Protein AF-A0A0D2KJB5-F1 (afdb_monomer_lite)

InterPro domains:
  IPR056002 Domain of unknown function DUF7580 [PF24476] (89-398)

pLDDT: mean 78.79, std 15.17, range [31.3, 96.88]

Organism: NCBI:txid1442371

Foldseek 3Di:
DDDDDDDDDDDDPDDPVVVDVVFDDDPNDTPCVVVVVVVVVVVVVVVVVVVVVVVVVVVVVVVVVVVVVVVVVVVVVLLVVLLVLLVVLQVLLVVVQLQVLQVQPQFAPPDPQKWKKKKWLDPVVVVVVVCVVPPDPFRKIKMWTQLDPVSQWIQIAIETEDPDDDPQWAFDNHPSVCSNCVQPQQWHWYRDRSTITTHHHPDGGDGTARWDKDFLQRQLVDPADDDLLLLLLLLLSLLSVCLNHQQHPLPLDADARRQWMDIDHPPDPDYDDSITIGMDMHGHCVVVPPDDPRDGDQLLRNLQNSLQVSLCSLVSHHLVVVCVVVVHDFPDPDLVRCLVSSVVSLVVCPPSGDPLSSQLSVCSSVVDDPDDDRDSPTSVSSSCSSSRHNVSSVVSSVVD

Sequence (400 aa):
MNTRSTRTGSVAKDDLKALLAADPLVNGSFGWRKRVDFTMKQKELTELVAKLDQSNLTLSGFISDSEMLDRLQTQTTDQLEALNLSTRLHSIRKHADSLHDALQSARLPNCLDSHHITLQLEDRVLQIEASKPNPRPEISFRISVAADASGTQWCQTVISVSRLQTASHRPVEDLCHAIRRAEHLENSFHLLDNLITTLPVSSRFNHGEDVDTTTLADLLQCNNTITPKNITILALKLASSIVQLGATGWLQECWTKNIITFFHPRGKPVYYTSNPLLSKTFHNASAALVGSAHQHIKPIDALFELGVLLLEIGHQKPFEAWLSENNLTCVDDSRLARLPRALQWHEESDGVLPIKYRIVIARCLKCSFDEYAFSWDDAQFRQAICREIIEPLRQNASIW

Structure (mmCIF, N/CA/C/O backbone):
data_AF-A0A0D2KJB5-F1
#
_entry.id   AF-A0A0D2KJB5-F1
#
loop_
_atom_site.group_PDB
_atom_site.id
_atom_site.type_symbol
_atom_site.label_atom_id
_atom_site.label_alt_id
_atom_site.label_comp_id
_atom_site.label_asym_id
_atom_site.label_entity_id
_atom_site.label_seq_id
_atom_site.pdbx_PDB_ins_code
_atom_site.Cartn_x
_atom_site.Cartn_y
_atom_site.Cartn_z
_atom_site.occupancy
_atom_site.B_iso_or_equiv
_atom_site.auth_seq_id
_atom_site.auth_comp_id
_atom_site.auth_asym_id
_atom_site.auth_atom_id
_atom_site.pdbx_PDB_model_num
ATOM 1 N N . MET A 1 1 ? -57.396 13.363 70.141 1.00 37.53 1 MET A N 1
ATOM 2 C CA . MET A 1 1 ? -57.325 12.763 71.490 1.00 37.53 1 MET A CA 1
ATOM 3 C C . MET A 1 1 ? -56.264 11.675 71.457 1.00 37.53 1 MET A C 1
ATOM 5 O O . MET A 1 1 ? -56.472 10.647 70.835 1.00 37.53 1 MET A O 1
ATOM 9 N N . ASN A 1 2 ? -55.094 11.983 72.018 1.00 32.41 2 ASN A N 1
ATOM 10 C CA . ASN A 1 2 ? -53.929 11.102 72.105 1.00 32.41 2 ASN A CA 1
ATOM 11 C C . ASN A 1 2 ? -54.112 10.103 73.252 1.00 32.41 2 ASN A C 1
ATOM 13 O O . ASN A 1 2 ? -54.242 10.534 74.397 1.00 32.41 2 ASN A O 1
ATOM 17 N N . THR A 1 3 ? -54.011 8.801 72.985 1.00 36.22 3 THR A N 1
ATOM 18 C CA . THR A 1 3 ? -53.719 7.802 74.024 1.00 36.22 3 THR A CA 1
ATOM 19 C C . THR A 1 3 ? -52.288 7.318 73.858 1.00 36.22 3 THR A C 1
ATOM 21 O O . THR A 1 3 ? -51.874 6.812 72.819 1.00 36.22 3 THR A O 1
ATOM 24 N N . ARG A 1 4 ? -51.518 7.611 74.899 1.00 31.30 4 ARG A N 1
ATOM 25 C CA . ARG A 1 4 ? -50.065 7.644 74.973 1.00 31.30 4 ARG A CA 1
ATOM 26 C C . ARG A 1 4 ? -49.515 6.234 75.185 1.00 31.30 4 ARG A C 1
ATOM 28 O O . ARG A 1 4 ? -49.925 5.541 76.108 1.00 31.30 4 ARG A O 1
ATOM 35 N N . SER A 1 5 ? -48.553 5.874 74.342 1.00 36.78 5 SER A N 1
ATOM 36 C CA . SER A 1 5 ? -47.640 4.742 74.489 1.00 36.78 5 SER A CA 1
ATOM 37 C C . SER A 1 5 ? -46.969 4.736 75.871 1.00 36.78 5 SER A C 1
ATOM 39 O O . SER A 1 5 ? -46.300 5.703 76.248 1.00 36.78 5 SER A O 1
ATOM 41 N N . THR A 1 6 ? -47.132 3.647 76.625 1.00 32.75 6 THR A N 1
ATOM 42 C CA . THR A 1 6 ? -46.363 3.356 77.842 1.00 32.75 6 THR A CA 1
ATOM 43 C C . THR A 1 6 ? -45.220 2.398 77.522 1.00 32.75 6 THR A C 1
ATOM 45 O O . THR A 1 6 ? -45.363 1.182 77.561 1.00 32.75 6 THR A O 1
ATOM 48 N N . ARG A 1 7 ? -44.081 3.009 77.180 1.00 33.38 7 ARG A N 1
ATOM 49 C CA . ARG A 1 7 ? -42.706 2.688 77.600 1.00 33.38 7 ARG A CA 1
ATOM 50 C C . ARG A 1 7 ? -42.482 1.252 78.115 1.00 33.38 7 ARG A C 1
ATOM 52 O O . ARG A 1 7 ? -42.616 0.977 79.304 1.00 33.38 7 ARG A O 1
ATOM 59 N N . THR A 1 8 ? -42.037 0.377 77.218 1.00 36.06 8 THR A N 1
ATOM 60 C CA . THR A 1 8 ? -41.399 -0.905 77.540 1.00 36.06 8 THR A CA 1
ATOM 61 C C . THR A 1 8 ? -40.091 -0.650 78.289 1.00 36.06 8 THR A C 1
ATOM 63 O O . THR A 1 8 ? -39.153 -0.065 77.742 1.00 36.06 8 THR A O 1
ATOM 66 N N . GLY A 1 9 ? -40.046 -1.052 79.558 1.00 33.75 9 GLY A N 1
ATOM 67 C CA . GLY A 1 9 ? -38.823 -1.089 80.350 1.00 33.75 9 GLY A CA 1
ATOM 68 C C . GLY A 1 9 ? -37.864 -2.147 79.808 1.00 33.75 9 GLY A C 1
ATOM 69 O O . GLY A 1 9 ? -38.277 -3.246 79.452 1.00 33.75 9 GLY A O 1
ATOM 70 N N . SER A 1 10 ? -36.588 -1.777 79.736 1.00 45.62 10 SER A N 1
ATOM 71 C CA . SER A 1 10 ? -35.445 -2.635 79.427 1.00 45.62 10 SER A CA 1
ATOM 72 C C . SER A 1 10 ? -35.441 -3.880 80.321 1.00 45.62 10 SER A C 1
ATOM 74 O O . SER A 1 10 ? -35.041 -3.802 81.481 1.00 45.62 10 SER A O 1
ATOM 76 N N . VAL A 1 11 ? -35.871 -5.022 79.785 1.00 41.97 11 VAL A N 1
ATOM 77 C CA . VAL A 1 11 ? -35.711 -6.326 80.435 1.00 41.97 11 VAL A CA 1
ATOM 78 C C . VAL A 1 11 ? -34.322 -6.844 80.082 1.00 41.97 11 VAL A C 1
ATOM 80 O O . VAL A 1 11 ? -33.986 -7.009 78.909 1.00 41.97 11 VAL A O 1
ATOM 83 N N . ALA A 1 12 ? -33.498 -7.033 81.112 1.00 43.50 12 ALA A N 1
ATOM 84 C CA . ALA A 1 12 ? -32.176 -7.625 80.999 1.00 43.50 12 ALA A CA 1
ATOM 85 C C . ALA A 1 12 ? -32.265 -9.014 80.349 1.00 43.50 12 ALA A C 1
ATOM 87 O O . ALA A 1 12 ? -33.196 -9.779 80.599 1.00 43.50 12 ALA A O 1
ATOM 88 N N . LYS A 1 13 ? -31.271 -9.323 79.518 1.00 50.25 13 LYS A N 1
ATOM 89 C CA . LYS A 1 13 ? -31.192 -10.479 78.612 1.00 50.25 13 LYS A CA 1
ATOM 90 C C . LYS A 1 13 ? -31.209 -11.860 79.300 1.00 50.25 13 LYS A C 1
ATOM 92 O O . LYS A 1 13 ? -31.228 -12.859 78.591 1.00 50.25 13 LYS A O 1
ATOM 97 N N . ASP A 1 14 ? -31.256 -11.913 80.635 1.00 51.56 14 ASP A N 1
ATOM 98 C CA . ASP A 1 14 ? -30.892 -13.100 81.421 1.00 51.56 14 ASP A CA 1
ATOM 99 C C . ASP A 1 14 ? -31.956 -13.586 82.423 1.00 51.56 14 ASP A C 1
ATOM 101 O O . ASP A 1 14 ? -31.699 -14.522 83.180 1.00 51.56 14 ASP A O 1
ATOM 105 N N . ASP A 1 15 ? -33.169 -13.020 82.445 1.00 58.81 15 ASP A N 1
ATOM 106 C CA . ASP A 1 15 ? -34.178 -13.439 83.429 1.00 58.81 15 ASP A CA 1
ATOM 107 C C . ASP A 1 15 ? -35.040 -14.610 82.916 1.00 58.81 15 ASP A C 1
ATOM 109 O O . ASP A 1 15 ? -36.174 -14.463 82.451 1.00 58.81 15 ASP A O 1
ATOM 113 N N . LEU A 1 16 ? -34.476 -15.821 82.998 1.00 54.28 16 LEU A N 1
ATOM 114 C CA . LEU A 1 16 ? -35.093 -17.090 82.578 1.00 54.28 16 LEU A CA 1
ATOM 115 C C . LEU A 1 16 ? -36.499 -17.301 83.184 1.00 54.28 16 LEU A C 1
ATOM 117 O O . LEU A 1 16 ? -37.369 -17.913 82.563 1.00 54.28 16 LEU A O 1
ATOM 121 N N . LYS A 1 17 ? -36.750 -16.747 84.380 1.00 56.00 17 LYS A N 1
ATOM 122 C CA . LYS A 1 17 ? -38.057 -16.788 85.058 1.00 56.00 17 LYS A CA 1
ATOM 123 C C . LYS A 1 17 ? -39.141 -15.985 84.335 1.00 56.00 17 LYS A C 1
ATOM 125 O O . LYS A 1 17 ? -40.284 -16.434 84.293 1.00 56.00 17 LYS A O 1
ATOM 130 N N . ALA A 1 18 ? -38.804 -14.838 83.748 1.00 61.69 18 ALA A N 1
ATOM 131 C CA . ALA A 1 18 ? -39.767 -14.002 83.030 1.00 61.69 18 ALA A CA 1
ATOM 132 C C . ALA A 1 18 ? -40.179 -14.636 81.690 1.00 61.69 18 ALA A C 1
ATOM 134 O O . ALA A 1 18 ? -41.346 -14.574 81.304 1.00 61.69 18 ALA A O 1
ATOM 135 N N . LEU A 1 19 ? -39.243 -15.315 81.018 1.00 56.75 19 LEU A N 1
ATOM 136 C CA . LEU A 1 19 ? -39.504 -16.050 79.775 1.00 56.75 19 LEU A CA 1
ATOM 137 C C . LEU A 1 19 ? -40.399 -17.280 79.993 1.00 56.75 19 LEU A C 1
ATOM 139 O O . LEU A 1 19 ? -41.268 -17.553 79.169 1.00 56.75 19 LEU A O 1
ATOM 143 N N . LEU A 1 20 ? -40.228 -17.993 81.112 1.00 55.34 20 LEU A N 1
ATOM 144 C CA . LEU A 1 20 ? -41.057 -19.152 81.469 1.00 55.34 20 LEU A CA 1
ATOM 145 C C . LEU A 1 20 ? -42.479 -18.761 81.903 1.00 55.34 20 LEU A C 1
ATOM 147 O O . LEU A 1 20 ? -43.419 -19.510 81.652 1.00 55.34 20 LEU A O 1
ATOM 151 N N . ALA A 1 21 ? -42.653 -17.590 82.525 1.00 59.72 21 ALA A N 1
ATOM 152 C CA . ALA A 1 21 ? -43.969 -17.084 82.924 1.00 59.72 21 ALA A CA 1
ATOM 153 C C . ALA A 1 21 ? -44.818 -16.601 81.731 1.00 59.72 21 ALA A C 1
ATOM 155 O O . ALA A 1 21 ? -46.045 -16.640 81.795 1.00 59.72 21 ALA A O 1
ATOM 156 N N . ALA A 1 22 ? -44.176 -16.164 80.644 1.00 59.44 22 ALA A N 1
ATOM 157 C CA . ALA A 1 22 ? -44.845 -15.670 79.442 1.00 59.44 22 ALA A CA 1
ATOM 158 C C . ALA A 1 22 ? -45.224 -16.772 78.426 1.00 59.44 22 ALA A C 1
ATOM 160 O O . ALA A 1 22 ? -45.920 -16.472 77.457 1.00 59.44 22 ALA A O 1
ATOM 161 N N . ASP A 1 23 ? -44.777 -18.024 78.612 1.00 54.66 23 ASP A N 1
ATOM 162 C CA . ASP A 1 23 ? -45.020 -19.129 77.667 1.00 54.66 23 ASP A CA 1
ATOM 163 C C . ASP A 1 23 ? -45.251 -20.474 78.401 1.00 54.66 23 ASP A C 1
ATOM 165 O O . ASP A 1 23 ? -44.310 -21.251 78.596 1.00 54.66 23 ASP A O 1
ATOM 169 N N . PRO A 1 24 ? -46.486 -20.759 78.862 1.00 60.44 24 PRO A N 1
ATOM 170 C CA . PRO A 1 24 ? -46.797 -21.972 79.618 1.00 60.44 24 PRO A CA 1
ATOM 171 C C . PRO A 1 24 ? -46.704 -23.253 78.767 1.00 60.44 24 PRO A C 1
ATOM 173 O O . PRO A 1 24 ? -46.856 -23.240 77.546 1.00 60.44 24 PRO A O 1
ATOM 176 N N . LEU A 1 25 ? -46.457 -24.390 79.429 1.00 56.25 25 LEU A N 1
ATOM 177 C CA . LEU A 1 25 ? -46.367 -25.721 78.815 1.00 56.25 25 LEU A CA 1
ATOM 178 C C . LEU A 1 25 ? -47.673 -26.097 78.101 1.00 56.25 25 LEU A C 1
ATOM 180 O O . LEU A 1 25 ? -48.687 -26.349 78.748 1.00 56.25 25 LEU A O 1
ATOM 184 N N . VAL A 1 26 ? -47.628 -26.224 76.774 1.00 57.38 26 VAL A N 1
ATOM 185 C CA . VAL A 1 26 ? -48.730 -26.779 75.977 1.00 57.38 26 VAL A CA 1
ATOM 186 C C . VAL A 1 26 ? -48.286 -28.146 75.452 1.00 57.38 26 VAL A C 1
ATOM 188 O O . VAL A 1 26 ? -47.295 -28.249 74.733 1.00 57.38 26 VAL A O 1
ATOM 191 N N . ASN A 1 27 ? -48.989 -29.214 75.848 1.00 55.59 27 ASN A N 1
ATOM 192 C CA . ASN A 1 27 ? -48.707 -30.608 75.463 1.00 55.59 27 ASN A CA 1
ATOM 193 C C . ASN A 1 27 ? -47.248 -31.060 75.701 1.00 55.59 27 ASN A C 1
ATOM 195 O O . ASN A 1 27 ? -46.607 -31.628 74.819 1.00 55.59 27 ASN A O 1
ATOM 199 N N . GLY A 1 28 ? -46.700 -30.788 76.892 1.00 62.22 28 GLY A N 1
ATOM 200 C CA . GLY A 1 28 ? -45.377 -31.285 77.312 1.00 62.22 28 GLY A CA 1
ATOM 201 C C . GLY A 1 28 ? -44.169 -30.603 76.651 1.00 62.22 28 GLY A C 1
ATOM 202 O O . GLY A 1 28 ? -43.032 -31.005 76.891 1.00 62.22 28 GLY A O 1
ATOM 203 N N . SER A 1 29 ? -44.387 -29.558 75.846 1.00 57.50 29 SER A N 1
ATOM 204 C CA . SER A 1 29 ? -43.345 -28.816 75.134 1.00 57.50 29 SER A CA 1
ATOM 205 C C . SER A 1 29 ? -43.546 -27.309 75.302 1.00 57.50 29 SER A C 1
ATOM 207 O O . SER A 1 29 ? -44.645 -26.795 75.117 1.00 57.50 29 SER A O 1
ATOM 209 N N . PHE A 1 30 ? -42.476 -26.571 75.596 1.00 62.06 30 PHE A N 1
ATOM 210 C CA . PHE A 1 30 ? -42.517 -25.108 75.604 1.00 62.06 30 PHE A CA 1
ATOM 211 C C . PHE A 1 30 ? -42.511 -24.537 74.175 1.00 62.06 30 PHE A C 1
ATOM 213 O O . PHE A 1 30 ? -41.721 -24.976 73.332 1.00 62.06 30 PHE A O 1
ATOM 220 N N . GLY A 1 31 ? -43.347 -23.530 73.902 1.00 61.91 31 GLY A N 1
ATOM 221 C CA . GLY A 1 31 ? -43.436 -22.860 72.596 1.00 61.91 31 GLY A CA 1
ATOM 222 C C . GLY A 1 31 ? -42.160 -22.110 72.188 1.00 61.91 31 GLY A C 1
ATOM 223 O O . GLY A 1 31 ? -41.859 -21.990 70.997 1.00 61.91 31 GLY A O 1
ATOM 224 N N . TRP A 1 32 ? -41.361 -21.657 73.159 1.00 63.34 32 TRP A N 1
ATOM 225 C CA . TRP A 1 32 ? -40.100 -20.954 72.925 1.00 63.34 32 TRP A CA 1
ATOM 226 C C . TRP A 1 32 ? -39.017 -21.833 72.290 1.00 63.34 32 TRP A C 1
ATOM 228 O O . TRP A 1 32 ? -38.176 -21.287 71.585 1.00 63.34 32 TRP A O 1
ATOM 238 N N . ARG A 1 33 ? -39.056 -23.172 72.433 1.00 62.62 33 ARG A N 1
ATOM 239 C CA . ARG A 1 33 ? -38.098 -24.069 71.749 1.00 62.62 33 ARG A CA 1
ATOM 240 C C . ARG A 1 33 ? -38.162 -23.905 70.234 1.00 62.62 33 ARG A C 1
ATOM 242 O O . ARG A 1 33 ? -37.132 -23.747 69.599 1.00 62.62 33 ARG A O 1
ATOM 249 N N . LYS A 1 34 ? -39.372 -23.832 69.665 1.00 66.94 34 LYS A N 1
ATOM 250 C CA . LYS A 1 34 ? -39.561 -23.571 68.226 1.00 66.94 34 LYS A CA 1
ATOM 251 C C . LYS A 1 34 ? -39.052 -22.185 67.821 1.00 66.94 34 LYS A C 1
ATOM 253 O O . LYS A 1 34 ? -38.544 -22.027 66.718 1.00 66.94 34 LYS A O 1
ATOM 258 N N . ARG A 1 35 ? -39.176 -21.188 68.706 1.00 66.56 35 ARG A N 1
ATOM 259 C CA . ARG A 1 35 ? -38.680 -19.818 68.478 1.00 66.56 35 ARG A CA 1
ATOM 260 C C . ARG A 1 35 ? -37.154 -19.733 68.566 1.00 66.56 35 ARG A C 1
ATOM 262 O O . ARG A 1 35 ? -36.558 -19.018 67.767 1.00 66.56 35 ARG A O 1
ATOM 269 N N . VAL A 1 36 ? -36.531 -20.470 69.486 1.00 68.75 36 VAL A N 1
ATOM 270 C CA . VAL A 1 36 ? -35.068 -20.578 69.620 1.00 68.75 36 VAL A CA 1
ATOM 271 C C . VAL A 1 36 ? -34.470 -21.364 68.458 1.00 68.75 36 VAL A C 1
ATOM 273 O O . VAL A 1 36 ? -33.528 -20.884 67.840 1.00 68.75 36 VAL A O 1
ATOM 276 N N . ASP A 1 37 ? -35.082 -22.481 68.059 1.00 70.81 37 ASP A N 1
ATOM 277 C CA . ASP A 1 37 ? -34.693 -23.207 66.844 1.00 70.81 37 ASP A CA 1
ATOM 278 C C . ASP A 1 37 ? -34.830 -22.329 65.595 1.00 70.81 37 ASP A C 1
ATOM 280 O O . ASP A 1 37 ? -33.954 -22.331 64.735 1.00 70.81 37 ASP A O 1
ATOM 284 N N . PHE A 1 38 ? -35.914 -21.555 65.482 1.00 71.69 38 PHE A N 1
ATOM 285 C CA . PHE A 1 38 ? -36.110 -20.631 64.364 1.00 71.69 38 PHE A CA 1
ATOM 286 C C . PHE A 1 38 ? -35.067 -19.508 64.355 1.00 71.69 38 PHE A C 1
ATOM 288 O O . PHE A 1 38 ? -34.518 -19.208 63.302 1.00 71.69 38 PHE A O 1
ATOM 295 N N . THR A 1 39 ? -34.754 -18.911 65.509 1.00 72.12 39 THR A N 1
ATOM 296 C CA . THR A 1 39 ? -33.736 -17.848 65.602 1.00 72.12 39 THR A CA 1
ATOM 297 C C . THR A 1 39 ? -32.321 -18.372 65.370 1.00 72.12 39 THR A C 1
ATOM 299 O O . THR A 1 39 ? -31.534 -17.686 64.722 1.00 72.12 39 THR A O 1
ATOM 302 N N . MET A 1 40 ? -31.998 -19.593 65.811 1.00 71.00 40 MET A N 1
ATOM 303 C CA . MET A 1 40 ? -30.733 -20.247 65.458 1.00 71.00 40 MET A CA 1
ATOM 304 C C . MET A 1 40 ? -30.646 -20.528 63.954 1.00 71.00 40 MET A C 1
ATOM 306 O O . MET A 1 40 ? -29.669 -20.127 63.328 1.00 71.00 40 MET A O 1
ATOM 310 N N . LYS A 1 41 ? -31.700 -21.082 63.343 1.00 81.69 41 LYS A N 1
ATOM 311 C CA . LYS A 1 41 ? -31.771 -21.288 61.883 1.00 81.69 41 LYS A CA 1
ATOM 312 C C . LYS A 1 41 ? -31.723 -19.979 61.091 1.00 81.69 41 LYS A C 1
ATOM 314 O O . LYS A 1 41 ? -31.129 -19.927 60.021 1.00 81.69 41 LYS A O 1
ATOM 319 N N . GLN A 1 42 ? -32.320 -18.904 61.606 1.00 84.56 42 GLN A N 1
ATOM 320 C CA . GLN A 1 42 ? -32.245 -17.572 61.004 1.00 84.56 42 GLN A CA 1
ATOM 321 C C . GLN A 1 42 ? -30.816 -17.019 61.056 1.00 84.56 42 GLN A C 1
ATOM 323 O O . GLN A 1 42 ? -30.357 -16.424 60.082 1.00 84.56 42 GLN A O 1
ATOM 328 N N . LYS A 1 43 ? -30.102 -17.227 62.169 1.00 83.25 43 LYS A N 1
ATOM 329 C CA . LYS A 1 43 ? -28.693 -16.846 62.300 1.00 83.25 43 LYS A CA 1
ATOM 330 C C . LYS A 1 43 ? -27.818 -17.621 61.311 1.00 83.25 43 LYS A C 1
ATOM 332 O O . LYS A 1 43 ? -27.052 -16.993 60.590 1.00 83.25 43 LYS A O 1
ATOM 337 N N . GLU A 1 44 ? -27.994 -18.939 61.215 1.00 86.88 44 GLU A N 1
ATOM 338 C CA . GLU A 1 44 ? -27.298 -19.788 60.235 1.00 86.88 44 GLU A CA 1
ATOM 339 C C . GLU A 1 44 ? -27.574 -19.344 58.793 1.00 86.88 44 GLU A C 1
ATOM 341 O O . GLU A 1 44 ? -26.648 -19.217 57.995 1.00 86.88 44 GLU A O 1
ATOM 346 N N . LEU A 1 45 ? -28.834 -19.043 58.460 1.00 86.25 45 LEU A N 1
ATOM 347 C CA . LEU A 1 45 ? -29.205 -18.528 57.142 1.00 86.25 45 LEU A CA 1
ATOM 348 C C . LEU A 1 45 ? -28.528 -17.183 56.850 1.00 86.25 45 LEU A C 1
ATOM 350 O O . LEU A 1 45 ? -28.029 -16.974 55.750 1.00 86.25 45 LEU A O 1
ATOM 354 N N . THR A 1 46 ? -28.479 -16.287 57.836 1.00 88.12 46 THR A N 1
ATOM 355 C CA . THR A 1 46 ? -27.832 -14.973 57.697 1.00 88.12 46 THR A CA 1
ATOM 356 C C . THR A 1 46 ? -26.320 -15.119 57.494 1.00 88.12 46 THR A C 1
ATOM 358 O O . THR A 1 46 ? -25.748 -14.435 56.649 1.00 88.12 46 THR A O 1
ATOM 361 N N . GLU A 1 47 ? -25.672 -16.040 58.213 1.00 93.06 47 GLU A N 1
ATOM 362 C CA . GLU A 1 47 ? -24.251 -16.365 58.028 1.00 93.06 47 GLU A CA 1
ATOM 363 C C . GLU A 1 47 ? -23.981 -16.976 56.643 1.00 93.06 47 GLU A C 1
ATOM 365 O O . GLU A 1 47 ? -23.001 -16.609 55.991 1.00 93.06 47 GLU A O 1
ATOM 370 N N . LEU A 1 48 ? -24.861 -17.858 56.152 1.00 89.19 48 LEU A N 1
ATOM 371 C CA . LEU A 1 48 ? -24.753 -18.415 54.801 1.00 89.19 48 LEU A CA 1
ATOM 372 C C . LEU A 1 48 ? -24.905 -17.343 53.718 1.00 89.19 48 LEU A C 1
ATOM 374 O O . LEU A 1 48 ? -24.138 -17.353 52.759 1.00 89.19 48 LEU A O 1
ATOM 378 N N . VAL A 1 49 ? -25.864 -16.425 53.871 1.00 91.06 49 VAL A N 1
ATOM 379 C CA . VAL A 1 49 ? -26.067 -15.305 52.937 1.00 91.06 49 VAL A CA 1
ATOM 380 C C . VAL A 1 49 ? -24.845 -14.390 52.932 1.00 91.06 49 VAL A C 1
ATOM 382 O O . VAL A 1 49 ? -24.322 -14.102 51.864 1.00 91.06 49 VAL A O 1
ATOM 385 N N . ALA A 1 50 ? -24.303 -14.034 54.100 1.00 91.88 50 ALA A N 1
ATOM 386 C CA . ALA A 1 50 ? -23.082 -13.231 54.177 1.00 91.88 50 ALA A CA 1
ATOM 387 C C . ALA A 1 50 ? -21.881 -13.927 53.507 1.00 91.88 50 ALA A C 1
ATOM 389 O O . ALA A 1 50 ? -21.082 -13.290 52.820 1.00 91.88 50 ALA A O 1
ATOM 390 N N . LYS A 1 51 ? -21.757 -15.252 53.663 1.00 93.75 51 LYS A N 1
ATOM 391 C CA . LYS A 1 51 ? -20.715 -16.040 52.991 1.00 93.75 51 LYS A CA 1
ATOM 392 C C . LYS A 1 51 ? -20.933 -16.118 51.476 1.00 93.75 51 LYS A C 1
ATOM 394 O O . LYS A 1 51 ? -19.956 -16.112 50.724 1.00 93.75 51 LYS A O 1
ATOM 399 N N . LEU A 1 52 ? -22.186 -16.188 51.028 1.00 91.38 52 LEU A N 1
ATOM 400 C CA . LEU A 1 52 ? -22.549 -16.144 49.613 1.00 91.38 52 LEU A CA 1
ATOM 401 C C . LEU A 1 52 ? -22.215 -14.776 49.007 1.00 91.38 52 LEU A C 1
ATOM 403 O O . LEU A 1 52 ? -21.571 -14.729 47.965 1.00 91.38 52 LEU A O 1
ATOM 407 N N . ASP A 1 53 ? -22.553 -13.682 49.689 1.00 91.31 53 ASP A N 1
ATOM 408 C CA . ASP A 1 53 ? -22.212 -12.320 49.267 1.00 91.31 53 ASP A CA 1
ATOM 409 C C . ASP A 1 53 ? -20.694 -12.125 49.180 1.00 91.31 53 ASP A C 1
ATOM 411 O O . ASP A 1 53 ? -20.183 -11.633 48.174 1.00 91.31 53 ASP A O 1
ATOM 415 N N . GLN A 1 54 ? -19.947 -12.606 50.179 1.00 93.62 54 GLN A N 1
ATOM 416 C CA . GLN A 1 54 ? -18.483 -12.593 50.149 1.00 93.62 54 GLN A CA 1
ATOM 417 C C . GLN A 1 54 ? -17.924 -13.393 48.961 1.00 93.62 54 GLN A C 1
ATOM 419 O O . GLN A 1 54 ? -16.947 -12.983 48.327 1.00 93.62 54 GLN A O 1
ATOM 424 N N . SER A 1 55 ? -18.543 -14.532 48.643 1.00 88.00 55 SER A N 1
ATOM 425 C CA . SER A 1 55 ? -18.150 -15.365 47.502 1.00 88.00 55 SER A CA 1
ATOM 426 C C . SER A 1 55 ? -18.453 -14.667 46.174 1.00 88.00 55 SER A C 1
ATOM 428 O O . SER A 1 55 ? -17.597 -14.650 45.296 1.00 88.00 55 SER A O 1
ATOM 430 N N . ASN A 1 56 ? -19.612 -14.015 46.048 1.00 87.69 56 ASN A N 1
ATOM 431 C CA . ASN A 1 56 ? -19.991 -13.228 44.871 1.00 87.69 56 ASN A CA 1
ATOM 432 C C . ASN A 1 56 ? -19.051 -12.035 44.643 1.00 87.69 56 ASN A C 1
ATOM 434 O O . ASN A 1 56 ? -18.664 -11.768 43.504 1.00 87.69 56 ASN A O 1
ATOM 438 N N . LEU A 1 57 ? -18.636 -11.347 45.711 1.00 93.44 57 LEU A N 1
ATOM 439 C CA . LEU A 1 57 ? -17.643 -10.269 45.633 1.00 93.44 57 LEU A CA 1
ATOM 440 C C . LEU A 1 57 ? -16.285 -10.788 45.152 1.00 93.44 57 LEU A C 1
ATOM 442 O O . LEU A 1 57 ? -15.665 -10.188 44.278 1.00 93.44 57 LEU A O 1
ATOM 446 N N . THR A 1 58 ? -15.850 -11.931 45.683 1.00 91.94 58 THR A N 1
ATOM 447 C CA . THR A 1 58 ? -14.586 -12.570 45.288 1.00 91.94 58 THR A CA 1
ATOM 448 C C . THR A 1 58 ? -14.621 -13.000 43.818 1.00 91.94 58 THR A C 1
ATOM 450 O O . THR A 1 58 ? -13.685 -12.722 43.072 1.00 91.94 58 THR A O 1
ATOM 453 N N . LEU A 1 59 ? -15.724 -13.613 43.372 1.00 91.31 59 LEU A N 1
ATOM 454 C CA . LEU A 1 59 ? -15.929 -13.988 41.970 1.00 91.31 59 LEU A CA 1
ATOM 455 C C . LEU A 1 59 ? -15.941 -12.769 41.044 1.00 91.31 59 LEU A C 1
ATOM 457 O O . LEU A 1 59 ? -15.326 -12.811 39.984 1.00 91.31 59 LEU A O 1
ATOM 461 N N . SER A 1 60 ? -16.586 -11.675 41.455 1.00 87.94 60 SER A N 1
ATOM 462 C CA . SER A 1 60 ? -16.570 -10.415 40.698 1.00 87.94 60 SER A CA 1
ATOM 463 C C . SER A 1 60 ? -15.148 -9.863 40.556 1.00 87.94 60 SER A C 1
ATOM 465 O O . SER A 1 60 ? -14.778 -9.396 39.481 1.00 87.94 60 SER A O 1
ATOM 467 N N . GLY A 1 61 ? -14.331 -9.978 41.611 1.00 92.69 61 GLY A N 1
ATOM 468 C CA . GLY A 1 61 ? -12.905 -9.651 41.569 1.00 92.69 61 GLY A CA 1
ATOM 469 C C . GLY A 1 61 ? -12.141 -10.500 40.553 1.00 92.69 61 GLY A C 1
ATOM 470 O O . GLY A 1 61 ? -11.466 -9.954 39.687 1.00 92.69 61 GLY A O 1
ATOM 471 N N . PHE A 1 62 ? -12.321 -11.824 40.575 1.00 92.69 62 PHE A N 1
ATOM 472 C CA . PHE A 1 62 ? -11.669 -12.715 39.608 1.00 92.69 62 PHE A CA 1
ATOM 473 C C . PHE A 1 62 ? -12.094 -12.469 38.158 1.00 92.69 62 PHE A C 1
ATOM 475 O O . PHE A 1 62 ? -11.262 -12.595 37.263 1.00 92.69 62 PHE A O 1
ATOM 482 N N . ILE A 1 63 ? -13.355 -12.107 37.909 1.00 90.12 63 ILE A N 1
ATOM 483 C CA . ILE A 1 63 ? -13.815 -11.730 36.564 1.00 90.12 63 ILE A CA 1
ATOM 484 C C . ILE A 1 63 ? -13.083 -10.467 36.100 1.00 90.12 63 ILE A C 1
ATOM 486 O O . ILE A 1 63 ? -12.514 -10.466 35.011 1.00 90.12 63 ILE A O 1
ATOM 490 N N . SER A 1 64 ? -13.025 -9.432 36.944 1.00 88.50 64 SER A N 1
ATOM 491 C CA . SER A 1 64 ? -12.305 -8.191 36.633 1.00 88.50 64 SER A CA 1
ATOM 492 C C . SER A 1 64 ? -10.816 -8.437 36.362 1.00 88.50 64 SER A C 1
ATOM 494 O O . SER A 1 64 ? -10.266 -7.915 35.391 1.00 88.50 64 SER A O 1
ATOM 496 N N . ASP A 1 65 ? -10.159 -9.254 37.188 1.00 91.69 65 ASP A N 1
ATOM 497 C CA . ASP A 1 65 ? -8.747 -9.602 37.009 1.00 91.69 65 ASP A CA 1
ATOM 498 C C . ASP A 1 65 ? -8.529 -10.412 35.723 1.00 91.69 65 ASP A C 1
ATOM 500 O O . ASP A 1 65 ? -7.578 -10.162 34.982 1.00 91.69 65 ASP A O 1
ATOM 504 N N . SER A 1 66 ? -9.431 -11.348 35.411 1.00 89.94 66 SER A N 1
ATOM 505 C CA . SER A 1 66 ? -9.385 -12.133 34.174 1.00 89.94 66 SER A CA 1
ATOM 506 C C . SER A 1 66 ? -9.538 -11.253 32.935 1.00 89.94 66 SER A C 1
ATOM 508 O O . SER A 1 66 ? -8.802 -11.439 31.970 1.00 89.94 66 SER A O 1
ATOM 510 N N . GLU A 1 67 ? -10.458 -10.285 32.947 1.00 89.62 67 GLU A N 1
ATOM 511 C CA . GLU A 1 67 ? -10.621 -9.326 31.849 1.00 89.62 67 GLU A CA 1
ATOM 512 C C . GLU A 1 67 ? -9.375 -8.452 31.671 1.00 89.62 67 GLU A C 1
ATOM 514 O O . GLU A 1 67 ? -8.966 -8.164 30.545 1.00 89.62 67 GLU A O 1
ATOM 519 N N . MET A 1 68 ? -8.744 -8.030 32.770 1.00 89.31 68 MET A N 1
ATOM 520 C CA . MET A 1 68 ? -7.496 -7.272 32.714 1.00 89.31 68 MET A CA 1
ATOM 521 C C . MET A 1 68 ? -6.354 -8.113 32.131 1.00 89.31 68 MET A C 1
ATOM 523 O O . MET A 1 68 ? -5.615 -7.626 31.274 1.00 89.31 68 MET A O 1
ATOM 527 N N . LEU A 1 69 ? -6.217 -9.370 32.558 1.00 84.62 69 LEU A N 1
ATOM 528 C CA . LEU A 1 69 ? -5.208 -10.292 32.033 1.00 84.62 69 LEU A CA 1
ATOM 529 C C . LEU A 1 69 ? -5.409 -10.565 30.538 1.00 84.62 69 LEU A C 1
ATOM 531 O O . LEU A 1 69 ? -4.437 -10.517 29.786 1.00 84.62 69 LEU A O 1
ATOM 535 N N . ASP A 1 70 ? -6.649 -10.779 30.098 1.00 82.44 70 ASP A N 1
ATOM 536 C CA . ASP A 1 70 ? -6.988 -10.979 28.685 1.00 82.44 70 ASP A CA 1
ATOM 537 C C . ASP A 1 70 ? -6.627 -9.747 27.833 1.00 82.44 70 ASP A C 1
ATOM 539 O O . ASP A 1 70 ? -5.983 -9.859 26.786 1.00 82.44 70 ASP A O 1
ATOM 543 N N . ARG A 1 71 ? -6.908 -8.533 28.330 1.00 81.56 71 ARG A N 1
ATOM 544 C CA . ARG A 1 71 ? -6.486 -7.277 27.678 1.00 81.56 71 ARG A CA 1
ATOM 545 C C . ARG A 1 71 ? -4.966 -7.151 27.556 1.00 81.56 71 ARG A C 1
ATOM 547 O O . ARG A 1 71 ? -4.470 -6.680 26.537 1.00 81.56 71 ARG A O 1
ATOM 554 N N . LEU A 1 72 ? -4.213 -7.562 28.574 1.00 79.88 72 LEU A N 1
ATOM 555 C CA . LEU A 1 72 ? -2.747 -7.522 28.530 1.00 79.88 72 LEU A CA 1
ATOM 556 C C . LEU A 1 72 ? -2.177 -8.568 27.560 1.00 79.88 72 LEU A C 1
ATOM 558 O O . LEU A 1 72 ? -1.231 -8.283 26.820 1.00 79.88 72 LEU A O 1
ATOM 562 N N . GLN A 1 73 ? -2.757 -9.769 27.534 1.00 79.38 73 GLN A N 1
ATOM 563 C CA . GLN A 1 73 ? -2.353 -10.839 26.619 1.00 79.38 73 GLN A CA 1
ATOM 564 C C . GLN A 1 73 ? -2.631 -10.478 25.158 1.00 79.38 73 GLN A C 1
ATOM 566 O O . GLN A 1 73 ? -1.748 -10.637 24.310 1.00 79.38 73 GLN A O 1
ATOM 571 N N . THR A 1 74 ? -3.818 -9.944 24.866 1.00 76.81 74 THR A N 1
ATOM 572 C CA . THR A 1 74 ? -4.189 -9.473 23.522 1.00 76.81 74 THR A CA 1
ATOM 573 C C . THR A 1 74 ? -3.272 -8.343 23.059 1.00 76.81 74 THR A C 1
ATOM 575 O O . THR A 1 74 ? -2.670 -8.459 21.997 1.00 76.81 74 THR A O 1
ATOM 578 N N . GLN A 1 75 ? -3.017 -7.330 23.896 1.00 79.50 75 GLN A N 1
ATOM 579 C CA . GLN A 1 75 ? -2.065 -6.257 23.573 1.00 79.50 75 GLN A CA 1
ATOM 580 C C . GLN A 1 75 ? -0.650 -6.771 23.276 1.00 79.50 75 GLN A C 1
ATOM 582 O O . GLN A 1 75 ? -0.005 -6.306 22.336 1.00 79.50 75 GLN A O 1
ATOM 587 N N . THR A 1 76 ? -0.158 -7.729 24.064 1.00 77.19 76 THR A N 1
ATOM 588 C CA . THR A 1 76 ? 1.174 -8.323 23.858 1.00 77.19 76 THR A CA 1
ATOM 589 C C . THR A 1 76 ? 1.232 -9.094 22.537 1.00 77.19 76 THR A C 1
ATOM 591 O O . THR A 1 76 ? 2.221 -9.013 21.804 1.00 77.19 76 THR A O 1
ATOM 594 N N . THR A 1 77 ? 0.156 -9.811 22.208 1.00 79.88 77 THR A N 1
ATOM 595 C CA . THR A 1 77 ? 0.027 -10.572 20.959 1.00 79.88 77 THR A CA 1
ATOM 596 C C . THR A 1 77 ? -0.017 -9.635 19.754 1.00 79.88 77 THR A C 1
ATOM 598 O O . THR A 1 77 ? 0.782 -9.799 18.834 1.00 79.88 77 THR A O 1
ATOM 601 N N . ASP A 1 78 ? -0.842 -8.588 19.802 1.00 82.12 78 ASP A N 1
ATOM 602 C CA . ASP A 1 78 ? -0.959 -7.581 18.741 1.00 82.12 78 ASP A CA 1
ATOM 603 C C . ASP A 1 78 ? 0.377 -6.867 18.483 1.00 82.12 78 ASP A C 1
ATOM 605 O O . ASP A 1 78 ? 0.768 -6.631 17.337 1.00 82.12 78 ASP A O 1
ATOM 609 N N . GLN A 1 79 ? 1.126 -6.547 19.545 1.00 84.81 79 GLN A N 1
ATOM 610 C CA . GLN A 1 79 ? 2.456 -5.948 19.419 1.00 84.81 79 GLN A CA 1
ATOM 611 C C . GLN A 1 79 ? 3.449 -6.882 18.725 1.00 84.81 79 GLN A C 1
ATOM 613 O O . GLN A 1 79 ? 4.228 -6.424 17.879 1.00 84.81 79 GLN A O 1
ATOM 618 N N . LEU A 1 80 ? 3.422 -8.173 19.065 1.00 84.88 80 LEU A N 1
ATOM 619 C CA . LEU A 1 80 ? 4.279 -9.185 18.456 1.00 84.88 80 LEU A CA 1
ATOM 620 C C . LEU A 1 80 ? 3.905 -9.433 16.988 1.00 84.88 80 LEU A C 1
ATOM 622 O O . LEU A 1 80 ? 4.794 -9.539 16.141 1.00 84.88 80 LEU A O 1
ATOM 626 N N . GLU A 1 81 ? 2.613 -9.487 16.658 1.00 86.38 81 GLU A N 1
ATOM 627 C CA . GLU A 1 81 ? 2.138 -9.607 15.276 1.00 86.38 81 GLU A CA 1
ATOM 628 C C . GLU A 1 81 ? 2.563 -8.406 14.429 1.00 86.38 81 GLU A C 1
ATOM 630 O O . GLU A 1 81 ? 3.148 -8.585 13.356 1.00 86.38 81 GLU A O 1
ATOM 635 N N . ALA A 1 82 ? 2.367 -7.187 14.938 1.00 87.75 82 ALA A N 1
ATOM 636 C CA . ALA A 1 82 ? 2.789 -5.966 14.261 1.00 87.75 82 ALA A CA 1
ATOM 637 C C . ALA A 1 82 ? 4.312 -5.911 14.058 1.00 87.75 82 ALA A C 1
ATOM 639 O O . ALA A 1 82 ? 4.779 -5.475 13.002 1.00 87.75 82 ALA A O 1
ATOM 640 N N . LEU A 1 83 ? 5.096 -6.380 15.036 1.00 88.25 83 LEU A N 1
ATOM 641 C CA . LEU A 1 83 ? 6.552 -6.475 14.917 1.00 88.25 83 LEU A CA 1
ATOM 642 C C . LEU A 1 83 ? 6.951 -7.464 13.818 1.00 88.25 83 LEU A C 1
ATOM 644 O O . LEU A 1 83 ? 7.728 -7.118 12.930 1.00 88.25 83 LEU A O 1
ATOM 648 N N . ASN A 1 84 ? 6.381 -8.670 13.841 1.00 88.06 84 ASN A N 1
ATOM 649 C CA . ASN A 1 84 ? 6.646 -9.706 12.844 1.00 88.06 84 ASN A CA 1
ATOM 650 C C . ASN A 1 84 ? 6.281 -9.240 11.431 1.00 88.06 84 ASN A C 1
ATOM 652 O O . ASN A 1 84 ? 7.051 -9.452 10.487 1.00 88.06 84 ASN A O 1
ATOM 656 N N . LEU A 1 85 ? 5.127 -8.585 11.280 1.00 88.81 85 LEU A N 1
ATOM 657 C CA . LEU A 1 85 ? 4.691 -8.011 10.013 1.00 88.81 85 LEU A CA 1
ATOM 658 C C . LEU A 1 85 ? 5.660 -6.918 9.550 1.00 88.81 85 LEU A C 1
ATOM 660 O O . LEU A 1 85 ? 6.152 -6.982 8.424 1.00 88.81 85 LEU A O 1
ATOM 664 N N . SER A 1 86 ? 6.020 -5.983 10.432 1.00 90.31 86 SER A N 1
ATOM 665 C CA . SER A 1 86 ? 6.999 -4.922 10.162 1.00 90.31 86 SER A CA 1
ATOM 666 C C . SER A 1 86 ? 8.345 -5.480 9.690 1.00 90.31 86 SER A C 1
ATOM 668 O O . SER A 1 86 ? 8.884 -5.034 8.673 1.00 90.31 86 SER A O 1
ATOM 670 N N . THR A 1 87 ? 8.875 -6.510 10.359 1.00 89.00 87 THR A N 1
ATOM 671 C CA . THR A 1 87 ? 10.127 -7.170 9.958 1.00 89.00 87 THR A CA 1
ATOM 672 C C . THR A 1 87 ? 10.017 -7.805 8.570 1.00 89.00 87 THR A C 1
ATOM 674 O O . THR A 1 87 ? 10.934 -7.667 7.757 1.00 89.00 87 THR A O 1
ATOM 677 N N . ARG A 1 88 ? 8.894 -8.467 8.260 1.00 88.31 88 ARG A N 1
ATOM 678 C CA . ARG A 1 88 ? 8.661 -9.079 6.941 1.00 88.31 88 ARG A CA 1
ATOM 679 C C . ARG A 1 88 ? 8.559 -8.031 5.835 1.00 88.31 88 ARG A C 1
ATOM 681 O O . ARG A 1 88 ? 9.239 -8.167 4.820 1.00 88.31 88 ARG A O 1
ATOM 688 N N . LEU A 1 89 ? 7.768 -6.977 6.040 1.00 89.44 89 LEU A N 1
ATOM 689 C CA . LEU A 1 89 ? 7.624 -5.881 5.076 1.00 89.44 89 LEU A CA 1
ATOM 690 C C . LEU A 1 89 ? 8.956 -5.162 4.839 1.00 89.44 89 LEU A C 1
ATOM 692 O O . LEU A 1 89 ? 9.289 -4.841 3.701 1.00 89.44 89 LEU A O 1
ATOM 696 N N . HIS A 1 90 ? 9.761 -4.979 5.888 1.00 89.56 90 HIS A N 1
ATOM 697 C CA . HIS A 1 90 ? 11.105 -4.422 5.759 1.00 89.56 90 HIS A CA 1
ATOM 698 C C . HIS A 1 90 ? 12.055 -5.344 4.973 1.00 89.56 90 HIS A C 1
ATOM 700 O O . HIS A 1 90 ? 12.844 -4.862 4.165 1.00 89.56 90 HIS A O 1
ATOM 706 N N . SER A 1 91 ? 11.968 -6.669 5.145 1.00 88.88 91 SER A N 1
ATOM 707 C CA . SER A 1 91 ? 12.732 -7.612 4.314 1.00 88.88 91 SER A CA 1
ATOM 708 C C . SER A 1 91 ? 12.325 -7.532 2.842 1.00 88.88 91 SER A C 1
ATOM 710 O O . SER A 1 91 ? 13.192 -7.543 1.974 1.00 88.88 91 SER A O 1
ATOM 712 N N . ILE A 1 92 ? 11.023 -7.425 2.551 1.00 90.62 92 ILE A N 1
ATOM 713 C CA . ILE A 1 92 ? 10.514 -7.250 1.182 1.00 90.62 92 ILE A CA 1
ATOM 714 C C . ILE A 1 92 ? 11.034 -5.942 0.585 1.00 90.62 92 ILE A C 1
ATOM 716 O O . ILE A 1 92 ? 11.502 -5.957 -0.549 1.00 90.62 92 ILE A O 1
ATOM 720 N N . ARG A 1 93 ? 11.035 -4.847 1.359 1.00 91.12 93 ARG A N 1
ATOM 721 C CA . ARG A 1 93 ? 11.593 -3.555 0.939 1.00 91.12 93 ARG A CA 1
ATOM 722 C C . ARG A 1 93 ? 13.030 -3.684 0.446 1.00 91.12 93 ARG A C 1
ATOM 724 O O . ARG A 1 93 ? 13.331 -3.195 -0.633 1.00 91.12 93 ARG A O 1
ATOM 731 N N . LYS A 1 94 ? 13.902 -4.373 1.193 1.00 89.94 94 LYS A N 1
ATOM 732 C CA . LYS A 1 94 ? 15.305 -4.575 0.782 1.00 89.94 94 LYS A CA 1
ATOM 733 C C . LYS A 1 94 ? 15.416 -5.272 -0.573 1.00 89.94 94 LYS A C 1
ATOM 735 O O . LYS A 1 94 ? 16.257 -4.910 -1.385 1.00 89.94 94 LYS A O 1
ATOM 740 N N . HIS A 1 95 ? 14.556 -6.255 -0.833 1.00 91.62 95 HIS A N 1
ATOM 741 C CA . HIS A 1 95 ? 14.538 -6.937 -2.125 1.00 91.62 95 HIS A CA 1
ATOM 742 C C . HIS A 1 95 ? 13.893 -6.100 -3.234 1.00 91.62 95 HIS A C 1
ATOM 744 O O . HIS A 1 95 ? 14.314 -6.206 -4.377 1.00 91.62 95 HIS A O 1
ATOM 750 N N . ALA A 1 96 ? 12.905 -5.259 -2.920 1.00 91.94 96 ALA A N 1
ATOM 751 C CA . ALA A 1 96 ? 12.323 -4.329 -3.884 1.00 91.94 96 ALA A CA 1
ATOM 752 C C . ALA A 1 96 ? 13.336 -3.253 -4.308 1.00 91.94 96 ALA A C 1
ATOM 754 O O . ALA A 1 96 ? 13.396 -2.909 -5.486 1.00 91.94 96 ALA A O 1
ATOM 755 N N . ASP A 1 97 ? 14.156 -2.775 -3.370 1.00 90.44 97 ASP A N 1
ATOM 756 C CA . ASP A 1 97 ? 15.265 -1.852 -3.631 1.00 90.44 97 ASP A CA 1
ATOM 757 C C . ASP A 1 97 ? 16.359 -2.521 -4.476 1.00 90.44 97 ASP A C 1
ATOM 759 O O . ASP A 1 97 ? 16.722 -2.031 -5.539 1.00 90.44 97 ASP A O 1
ATOM 763 N N . SER A 1 98 ? 16.757 -3.739 -4.097 1.00 90.62 98 SER A N 1
ATOM 764 C CA . SER A 1 98 ? 17.660 -4.583 -4.889 1.00 90.62 98 SER A CA 1
ATOM 765 C C . SER A 1 98 ? 17.151 -4.821 -6.316 1.00 90.62 98 SER A C 1
ATOM 767 O O . SER A 1 98 ? 17.920 -4.752 -7.274 1.00 90.62 98 SER A O 1
ATOM 769 N N . LEU A 1 99 ? 15.845 -5.067 -6.478 1.00 91.44 99 LEU A N 1
ATOM 770 C CA . LEU A 1 99 ? 15.212 -5.212 -7.785 1.00 91.44 99 LEU A CA 1
ATOM 771 C C . LEU A 1 99 ? 15.273 -3.902 -8.571 1.00 91.44 99 LEU A C 1
ATOM 773 O O . LEU A 1 99 ? 15.602 -3.929 -9.750 1.00 91.44 99 LEU A O 1
ATOM 777 N N . HIS A 1 100 ? 14.961 -2.772 -7.936 1.00 90.00 100 HIS A N 1
ATOM 778 C CA . HIS A 1 100 ? 15.057 -1.462 -8.572 1.00 90.00 100 HIS A CA 1
ATOM 779 C C . HIS A 1 100 ? 16.471 -1.210 -9.105 1.00 90.00 100 HIS A C 1
ATOM 781 O O . HIS A 1 100 ? 16.629 -0.859 -10.271 1.00 90.00 100 HIS A O 1
ATOM 787 N N . ASP A 1 101 ? 17.491 -1.446 -8.282 1.00 87.44 101 ASP A N 1
ATOM 788 C CA . ASP A 1 101 ? 18.890 -1.252 -8.659 1.00 87.44 101 ASP A CA 1
ATOM 789 C C . ASP A 1 101 ? 19.316 -2.207 -9.775 1.00 87.44 101 ASP A C 1
ATOM 791 O O . ASP A 1 101 ? 20.030 -1.809 -10.699 1.00 87.44 101 ASP A O 1
ATOM 795 N N . ALA A 1 102 ? 18.830 -3.450 -9.751 1.00 86.88 102 ALA A N 1
ATOM 796 C CA . ALA A 1 102 ? 19.055 -4.411 -10.824 1.00 86.88 102 ALA A CA 1
ATOM 797 C C . ALA A 1 102 ? 18.431 -3.943 -12.149 1.00 86.88 102 ALA A C 1
ATOM 799 O O . ALA A 1 102 ? 19.067 -4.023 -13.197 1.00 86.88 102 ALA A O 1
ATOM 800 N N . LEU A 1 103 ? 17.205 -3.410 -12.110 1.00 85.31 103 LEU A N 1
ATOM 801 C CA . LEU A 1 103 ? 16.518 -2.861 -13.284 1.00 85.31 103 LEU A CA 1
ATOM 802 C C . LEU A 1 103 ? 17.190 -1.586 -13.807 1.00 85.31 103 LEU A C 1
ATOM 804 O O . LEU A 1 103 ? 17.273 -1.389 -15.014 1.00 85.31 103 LEU A O 1
ATOM 808 N N . GLN A 1 104 ? 17.691 -0.742 -12.906 1.00 82.31 104 GLN A N 1
ATOM 809 C CA . GLN A 1 104 ? 18.381 0.501 -13.239 1.00 82.31 104 GLN A CA 1
ATOM 810 C C . GLN A 1 104 ? 19.788 0.260 -13.809 1.00 82.31 104 GLN A C 1
ATOM 812 O O . GLN A 1 104 ? 20.261 1.041 -14.637 1.00 82.31 104 GLN A O 1
ATOM 817 N N . SER A 1 105 ? 20.472 -0.789 -13.344 1.00 75.88 105 SER A N 1
ATOM 818 C CA . SER A 1 105 ? 21.835 -1.147 -13.761 1.00 75.88 105 SER A CA 1
ATOM 819 C C . SER A 1 105 ? 21.884 -2.066 -14.979 1.00 75.88 105 SER A C 1
ATOM 821 O O . SER A 1 105 ? 22.893 -2.061 -15.692 1.00 75.88 105 SER A O 1
ATOM 823 N N . ALA A 1 106 ? 20.815 -2.820 -15.252 1.00 68.56 106 ALA A N 1
ATOM 824 C CA . ALA A 1 106 ? 20.682 -3.594 -16.475 1.00 68.56 106 ALA A CA 1
ATOM 825 C C . ALA A 1 106 ? 20.793 -2.651 -17.684 1.00 68.56 106 ALA A C 1
ATOM 827 O O . ALA A 1 106 ? 19.910 -1.839 -17.954 1.00 68.56 106 ALA A O 1
ATOM 828 N N . ARG A 1 107 ? 21.915 -2.732 -18.410 1.00 60.16 107 ARG A N 1
ATOM 829 C CA . ARG A 1 107 ? 22.083 -2.027 -19.684 1.00 60.16 107 ARG A CA 1
ATOM 830 C C . ARG A 1 107 ? 21.196 -2.710 -20.707 1.00 60.16 107 ARG A C 1
ATOM 832 O O . ARG A 1 107 ? 21.353 -3.897 -20.942 1.00 60.16 107 ARG A O 1
ATOM 839 N N . LEU A 1 108 ? 20.312 -1.964 -21.354 1.00 60.84 108 LEU A N 1
ATOM 840 C CA . LEU A 1 108 ? 19.352 -2.535 -22.294 1.00 60.84 108 LEU A CA 1
ATOM 841 C C . LEU A 1 108 ? 19.715 -2.098 -23.722 1.00 60.84 108 LEU A C 1
ATOM 843 O O . LEU A 1 108 ? 19.147 -1.136 -24.232 1.00 60.84 108 LEU A O 1
ATOM 847 N N . PRO A 1 109 ? 20.694 -2.752 -24.379 1.00 54.88 109 PRO A N 1
ATOM 848 C CA . PRO A 1 109 ? 21.211 -2.313 -25.675 1.00 54.88 109 PRO A CA 1
ATOM 849 C C . PRO A 1 109 ? 20.174 -2.359 -26.809 1.00 54.88 109 PRO A C 1
ATOM 851 O O . PRO A 1 109 ? 20.322 -1.626 -27.781 1.00 54.88 109 PRO A O 1
ATOM 854 N N . ASN A 1 110 ? 19.126 -3.189 -26.703 1.00 59.03 110 ASN A N 1
ATOM 855 C CA . ASN A 1 110 ? 18.092 -3.353 -27.741 1.00 59.03 110 ASN A CA 1
ATOM 856 C C . ASN A 1 110 ? 16.774 -2.660 -27.396 1.00 59.03 110 ASN A C 1
ATOM 858 O O . ASN A 1 110 ? 15.685 -3.117 -27.761 1.00 59.03 110 ASN A O 1
ATOM 862 N N . CYS A 1 111 ? 16.852 -1.625 -26.585 1.00 62.28 111 CYS A N 1
ATOM 863 C CA . CYS A 1 111 ? 15.707 -1.059 -25.927 1.00 62.28 111 CYS A CA 1
ATOM 864 C C . CYS A 1 111 ? 15.870 0.482 -26.094 1.00 62.28 111 CYS A C 1
ATOM 866 O O . CYS A 1 111 ? 16.982 0.996 -25.973 1.00 62.28 111 CYS A O 1
ATOM 868 N N . LEU A 1 112 ? 14.816 1.171 -26.590 1.00 60.75 112 LEU A N 1
ATOM 869 C CA . LEU A 1 112 ? 14.760 2.638 -26.818 1.00 60.75 112 LEU A CA 1
ATOM 870 C C . LEU A 1 112 ? 15.317 3.412 -25.603 1.00 60.75 112 LEU A C 1
ATOM 872 O O . LEU A 1 112 ? 15.418 2.845 -24.532 1.00 60.75 112 LEU A O 1
ATOM 876 N N . ASP A 1 113 ? 15.644 4.702 -25.708 1.00 66.38 113 ASP A N 1
ATOM 877 C CA . ASP A 1 113 ? 16.317 5.479 -24.635 1.00 66.38 113 ASP A CA 1
ATOM 878 C C . ASP A 1 113 ? 15.673 5.408 -23.218 1.00 66.38 113 ASP A C 1
ATOM 880 O O . ASP A 1 113 ? 16.287 5.815 -22.223 1.00 66.38 113 ASP A O 1
ATOM 884 N N . SER A 1 114 ? 14.455 4.861 -23.109 1.00 74.25 114 SER A N 1
ATOM 885 C CA . SER A 1 114 ? 13.773 4.515 -21.864 1.00 74.25 114 SER A CA 1
ATOM 886 C C . SER A 1 114 ? 12.863 3.278 -21.978 1.00 74.25 114 SER A C 1
ATOM 888 O O . SER A 1 114 ? 12.302 3.023 -23.048 1.00 74.25 114 SER A O 1
ATOM 890 N N . HIS A 1 115 ? 12.620 2.589 -20.854 1.00 77.75 115 HIS A N 1
ATOM 891 C CA . HIS A 1 115 ? 11.673 1.470 -20.737 1.00 77.75 115 HIS A CA 1
ATOM 892 C C . HIS A 1 115 ? 10.648 1.665 -19.650 1.00 77.75 115 HIS A C 1
ATOM 894 O O . HIS A 1 115 ? 10.988 2.010 -18.522 1.00 77.75 115 HIS A O 1
ATOM 900 N N . HIS A 1 116 ? 9.404 1.335 -19.983 1.00 81.31 116 HIS A N 1
ATOM 901 C CA . HIS A 1 116 ? 8.309 1.316 -19.033 1.00 81.31 116 HIS A CA 1
ATOM 902 C C . HIS A 1 116 ? 8.162 -0.073 -18.419 1.00 81.31 116 HIS A C 1
ATOM 904 O O . HIS A 1 116 ? 7.927 -1.062 -19.122 1.00 81.31 116 HIS A O 1
ATOM 910 N N . ILE A 1 117 ? 8.291 -0.134 -17.098 1.00 86.50 117 ILE A N 1
ATOM 911 C CA . ILE A 1 117 ? 8.122 -1.343 -16.299 1.00 86.50 117 ILE A CA 1
ATOM 912 C C . ILE A 1 117 ? 7.009 -1.090 -15.289 1.00 86.50 117 ILE A C 1
ATOM 914 O O . ILE A 1 117 ? 6.964 -0.051 -14.633 1.00 86.50 117 ILE A O 1
ATOM 918 N N . THR A 1 118 ? 6.112 -2.057 -15.147 1.00 88.75 118 THR A N 1
ATOM 919 C CA . THR A 1 118 ? 5.107 -2.066 -14.084 1.00 88.75 118 THR A CA 1
ATOM 920 C C . THR A 1 118 ? 5.482 -3.085 -13.019 1.00 88.75 118 THR A C 1
ATOM 922 O O . THR A 1 118 ? 5.918 -4.187 -13.343 1.00 88.75 118 THR A O 1
ATOM 925 N N . LEU A 1 119 ? 5.301 -2.729 -11.749 1.00 92.00 119 LEU A N 1
ATOM 926 C CA . LEU A 1 119 ? 5.420 -3.621 -10.598 1.00 92.00 119 LEU A CA 1
ATOM 927 C C . LEU A 1 119 ? 4.028 -3.870 -10.018 1.00 92.00 119 LEU A C 1
ATOM 929 O O . LEU A 1 119 ? 3.342 -2.923 -9.638 1.00 92.00 119 LEU A O 1
ATOM 933 N N . GLN A 1 120 ? 3.606 -5.129 -9.905 1.00 91.81 120 GLN A N 1
ATOM 934 C CA . GLN A 1 120 ? 2.315 -5.434 -9.293 1.00 91.81 120 GLN A CA 1
ATOM 935 C C . GLN A 1 120 ? 2.360 -5.272 -7.769 1.00 91.81 120 GLN A C 1
ATOM 937 O O . GLN A 1 120 ? 3.209 -5.844 -7.084 1.00 91.81 120 GLN A O 1
ATOM 942 N N . LEU A 1 121 ? 1.389 -4.534 -7.233 1.00 91.00 121 LEU A N 1
ATOM 943 C CA . LEU A 1 121 ? 1.172 -4.354 -5.804 1.00 91.00 121 LEU A CA 1
ATOM 944 C C . LEU A 1 121 ? 0.387 -5.559 -5.256 1.00 91.00 121 LEU A C 1
ATOM 946 O O . LEU A 1 121 ? -0.826 -5.706 -5.437 1.00 91.00 121 LEU A O 1
ATOM 950 N N . GLU A 1 122 ? 1.114 -6.480 -4.632 1.00 84.12 122 GLU A N 1
ATOM 951 C CA . GLU A 1 122 ? 0.595 -7.778 -4.197 1.00 84.12 122 GLU A CA 1
ATOM 952 C C . GLU A 1 122 ? -0.037 -7.758 -2.802 1.00 84.12 122 GLU A C 1
ATOM 954 O O . GLU A 1 122 ? 0.302 -6.949 -1.939 1.00 84.12 122 GLU A O 1
ATOM 959 N N . ASP A 1 123 ? -0.920 -8.730 -2.552 1.00 78.31 123 ASP A N 1
ATOM 960 C CA . ASP A 1 123 ? -1.562 -8.919 -1.250 1.00 78.31 123 ASP A CA 1
ATOM 961 C C . ASP A 1 123 ? -0.673 -9.663 -0.245 1.00 78.31 123 ASP A C 1
ATOM 963 O O . ASP A 1 123 ? -0.970 -10.770 0.213 1.00 78.31 123 ASP A O 1
ATOM 967 N N . ARG A 1 124 ? 0.482 -9.088 0.071 1.00 77.38 124 ARG A N 1
ATOM 968 C CA . ARG A 1 124 ? 1.469 -9.789 0.901 1.00 77.38 124 ARG A CA 1
ATOM 969 C C . ARG A 1 124 ? 0.982 -9.998 2.333 1.00 77.38 124 ARG A C 1
ATOM 971 O O . ARG A 1 124 ? 1.399 -10.961 2.968 1.00 77.38 124 ARG A O 1
ATOM 978 N N . VAL A 1 125 ? 0.088 -9.139 2.826 1.00 80.25 125 VAL A N 1
ATOM 979 C CA . VAL A 1 125 ? -0.483 -9.246 4.176 1.00 80.25 125 VAL A CA 1
ATOM 980 C C . VAL A 1 125 ? -1.414 -10.455 4.273 1.00 80.25 125 VAL A C 1
ATOM 982 O O . VAL A 1 125 ? -1.225 -11.275 5.169 1.00 80.25 125 VAL A O 1
ATOM 985 N N . LEU A 1 126 ? -2.346 -10.640 3.327 1.00 72.94 126 LEU A N 1
ATOM 986 C CA . LEU A 1 126 ? -3.237 -11.808 3.349 1.00 72.94 126 LEU A CA 1
ATOM 987 C C . LEU A 1 126 ? -2.502 -13.112 2.976 1.00 72.94 126 LEU A C 1
ATOM 989 O O . LEU A 1 126 ? -2.775 -14.172 3.541 1.00 72.94 126 LEU A O 1
ATOM 993 N N . GLN A 1 127 ? -1.510 -13.061 2.080 1.00 70.00 127 GLN A N 1
ATOM 994 C CA . GLN A 1 127 ? -0.707 -14.239 1.706 1.00 70.00 127 GLN A CA 1
ATOM 995 C C . GLN A 1 127 ? 0.154 -14.784 2.857 1.00 70.00 127 GLN A C 1
ATOM 997 O O . GLN A 1 127 ? 0.382 -15.996 2.950 1.00 70.00 127 GLN A O 1
ATOM 1002 N N . ILE A 1 128 ? 0.630 -13.901 3.743 1.00 67.25 128 ILE A N 1
ATOM 1003 C CA . ILE A 1 128 ? 1.396 -14.271 4.939 1.00 67.25 128 ILE A CA 1
ATOM 1004 C C . ILE A 1 128 ? 0.591 -15.217 5.845 1.00 67.25 128 ILE A C 1
ATOM 1006 O O . ILE A 1 128 ? 1.177 -16.121 6.442 1.00 67.25 128 ILE A O 1
ATOM 1010 N N . GLU A 1 129 ? -0.730 -15.054 5.919 1.00 62.19 129 GLU A N 1
ATOM 1011 C CA . GLU A 1 129 ? -1.602 -15.893 6.745 1.00 62.19 129 GLU A CA 1
ATOM 1012 C C . GLU A 1 129 ? -1.955 -17.223 6.088 1.00 62.19 129 GLU A C 1
ATOM 1014 O O . GLU A 1 129 ? -1.983 -18.252 6.764 1.00 62.19 129 GLU A O 1
ATOM 1019 N N . ALA A 1 130 ? -2.176 -17.223 4.772 1.00 58.22 130 ALA A N 1
ATOM 1020 C CA . ALA A 1 130 ? -2.449 -18.443 4.014 1.00 58.22 130 ALA A CA 1
ATOM 1021 C C . ALA A 1 130 ? -1.247 -19.410 4.017 1.00 58.22 130 ALA A C 1
ATOM 1023 O O . ALA A 1 130 ? -1.415 -20.626 3.968 1.00 58.22 130 ALA A O 1
ATOM 1024 N N . SER A 1 131 ? -0.026 -18.882 4.139 1.00 55.69 131 SER A N 1
ATOM 1025 C CA . SER A 1 131 ? 1.228 -19.649 4.088 1.00 55.69 131 SER A CA 1
ATOM 1026 C C . SER A 1 131 ? 1.606 -20.349 5.405 1.00 55.69 131 SER A C 1
ATOM 1028 O O . SER A 1 131 ? 2.761 -20.733 5.580 1.00 55.69 131 SER A O 1
ATOM 1030 N N . LYS A 1 132 ? 0.664 -20.551 6.338 1.00 54.91 132 LYS A N 1
ATOM 1031 C CA . LYS A 1 132 ? 0.921 -21.068 7.697 1.00 54.91 132 LYS A CA 1
ATOM 1032 C C . LYS A 1 132 ? 1.577 -22.468 7.844 1.00 54.91 132 LYS A C 1
ATOM 1034 O O . LYS A 1 132 ? 1.956 -22.756 8.976 1.00 54.91 132 LYS A O 1
ATOM 1039 N N . PRO A 1 133 ? 1.841 -23.304 6.810 1.00 52.84 133 PRO A N 1
ATOM 1040 C CA . PRO A 1 133 ? 2.799 -24.409 6.969 1.00 52.84 133 PRO A CA 1
ATOM 1041 C C . PRO A 1 133 ? 4.247 -24.083 6.548 1.00 52.84 133 PRO A C 1
ATOM 1043 O O . PRO A 1 133 ? 5.147 -24.835 6.913 1.00 52.84 133 PRO A O 1
ATOM 1046 N N . ASN A 1 134 ? 4.517 -23.000 5.803 1.00 53.56 134 ASN A N 1
ATOM 1047 C CA . ASN A 1 134 ? 5.864 -22.683 5.311 1.00 53.56 134 ASN A CA 1
ATOM 1048 C C . ASN A 1 134 ? 6.465 -21.473 6.061 1.00 53.56 134 ASN A C 1
ATOM 1050 O O . ASN A 1 134 ? 5.999 -20.344 5.886 1.00 53.56 134 ASN A O 1
ATOM 1054 N N . PRO A 1 135 ? 7.514 -21.656 6.888 1.00 51.72 135 PRO A N 1
ATOM 1055 C CA . PRO A 1 135 ? 8.020 -20.606 7.775 1.00 51.72 135 PRO A CA 1
ATOM 1056 C C . PRO A 1 135 ? 8.617 -19.390 7.048 1.00 51.72 135 PRO A C 1
ATOM 1058 O O . PRO A 1 135 ? 8.810 -18.347 7.677 1.00 51.72 135 PRO A O 1
ATOM 1061 N N . ARG A 1 136 ? 8.911 -19.485 5.741 1.00 57.81 136 ARG A N 1
ATOM 1062 C CA . ARG A 1 136 ? 9.361 -18.358 4.909 1.00 57.81 136 ARG A CA 1
ATOM 1063 C C . ARG A 1 136 ? 8.828 -18.511 3.478 1.00 57.81 136 ARG A C 1
ATOM 1065 O O . ARG A 1 136 ? 9.459 -19.238 2.713 1.00 57.81 136 ARG A O 1
ATOM 1072 N N . PRO A 1 137 ? 7.720 -17.849 3.098 1.00 61.88 137 PRO A N 1
ATOM 1073 C CA . PRO A 1 137 ? 7.300 -17.836 1.702 1.00 61.88 137 PRO A CA 1
ATOM 1074 C C . PRO A 1 137 ? 8.427 -17.273 0.828 1.00 61.88 137 PRO A C 1
ATOM 1076 O O . PRO A 1 137 ? 9.157 -16.363 1.238 1.00 61.88 137 PRO A O 1
ATOM 1079 N N . GLU A 1 138 ? 8.598 -17.860 -0.353 1.00 76.88 138 GLU A N 1
ATOM 1080 C CA . GLU A 1 138 ? 9.520 -17.354 -1.363 1.00 76.88 138 GLU A CA 1
ATOM 1081 C C . GLU A 1 138 ? 9.072 -15.943 -1.758 1.00 76.88 138 GLU A C 1
ATOM 1083 O O . GLU A 1 138 ? 7.921 -15.721 -2.134 1.00 76.88 138 GLU A O 1
ATOM 1088 N N . ILE A 1 139 ? 9.963 -14.965 -1.598 1.00 86.88 139 ILE A N 1
ATOM 1089 C CA . ILE A 1 139 ? 9.679 -13.588 -1.996 1.00 86.88 139 ILE A CA 1
ATOM 1090 C C . ILE A 1 139 ? 9.839 -13.550 -3.507 1.00 86.88 139 ILE A C 1
ATOM 1092 O O . ILE A 1 139 ? 10.903 -13.879 -4.013 1.00 86.88 139 ILE A O 1
ATOM 1096 N N . SER A 1 140 ? 8.804 -13.139 -4.223 1.00 89.81 140 SER A N 1
ATOM 1097 C CA . SER A 1 140 ? 8.875 -12.884 -5.659 1.00 89.81 140 SER A CA 1
ATOM 1098 C C . SER A 1 140 ? 8.262 -11.529 -5.974 1.00 89.81 140 SER A C 1
ATOM 1100 O O . SER A 1 140 ? 7.587 -10.951 -5.124 1.00 89.81 140 SER A O 1
ATOM 1102 N N . PHE A 1 141 ? 8.541 -10.990 -7.154 1.00 90.94 141 PHE A N 1
ATOM 1103 C CA . PHE A 1 141 ? 7.957 -9.756 -7.661 1.00 90.94 141 PHE A CA 1
ATOM 1104 C C . PHE A 1 141 ? 7.427 -10.005 -9.058 1.00 90.94 141 PHE A C 1
ATOM 1106 O O . PHE A 1 141 ? 8.160 -10.455 -9.940 1.00 90.94 141 PHE A O 1
ATOM 1113 N N . ARG A 1 142 ? 6.153 -9.700 -9.269 1.00 90.00 142 ARG A N 1
ATOM 1114 C CA . ARG A 1 142 ? 5.563 -9.729 -10.598 1.00 90.00 142 ARG A CA 1
ATOM 1115 C C . ARG A 1 142 ? 5.758 -8.383 -11.271 1.00 90.00 142 ARG A C 1
ATOM 1117 O O . ARG A 1 142 ? 5.316 -7.359 -10.750 1.00 90.00 142 ARG A O 1
ATOM 1124 N N . ILE A 1 143 ? 6.408 -8.415 -12.424 1.00 88.62 143 ILE A N 1
ATOM 1125 C CA . ILE A 1 143 ? 6.641 -7.231 -13.241 1.00 88.62 143 ILE A CA 1
ATOM 1126 C C . ILE A 1 143 ? 6.070 -7.432 -14.637 1.00 88.62 143 ILE A C 1
ATOM 1128 O O . ILE A 1 143 ? 5.969 -8.566 -15.112 1.00 88.62 143 ILE A O 1
ATOM 1132 N N . SER A 1 144 ? 5.753 -6.332 -15.309 1.00 86.62 144 SER A N 1
ATOM 1133 C CA . SER A 1 144 ? 5.420 -6.359 -16.732 1.00 86.62 144 SER A CA 1
ATOM 1134 C C . SER A 1 144 ? 6.224 -5.319 -17.488 1.00 86.62 144 SER A C 1
ATOM 1136 O O . SER A 1 144 ? 6.417 -4.204 -17.006 1.00 86.62 144 SER A O 1
ATOM 1138 N N . VAL A 1 145 ? 6.682 -5.689 -18.677 1.00 83.50 145 VAL A N 1
ATOM 1139 C CA . VAL A 1 145 ? 7.485 -4.835 -19.555 1.00 83.50 145 VAL A CA 1
ATOM 1140 C C . VAL A 1 145 ? 6.715 -4.590 -20.843 1.00 83.50 145 VAL A C 1
ATOM 1142 O O . VAL A 1 145 ? 6.154 -5.531 -21.408 1.00 83.50 145 VAL A O 1
ATOM 1145 N N . ALA A 1 146 ? 6.701 -3.342 -21.308 1.00 78.62 146 ALA A N 1
ATOM 1146 C CA . ALA A 1 146 ? 6.129 -3.005 -22.606 1.00 78.62 146 ALA A CA 1
ATOM 1147 C C . ALA A 1 146 ? 6.901 -3.727 -23.729 1.00 78.62 146 ALA A C 1
ATOM 1149 O O . ALA A 1 146 ? 8.124 -3.604 -23.860 1.00 78.62 146 ALA A O 1
ATOM 1150 N N . ALA A 1 147 ? 6.187 -4.522 -24.523 1.00 69.44 147 ALA A N 1
ATOM 1151 C CA . ALA A 1 147 ? 6.745 -5.316 -25.611 1.00 69.44 147 ALA A CA 1
ATOM 1152 C C . ALA A 1 147 ? 7.019 -4.474 -26.867 1.00 69.44 147 ALA A C 1
ATOM 1154 O O . ALA A 1 147 ? 7.894 -4.829 -27.658 1.00 69.44 147 ALA A O 1
ATOM 1155 N N . ASP A 1 148 ? 6.328 -3.344 -27.017 1.00 66.12 148 ASP A N 1
ATOM 1156 C CA . ASP A 1 148 ? 6.469 -2.413 -28.131 1.00 66.12 148 ASP A CA 1
ATOM 1157 C C . ASP A 1 148 ? 6.592 -0.952 -27.662 1.00 66.12 148 ASP A C 1
ATOM 1159 O O . ASP A 1 148 ? 6.361 -0.617 -26.500 1.00 66.12 148 ASP A O 1
ATOM 1163 N N . ALA A 1 149 ? 6.969 -0.066 -28.587 1.00 63.88 149 ALA A N 1
ATOM 1164 C CA . ALA A 1 149 ? 7.074 1.371 -28.328 1.00 63.88 149 ALA A CA 1
ATOM 1165 C C . ALA A 1 149 ? 5.708 2.052 -28.120 1.00 63.88 149 ALA A C 1
ATOM 1167 O O . ALA A 1 149 ? 5.657 3.188 -27.658 1.00 63.88 149 ALA A O 1
ATOM 1168 N N . SER A 1 150 ? 4.613 1.377 -28.488 1.00 64.62 150 SER A N 1
ATOM 1169 C CA . SER A 1 150 ? 3.256 1.904 -28.341 1.00 64.62 150 SER A CA 1
ATOM 1170 C C . SER A 1 150 ? 2.697 1.718 -26.927 1.00 64.62 150 SER A C 1
ATOM 1172 O O . SER A 1 150 ? 1.700 2.349 -26.590 1.00 64.62 150 SER A O 1
ATOM 1174 N N . GLY A 1 151 ? 3.334 0.878 -26.099 1.00 66.31 151 GLY A N 1
ATOM 1175 C CA . GLY A 1 151 ? 2.887 0.573 -24.738 1.00 66.31 151 GLY A CA 1
ATOM 1176 C C . GLY A 1 151 ? 1.606 -0.261 -24.694 1.00 66.31 151 GLY A C 1
ATOM 1177 O O . GLY A 1 151 ? 0.915 -0.262 -23.677 1.00 66.31 151 GLY A O 1
ATOM 1178 N N . THR A 1 152 ? 1.265 -0.936 -25.796 1.00 67.12 152 THR A N 1
ATOM 1179 C CA . THR A 1 152 ? -0.019 -1.640 -25.935 1.00 67.12 152 THR A CA 1
ATOM 1180 C C . THR A 1 152 ? 0.074 -3.137 -25.699 1.00 67.12 152 THR A C 1
ATOM 1182 O O . THR A 1 152 ? -0.898 -3.766 -25.298 1.00 67.12 152 THR A O 1
ATOM 1185 N N . GLN A 1 153 ? 1.255 -3.709 -25.900 1.00 74.31 153 GLN A N 1
ATOM 1186 C CA . GLN A 1 153 ? 1.522 -5.105 -25.597 1.00 74.31 153 GLN A CA 1
ATOM 1187 C C . GLN A 1 153 ? 2.406 -5.206 -24.362 1.00 74.31 153 GLN A C 1
ATOM 1189 O O . GLN A 1 153 ? 3.433 -4.531 -24.270 1.00 74.31 153 GLN A O 1
ATOM 1194 N N . TRP A 1 154 ? 2.031 -6.075 -23.426 1.00 80.25 154 TRP A N 1
ATOM 1195 C CA . TRP A 1 154 ? 2.744 -6.258 -22.165 1.00 80.25 154 TRP A CA 1
ATOM 1196 C C . TRP A 1 154 ? 3.201 -7.702 -22.002 1.00 80.25 154 TRP A C 1
ATOM 1198 O O . TRP A 1 154 ? 2.415 -8.640 -22.119 1.00 80.25 154 TRP A O 1
ATOM 1208 N N . CYS A 1 155 ? 4.479 -7.884 -21.678 1.00 79.81 155 CYS A N 1
ATOM 1209 C CA . CYS A 1 155 ? 5.025 -9.175 -21.280 1.00 79.81 155 CYS A CA 1
ATOM 1210 C C . CYS A 1 155 ? 5.138 -9.218 -19.759 1.00 79.81 155 CYS A C 1
ATOM 1212 O O . CYS A 1 155 ? 5.919 -8.463 -19.175 1.00 79.81 155 CYS A O 1
ATOM 1214 N N . GLN A 1 156 ? 4.381 -10.106 -19.119 1.00 82.25 156 GLN A N 1
ATOM 1215 C CA . GLN A 1 156 ? 4.403 -10.274 -17.670 1.00 82.25 156 GLN A CA 1
ATOM 1216 C C . GLN A 1 156 ? 5.343 -11.412 -17.263 1.00 82.25 156 GLN A C 1
ATOM 1218 O O . GLN A 1 156 ? 5.322 -12.495 -17.845 1.00 82.25 156 GLN A O 1
ATOM 1223 N N . THR A 1 157 ? 6.129 -11.199 -16.214 1.00 84.25 157 THR A N 1
ATOM 1224 C CA . THR A 1 157 ? 7.007 -12.222 -15.638 1.00 84.25 157 THR A CA 1
ATOM 1225 C C . THR A 1 157 ? 7.038 -12.135 -14.114 1.00 84.25 157 THR A C 1
ATOM 1227 O O . THR A 1 157 ? 6.557 -11.174 -13.511 1.00 84.25 157 THR A O 1
ATOM 1230 N N . VAL A 1 158 ? 7.590 -13.166 -13.482 1.00 87.38 158 VAL A N 1
ATOM 1231 C CA . VAL A 1 158 ? 7.819 -13.228 -12.039 1.00 87.38 158 VAL A CA 1
ATOM 1232 C C . VAL A 1 158 ? 9.317 -13.356 -11.800 1.00 87.38 158 VAL A C 1
ATOM 1234 O O . VAL A 1 158 ? 9.958 -14.252 -12.347 1.00 87.38 158 VAL A O 1
ATOM 1237 N N . ILE A 1 159 ? 9.860 -12.460 -10.980 1.00 88.19 159 ILE A N 1
ATOM 1238 C CA . ILE A 1 159 ? 11.246 -12.490 -10.519 1.00 88.19 159 ILE A CA 1
ATOM 1239 C C . ILE A 1 159 ? 11.249 -13.002 -9.081 1.00 88.19 159 ILE A C 1
ATOM 1241 O O . ILE A 1 159 ? 10.811 -12.300 -8.168 1.00 88.19 159 ILE A O 1
ATOM 1245 N N . SER A 1 160 ? 11.732 -14.223 -8.874 1.00 90.31 160 SER A N 1
ATOM 1246 C CA . SER A 1 160 ? 11.901 -14.817 -7.545 1.00 90.31 160 SER A CA 1
ATOM 1247 C C . SER A 1 160 ? 13.179 -14.323 -6.872 1.00 90.31 160 SER A C 1
ATOM 1249 O O . SER A 1 160 ? 14.198 -14.122 -7.518 1.00 90.31 160 SER A O 1
ATOM 1251 N N . VAL A 1 161 ? 13.171 -14.135 -5.558 1.00 88.94 161 VAL A N 1
ATOM 1252 C CA . VAL A 1 161 ? 14.376 -13.795 -4.794 1.00 88.94 161 VAL A CA 1
ATOM 1253 C C . VAL A 1 161 ? 15.118 -15.078 -4.444 1.00 88.94 161 VAL A C 1
ATOM 1255 O O . VAL A 1 161 ? 14.653 -15.878 -3.628 1.00 88.94 161 VAL A O 1
ATOM 1258 N N . SER A 1 162 ? 16.310 -15.239 -5.012 1.00 86.38 162 SER A N 1
ATOM 1259 C CA . SER A 1 162 ? 17.186 -16.372 -4.733 1.00 86.38 162 SER A CA 1
ATOM 1260 C C . SER A 1 162 ? 18.166 -16.046 -3.609 1.00 86.38 162 SER A C 1
ATOM 1262 O O . SER A 1 162 ? 18.753 -14.970 -3.558 1.00 86.38 162 SER A O 1
ATOM 1264 N N . ARG A 1 163 ? 18.350 -16.990 -2.678 1.00 79.69 163 ARG A N 1
ATOM 1265 C CA . ARG A 1 163 ? 19.276 -16.836 -1.534 1.00 79.69 163 ARG A CA 1
ATOM 1266 C C . ARG A 1 163 ? 20.648 -17.457 -1.760 1.00 79.69 163 ARG A C 1
ATOM 1268 O O . ARG A 1 163 ? 21.562 -17.195 -0.989 1.00 79.69 163 ARG A O 1
ATOM 1275 N N . LEU A 1 164 ? 20.759 -18.350 -2.738 1.00 78.50 164 LEU A N 1
ATOM 1276 C CA . LEU A 1 164 ? 21.966 -19.119 -3.000 1.00 78.50 164 LEU A CA 1
ATOM 1277 C C . LEU A 1 164 ? 22.290 -19.035 -4.480 1.00 78.50 164 LEU A C 1
ATOM 1279 O O . LEU A 1 164 ? 21.472 -19.400 -5.325 1.00 78.50 164 LEU A O 1
ATOM 1283 N N . GLN A 1 165 ? 23.510 -18.602 -4.776 1.00 76.38 165 GLN A N 1
ATOM 1284 C CA . GLN A 1 165 ? 24.036 -18.680 -6.123 1.00 76.38 165 GLN A CA 1
ATOM 1285 C C . GLN A 1 165 ? 24.354 -20.138 -6.455 1.00 76.38 165 GLN A C 1
ATOM 1287 O O . GLN A 1 165 ? 24.951 -20.870 -5.667 1.00 76.38 165 GLN A O 1
ATOM 1292 N N . THR A 1 166 ? 23.961 -20.554 -7.650 1.00 77.81 166 THR A N 1
ATOM 1293 C CA . THR A 1 166 ? 24.285 -21.868 -8.216 1.00 77.81 166 THR A CA 1
ATOM 1294 C C . THR A 1 166 ? 24.981 -21.669 -9.555 1.00 77.81 166 THR A C 1
ATOM 1296 O O . THR A 1 166 ? 24.768 -20.651 -10.213 1.00 77.81 166 THR A O 1
ATOM 1299 N N . ALA A 1 167 ? 25.773 -22.651 -9.993 1.00 76.25 167 ALA A N 1
ATOM 1300 C CA . ALA A 1 167 ? 26.477 -22.602 -11.281 1.00 76.25 167 ALA A CA 1
ATOM 1301 C C . ALA A 1 167 ? 25.536 -22.465 -12.499 1.00 76.25 167 ALA A C 1
ATOM 1303 O O . ALA A 1 167 ? 25.980 -22.109 -13.587 1.00 76.25 167 ALA A O 1
ATOM 1304 N N . SER A 1 168 ? 24.242 -22.741 -12.319 1.00 80.19 168 SER A N 1
ATOM 1305 C CA . SER A 1 168 ? 23.222 -22.629 -13.363 1.00 80.19 168 SER A CA 1
ATOM 1306 C C . SER A 1 168 ? 22.678 -21.211 -13.541 1.00 80.19 168 SER A C 1
ATOM 1308 O O . SER A 1 168 ? 22.033 -20.954 -14.557 1.00 80.19 168 SER A O 1
ATOM 1310 N N . HIS A 1 169 ? 22.910 -20.301 -12.587 1.00 81.06 169 HIS A N 1
ATOM 1311 C CA . HIS A 1 169 ? 22.467 -18.916 -12.711 1.00 81.06 169 HIS A CA 1
ATOM 1312 C C . HIS A 1 169 ? 23.270 -18.211 -13.796 1.00 81.06 169 HIS A C 1
ATOM 1314 O O . HIS A 1 169 ? 24.497 -18.121 -13.724 1.00 81.06 169 HIS A O 1
ATOM 1320 N N . ARG A 1 170 ? 22.566 -17.679 -14.792 1.00 83.75 170 ARG A N 1
ATOM 1321 C CA . ARG A 1 170 ? 23.174 -16.866 -15.847 1.00 83.75 170 ARG A CA 1
ATOM 1322 C C . ARG A 1 170 ? 22.730 -15.418 -15.690 1.00 83.75 170 ARG A C 1
ATOM 1324 O O . ARG A 1 170 ? 21.525 -15.208 -15.571 1.00 83.75 170 ARG A O 1
ATOM 1331 N N . PRO A 1 171 ? 23.649 -14.441 -15.664 1.00 83.75 171 PRO A N 1
ATOM 1332 C CA . PRO A 1 171 ? 23.2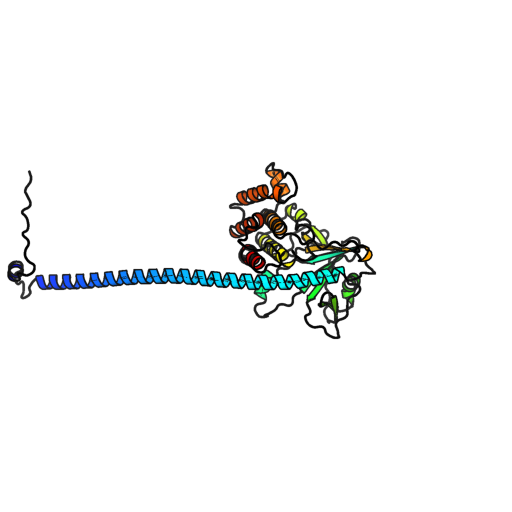79 -13.035 -15.582 1.00 83.75 171 PRO A CA 1
ATOM 1333 C C . PRO A 1 171 ? 22.476 -12.620 -16.813 1.00 83.75 171 PRO A C 1
ATOM 1335 O O . PRO A 1 171 ? 22.770 -13.041 -17.933 1.00 83.75 171 PRO A O 1
ATOM 1338 N N . VAL A 1 172 ? 21.450 -11.805 -16.593 1.00 80.75 172 VAL A N 1
ATOM 1339 C CA . VAL A 1 172 ? 20.643 -11.223 -17.661 1.00 80.75 172 VAL A CA 1
ATOM 1340 C C . VAL A 1 172 ? 21.237 -9.872 -18.019 1.00 80.75 172 VAL A C 1
ATOM 1342 O O . VAL A 1 172 ? 21.106 -8.913 -17.266 1.00 80.75 172 VAL A O 1
ATOM 1345 N N . GLU A 1 173 ? 21.898 -9.808 -19.171 1.00 73.31 173 GLU A N 1
ATOM 1346 C CA . GLU A 1 173 ? 22.469 -8.557 -19.676 1.00 73.31 173 GLU A CA 1
ATOM 1347 C C . GLU A 1 173 ? 21.381 -7.640 -20.241 1.00 73.31 173 GLU A C 1
ATOM 1349 O O . GLU A 1 173 ? 21.339 -6.472 -19.889 1.00 73.31 173 GLU A O 1
ATOM 1354 N N . ASP A 1 174 ? 20.462 -8.179 -21.052 1.00 76.19 174 ASP A N 1
ATOM 1355 C CA . ASP A 1 174 ? 19.335 -7.438 -21.630 1.00 76.19 174 ASP A CA 1
ATOM 1356 C C . ASP A 1 174 ? 18.008 -8.021 -21.130 1.00 76.19 174 ASP A C 1
ATOM 1358 O O . ASP A 1 174 ? 17.499 -9.014 -21.662 1.00 76.19 174 ASP A O 1
ATOM 1362 N N . LEU A 1 175 ? 17.451 -7.410 -20.081 1.00 77.50 175 LEU A N 1
ATOM 1363 C CA . LEU A 1 175 ? 16.217 -7.872 -19.453 1.00 77.50 175 LEU A CA 1
ATOM 1364 C C . LEU A 1 175 ? 15.006 -7.749 -20.373 1.00 77.50 175 LEU A C 1
ATOM 1366 O O . LEU A 1 175 ? 14.207 -8.679 -20.441 1.00 77.50 175 LEU A O 1
ATOM 1370 N N . CYS A 1 176 ? 14.878 -6.637 -21.099 1.00 75.38 176 CYS A N 1
ATOM 1371 C CA . CYS A 1 176 ? 13.801 -6.443 -22.063 1.00 75.38 176 CYS A CA 1
ATOM 1372 C C . CYS A 1 176 ? 13.763 -7.598 -23.068 1.00 75.38 176 CYS A C 1
ATOM 1374 O O . CYS A 1 176 ? 12.726 -8.216 -23.305 1.00 75.38 176 CYS A O 1
ATOM 1376 N N . HIS A 1 177 ? 14.915 -7.874 -23.682 1.00 76.88 177 HIS A N 1
ATOM 1377 C CA . HIS A 1 177 ? 15.060 -8.914 -24.686 1.00 76.88 177 HIS A CA 1
ATOM 1378 C C . HIS A 1 177 ? 14.865 -10.300 -24.072 1.00 76.88 177 HIS A C 1
ATOM 1380 O O . HIS A 1 177 ? 14.188 -11.132 -24.670 1.00 76.88 177 HIS A O 1
ATOM 1386 N N . ALA A 1 178 ? 15.400 -10.544 -22.872 1.00 77.62 178 ALA A N 1
ATOM 1387 C CA . ALA A 1 178 ? 15.212 -11.801 -22.162 1.00 77.62 178 ALA A CA 1
ATOM 1388 C C . ALA A 1 178 ? 13.741 -12.055 -21.821 1.00 77.62 178 ALA A C 1
ATOM 1390 O O . ALA A 1 178 ? 13.285 -13.169 -22.027 1.00 77.62 178 ALA A O 1
ATOM 1391 N N . ILE A 1 179 ? 12.986 -11.050 -21.368 1.00 75.44 179 ILE A N 1
ATOM 1392 C CA . ILE A 1 179 ? 11.552 -11.178 -21.065 1.00 75.44 179 ILE A CA 1
ATOM 1393 C C . ILE A 1 179 ? 10.746 -11.375 -22.350 1.00 75.44 179 ILE A C 1
ATOM 1395 O O . ILE A 1 179 ? 9.945 -12.304 -22.417 1.00 75.44 179 ILE A O 1
ATOM 1399 N N . ARG A 1 180 ? 11.010 -10.583 -23.401 1.00 72.62 180 ARG A N 1
ATOM 1400 C CA . ARG A 1 180 ? 10.359 -10.752 -24.715 1.00 72.62 180 ARG A CA 1
ATOM 1401 C C . ARG A 1 180 ? 10.638 -12.121 -25.343 1.00 72.62 180 ARG A C 1
ATOM 1403 O O . ARG A 1 180 ? 9.821 -12.620 -26.102 1.00 72.62 180 ARG A O 1
ATOM 1410 N N . ARG A 1 181 ? 11.786 -12.738 -25.039 1.00 68.69 181 ARG A N 1
ATOM 1411 C CA . ARG A 1 181 ? 12.177 -14.071 -25.536 1.00 68.69 181 ARG A CA 1
ATOM 1412 C C . ARG A 1 181 ? 11.986 -15.201 -24.541 1.00 68.69 181 ARG A C 1
ATOM 1414 O O . ARG A 1 181 ? 12.222 -16.350 -24.913 1.00 68.69 181 ARG A O 1
ATOM 1421 N N . ALA A 1 182 ? 11.591 -14.905 -23.304 1.00 61.31 182 ALA A N 1
ATOM 1422 C CA . ALA A 1 182 ? 11.386 -15.908 -22.261 1.00 61.31 182 ALA A CA 1
ATOM 1423 C C . ALA A 1 182 ? 10.365 -16.957 -22.717 1.00 61.31 182 ALA A C 1
ATOM 1425 O O . ALA A 1 182 ? 10.492 -18.126 -22.364 1.00 61.31 182 ALA A O 1
ATOM 1426 N N . GLU A 1 183 ? 9.451 -16.553 -23.604 1.00 53.72 183 GLU A N 1
ATOM 1427 C CA . GLU A 1 183 ? 8.512 -17.406 -24.332 1.00 53.72 183 GLU A CA 1
ATOM 1428 C C . GLU A 1 183 ? 9.170 -18.625 -25.012 1.00 53.72 183 GLU A C 1
ATOM 1430 O O . GLU A 1 183 ? 8.554 -19.684 -25.091 1.00 53.72 183 GLU A O 1
ATOM 1435 N N . HIS A 1 184 ? 10.434 -18.528 -25.443 1.00 51.44 184 HIS A N 1
ATOM 1436 C CA . HIS A 1 184 ? 11.141 -19.596 -26.161 1.00 51.44 184 HIS A CA 1
ATOM 1437 C C . HIS A 1 184 ? 12.210 -20.334 -25.347 1.00 51.44 184 HIS A C 1
ATOM 1439 O O . HIS A 1 184 ? 12.734 -21.339 -25.823 1.00 51.44 184 HIS A O 1
ATOM 1445 N N . LEU A 1 185 ? 12.595 -19.828 -24.172 1.00 55.62 185 LEU A N 1
ATOM 1446 C CA . LEU A 1 185 ? 13.841 -20.242 -23.514 1.00 55.62 185 LEU A CA 1
ATOM 1447 C C . LEU A 1 185 ? 13.660 -21.063 -22.231 1.00 55.62 185 LEU A C 1
ATOM 1449 O O . LEU A 1 185 ? 14.677 -21.444 -21.661 1.00 55.62 185 LEU A O 1
ATOM 1453 N N . GLU A 1 186 ? 12.425 -21.348 -21.787 1.00 68.00 186 GLU A N 1
ATOM 1454 C CA . GLU A 1 186 ? 12.166 -22.172 -20.585 1.00 68.00 186 GLU A CA 1
ATOM 1455 C C . GLU A 1 186 ? 13.006 -21.704 -19.372 1.00 68.00 186 GLU A C 1
ATOM 1457 O O . GLU A 1 186 ? 13.651 -22.492 -18.694 1.00 68.00 186 GLU A O 1
ATOM 1462 N N . ASN A 1 187 ? 13.074 -20.392 -19.114 1.00 74.69 187 ASN A N 1
ATOM 1463 C CA . ASN A 1 187 ? 13.973 -19.809 -18.109 1.00 74.69 187 ASN A CA 1
ATOM 1464 C C . ASN A 1 187 ? 13.223 -18.971 -17.071 1.00 74.69 187 ASN A C 1
ATOM 1466 O O . ASN A 1 187 ? 12.717 -17.906 -17.400 1.00 74.69 187 ASN A O 1
ATOM 1470 N N . SER A 1 188 ? 13.232 -19.386 -15.805 1.00 82.12 188 SER A N 1
ATOM 1471 C CA . SER A 1 188 ? 12.746 -18.580 -14.671 1.00 82.12 188 SER A CA 1
ATOM 1472 C C . SER A 1 188 ? 13.710 -17.442 -14.315 1.00 82.12 188 SER A C 1
ATOM 1474 O O . SER A 1 188 ? 14.924 -17.613 -14.428 1.00 82.12 188 SER A O 1
ATOM 1476 N N . PHE A 1 189 ? 13.184 -16.298 -13.864 1.00 86.31 189 PHE A N 1
ATOM 1477 C CA . PHE A 1 189 ? 13.982 -15.132 -13.474 1.00 86.31 189 PHE A CA 1
ATOM 1478 C C . PHE A 1 189 ? 14.186 -15.069 -11.962 1.00 86.31 189 PHE A C 1
ATOM 1480 O O . PHE A 1 189 ? 13.246 -15.255 -11.188 1.00 86.31 189 PHE A O 1
ATOM 1487 N N . HIS A 1 190 ? 15.412 -14.751 -11.556 1.00 87.94 190 HIS A N 1
ATOM 1488 C CA . HIS A 1 190 ? 15.836 -14.703 -10.164 1.00 87.94 190 HIS A CA 1
ATOM 1489 C C . HIS A 1 190 ? 16.613 -13.428 -9.859 1.00 87.94 190 HIS A C 1
ATOM 1491 O O . HIS A 1 190 ? 17.489 -13.038 -10.627 1.00 87.94 190 HIS A O 1
ATOM 1497 N N . LEU A 1 191 ? 16.322 -12.803 -8.723 1.00 89.06 191 LEU A N 1
ATOM 1498 C CA . LEU A 1 191 ? 17.090 -11.698 -8.161 1.00 89.06 191 LEU A CA 1
ATOM 1499 C C . LEU A 1 191 ? 18.128 -12.249 -7.180 1.00 89.06 191 LEU A C 1
ATOM 1501 O O . LEU A 1 191 ? 17.761 -12.930 -6.218 1.00 89.06 191 LEU A O 1
ATOM 1505 N N . LEU A 1 192 ? 19.399 -11.929 -7.416 1.00 87.44 192 LEU A N 1
ATOM 1506 C CA . LEU A 1 192 ? 20.535 -12.331 -6.591 1.00 87.44 192 LEU A CA 1
ATOM 1507 C C . LEU A 1 192 ? 21.484 -11.142 -6.412 1.00 87.44 192 LEU A C 1
ATOM 1509 O O . LEU A 1 192 ? 22.075 -10.694 -7.386 1.00 87.44 192 LEU A O 1
ATOM 1513 N N . ASP A 1 193 ? 21.599 -10.621 -5.187 1.00 76.31 193 ASP A N 1
ATOM 1514 C CA . ASP A 1 193 ? 22.522 -9.534 -4.810 1.00 76.31 193 ASP A CA 1
ATOM 1515 C C . ASP A 1 193 ? 22.556 -8.346 -5.803 1.00 76.31 193 ASP A C 1
ATOM 1517 O O . ASP A 1 193 ? 23.620 -7.887 -6.208 1.00 76.31 193 ASP A O 1
ATOM 1521 N N . ASN A 1 194 ? 21.372 -7.847 -6.193 1.00 83.44 194 ASN A N 1
ATOM 1522 C CA . ASN A 1 194 ? 21.140 -6.764 -7.173 1.00 83.44 194 ASN A CA 1
ATOM 1523 C C . ASN A 1 194 ? 21.355 -7.141 -8.647 1.00 83.44 194 ASN A C 1
ATOM 1525 O O . ASN A 1 194 ? 21.424 -6.264 -9.506 1.00 83.44 194 ASN A O 1
ATOM 1529 N N . LEU A 1 195 ? 21.423 -8.431 -8.968 1.00 86.19 195 LEU A N 1
ATOM 1530 C CA . LEU A 1 195 ? 21.530 -8.919 -10.337 1.00 86.19 195 LEU A CA 1
ATOM 1531 C C . LEU A 1 195 ? 20.319 -9.771 -10.705 1.00 86.19 195 LEU A C 1
ATOM 1533 O O . LEU A 1 195 ? 19.931 -10.676 -9.962 1.00 86.19 195 LEU A O 1
ATOM 1537 N N . ILE A 1 196 ? 19.743 -9.515 -11.879 1.00 86.69 196 ILE A N 1
ATOM 1538 C CA . ILE A 1 196 ? 18.734 -10.409 -12.449 1.00 86.69 196 ILE A CA 1
ATOM 1539 C C . ILE A 1 196 ? 19.453 -11.525 -13.198 1.00 86.69 196 ILE A C 1
ATOM 1541 O O . ILE A 1 196 ? 20.345 -11.297 -14.015 1.00 86.69 196 ILE A O 1
ATOM 1545 N N . THR A 1 197 ? 19.060 -12.752 -12.900 1.00 86.75 197 THR A N 1
ATOM 1546 C CA . THR A 1 197 ? 19.640 -13.978 -13.435 1.00 86.75 197 THR A CA 1
ATOM 1547 C C . THR A 1 197 ? 18.537 -14.903 -13.935 1.00 86.75 197 THR A C 1
ATOM 1549 O O . THR A 1 197 ? 17.384 -14.784 -13.527 1.00 86.75 197 THR A O 1
ATOM 1552 N N . THR A 1 198 ? 18.872 -15.834 -14.824 1.00 85.25 198 THR A N 1
ATOM 1553 C CA . THR A 1 198 ? 17.952 -16.884 -15.276 1.00 85.25 198 THR A CA 1
ATOM 1554 C C . THR A 1 198 ? 18.381 -18.259 -14.792 1.00 85.25 198 THR A C 1
ATOM 1556 O O . THR A 1 198 ? 19.575 -18.572 -14.815 1.00 85.25 198 THR A O 1
ATOM 1559 N N . LEU A 1 199 ? 17.399 -19.092 -14.447 1.00 81.31 199 LEU A N 1
ATOM 1560 C CA . LEU A 1 199 ? 17.549 -20.530 -14.229 1.00 81.31 199 LEU A CA 1
ATOM 1561 C C . LEU A 1 199 ? 16.659 -21.309 -15.211 1.00 81.31 199 LEU A C 1
ATOM 1563 O O . LEU A 1 199 ? 15.468 -20.992 -15.296 1.00 81.31 199 LEU A O 1
ATOM 1567 N N . PRO A 1 200 ? 17.183 -22.343 -15.895 1.00 74.06 200 PRO A N 1
ATOM 1568 C CA . PRO A 1 200 ? 16.389 -23.181 -16.788 1.00 74.06 200 PRO A CA 1
ATOM 1569 C C . PRO A 1 200 ? 15.358 -24.006 -16.004 1.00 74.06 200 PRO A C 1
ATOM 1571 O O . PRO A 1 200 ? 15.702 -24.688 -15.038 1.00 74.06 200 PRO A O 1
ATOM 1574 N N . VAL A 1 201 ? 14.091 -23.934 -16.413 1.00 70.12 201 VAL A N 1
ATOM 1575 C CA . VAL A 1 201 ? 12.926 -24.605 -15.820 1.00 70.12 201 VAL A CA 1
ATOM 1576 C C . VAL A 1 201 ? 11.973 -25.051 -16.929 1.00 70.12 201 VAL A C 1
ATOM 1578 O O . VAL A 1 201 ? 11.562 -24.240 -17.748 1.00 70.12 201 VAL A O 1
ATOM 1581 N N . SER A 1 202 ? 11.509 -26.302 -16.886 1.00 49.12 202 SER A N 1
ATOM 1582 C CA . SER A 1 202 ? 10.591 -26.912 -17.870 1.00 49.12 202 SER A CA 1
ATOM 1583 C C . SER A 1 202 ? 9.144 -26.372 -17.865 1.00 49.12 202 SER A C 1
ATOM 1585 O O . SER A 1 202 ? 8.197 -27.097 -18.173 1.00 49.12 202 SER A O 1
ATOM 1587 N N . SER A 1 203 ? 8.926 -25.120 -17.460 1.00 45.19 203 SER A N 1
ATOM 1588 C CA . SER A 1 203 ? 7.603 -24.506 -17.332 1.00 45.19 203 SER A CA 1
ATOM 1589 C C . SER A 1 203 ? 7.335 -23.501 -18.452 1.00 45.19 203 SER A C 1
ATOM 1591 O O . SER A 1 203 ? 8.189 -22.678 -18.777 1.00 45.19 203 SER A O 1
ATOM 1593 N N . ARG A 1 204 ? 6.114 -23.534 -18.993 1.00 43.97 204 ARG A N 1
ATOM 1594 C CA . ARG A 1 204 ? 5.640 -22.621 -20.040 1.00 43.97 204 ARG A CA 1
ATOM 1595 C C . ARG A 1 204 ? 5.388 -21.223 -19.470 1.00 43.97 204 ARG A C 1
ATOM 1597 O O . ARG A 1 204 ? 4.732 -21.092 -18.438 1.00 43.97 204 ARG A O 1
ATOM 1604 N N . PHE A 1 205 ? 5.883 -20.197 -20.156 1.00 46.50 205 PHE A N 1
ATOM 1605 C CA . PHE A 1 205 ? 5.531 -18.804 -19.881 1.00 46.50 205 PHE A CA 1
ATOM 1606 C C . PHE A 1 205 ? 4.119 -18.506 -20.392 1.00 46.50 205 PHE A C 1
ATOM 1608 O O . PHE A 1 205 ? 3.701 -19.044 -21.417 1.00 46.50 205 PHE A O 1
ATOM 1615 N N . ASN A 1 206 ? 3.381 -17.667 -19.662 1.00 46.59 206 ASN A N 1
ATOM 1616 C CA . ASN A 1 206 ? 2.066 -17.199 -20.090 1.00 46.59 206 ASN A CA 1
ATOM 1617 C C . ASN A 1 206 ? 2.221 -16.063 -21.107 1.00 46.59 206 ASN A C 1
ATOM 1619 O O . ASN A 1 206 ? 3.102 -15.215 -20.965 1.00 46.59 206 ASN A O 1
ATOM 1623 N N . HIS A 1 207 ? 1.353 -16.082 -22.117 1.00 52.22 207 HIS A N 1
ATOM 1624 C CA . HIS A 1 207 ? 1.299 -15.138 -23.230 1.00 52.22 207 HIS A CA 1
ATOM 1625 C C . HIS A 1 207 ? 1.212 -13.670 -22.780 1.00 52.22 207 HIS A C 1
ATOM 1627 O O . HIS A 1 207 ? 0.677 -13.369 -21.712 1.00 52.22 207 HIS A O 1
ATOM 1633 N N . GLY A 1 208 ? 1.691 -12.757 -23.631 1.00 54.84 208 GLY A N 1
ATOM 1634 C CA . GLY A 1 208 ? 1.336 -11.344 -23.528 1.00 54.84 208 GLY A CA 1
ATOM 1635 C C . GLY A 1 208 ? -0.148 -11.170 -23.842 1.00 54.84 208 GLY A C 1
ATOM 1636 O O . GLY A 1 208 ? -0.606 -11.571 -24.912 1.00 54.84 208 GLY A O 1
ATOM 1637 N N . GLU A 1 209 ? -0.909 -10.629 -22.897 1.00 62.34 209 GLU A N 1
ATOM 1638 C CA . GLU A 1 209 ? -2.307 -10.268 -23.126 1.00 62.34 209 GLU A CA 1
ATOM 1639 C C . GLU A 1 209 ? -2.366 -8.890 -23.806 1.00 62.34 209 GLU A C 1
ATOM 1641 O O . GLU A 1 209 ? -1.609 -7.984 -23.453 1.00 62.34 209 GLU A O 1
ATOM 1646 N N . ASP A 1 210 ? -3.258 -8.727 -24.788 1.00 72.00 210 ASP A N 1
ATOM 1647 C CA . ASP A 1 210 ? -3.575 -7.419 -25.378 1.00 72.00 210 ASP A CA 1
ATOM 1648 C C . ASP A 1 210 ? -4.437 -6.642 -24.372 1.00 72.00 210 ASP A C 1
ATOM 1650 O O . ASP A 1 210 ? -5.651 -6.857 -24.243 1.00 72.00 210 ASP A O 1
ATOM 1654 N N . VAL A 1 211 ? -3.765 -5.814 -23.573 1.00 79.38 211 VAL A N 1
ATOM 1655 C CA . VAL A 1 211 ? -4.350 -5.073 -22.456 1.00 79.38 211 VAL A CA 1
ATOM 1656 C C . VAL A 1 211 ? -4.044 -3.594 -22.591 1.00 79.38 211 VAL A C 1
ATOM 1658 O O . VAL A 1 211 ? -2.927 -3.188 -22.905 1.00 79.38 211 VAL A O 1
ATOM 1661 N N . ASP A 1 212 ? -5.050 -2.787 -22.296 1.00 82.94 212 ASP A N 1
ATOM 1662 C CA . ASP A 1 212 ? -4.891 -1.354 -22.113 1.00 82.94 212 ASP A CA 1
ATOM 1663 C C . ASP A 1 212 ? -4.681 -1.062 -20.614 1.00 82.94 212 ASP A C 1
ATOM 1665 O O . ASP A 1 212 ? -4.978 -1.888 -19.736 1.00 82.94 212 ASP A O 1
ATOM 1669 N N . THR A 1 213 ? -4.141 0.115 -20.307 1.00 85.81 213 THR A N 1
ATOM 1670 C CA . THR A 1 213 ? -3.916 0.581 -18.936 1.00 85.81 213 THR A CA 1
ATOM 1671 C C . THR A 1 213 ? -4.898 1.691 -18.579 1.00 85.81 213 THR A C 1
ATOM 1673 O O . THR A 1 213 ? -5.122 2.620 -19.348 1.00 85.81 213 THR A O 1
ATOM 1676 N N . THR A 1 214 ? -5.465 1.615 -17.376 1.00 88.19 214 THR A N 1
ATOM 1677 C CA . THR A 1 214 ? -6.277 2.686 -16.778 1.00 88.19 214 THR A CA 1
ATOM 1678 C C . THR A 1 214 ? -5.645 3.119 -15.463 1.00 88.19 214 THR A C 1
ATOM 1680 O O . THR A 1 214 ? -5.095 2.282 -14.740 1.00 88.19 214 THR A O 1
ATOM 1683 N N . THR A 1 215 ? -5.729 4.401 -15.114 1.00 90.81 215 THR A N 1
ATOM 1684 C CA . THR A 1 215 ? -5.291 4.863 -13.790 1.00 90.81 215 THR A CA 1
ATOM 1685 C C . THR A 1 215 ? -6.397 4.681 -12.750 1.00 90.81 215 THR A C 1
ATOM 1687 O O . THR A 1 215 ? -7.573 4.505 -13.090 1.00 90.81 215 THR A O 1
ATOM 1690 N N . LEU A 1 216 ? -6.045 4.750 -11.462 1.00 90.56 216 LEU A N 1
ATOM 1691 C CA . LEU A 1 216 ? -7.041 4.847 -10.395 1.00 90.56 216 LEU A CA 1
ATOM 1692 C C . LEU A 1 216 ? -7.874 6.128 -10.542 1.00 90.56 216 LEU A C 1
ATOM 1694 O O . LEU A 1 216 ? -9.061 6.107 -10.236 1.00 90.56 216 LEU A O 1
ATOM 1698 N N . ALA A 1 217 ? -7.286 7.220 -11.038 1.00 89.94 217 ALA A N 1
ATOM 1699 C CA . ALA A 1 217 ? -8.018 8.461 -11.276 1.00 89.94 217 ALA A CA 1
ATOM 1700 C C . ALA A 1 217 ? -9.155 8.273 -12.284 1.00 89.94 217 ALA A C 1
ATOM 1702 O O . ALA A 1 217 ? -10.287 8.660 -11.997 1.00 89.94 217 ALA A O 1
ATOM 1703 N N . ASP A 1 218 ? -8.873 7.607 -13.403 1.00 88.50 218 ASP A N 1
ATOM 1704 C CA . ASP A 1 218 ? -9.876 7.298 -14.425 1.00 88.50 218 ASP A CA 1
ATOM 1705 C C . ASP A 1 218 ? -10.947 6.350 -13.871 1.00 88.50 218 ASP A C 1
ATOM 1707 O O . ASP A 1 218 ? -12.142 6.549 -14.091 1.00 88.50 218 ASP A O 1
ATOM 1711 N N . LEU A 1 219 ? -10.538 5.346 -13.085 1.00 87.88 219 LEU A N 1
ATOM 1712 C CA . LEU A 1 219 ? -11.462 4.401 -12.451 1.00 87.88 219 LEU A CA 1
ATOM 1713 C C . LEU A 1 219 ? -12.432 5.072 -11.478 1.00 87.88 219 LEU A C 1
ATOM 1715 O O . LEU A 1 219 ? -13.599 4.695 -11.455 1.00 87.88 219 LEU A O 1
ATOM 1719 N N . LEU A 1 220 ? -11.963 6.047 -10.694 1.00 88.00 220 LEU A N 1
ATOM 1720 C CA . LEU A 1 220 ? -12.795 6.804 -9.753 1.00 88.00 220 LEU A CA 1
ATOM 1721 C C . LEU A 1 220 ? -13.754 7.778 -10.454 1.00 88.00 220 LEU A C 1
ATOM 1723 O O . LEU A 1 220 ? -14.716 8.229 -9.842 1.00 88.00 220 LEU A O 1
ATOM 1727 N N . GLN A 1 221 ? -13.485 8.135 -11.712 1.00 85.25 221 GLN A N 1
ATOM 1728 C CA . GLN A 1 221 ? -14.368 8.977 -12.526 1.00 85.25 221 GLN A CA 1
ATOM 1729 C C . GLN A 1 221 ? -15.365 8.157 -13.351 1.00 85.25 221 GLN A C 1
ATOM 1731 O O . GLN A 1 221 ? -16.434 8.652 -13.710 1.00 85.25 221 GLN A O 1
ATOM 1736 N N . CYS A 1 222 ? -15.038 6.903 -13.662 1.00 76.12 222 CYS A N 1
ATOM 1737 C CA . CYS A 1 222 ? -15.975 5.985 -14.290 1.00 76.12 222 CYS A CA 1
ATOM 1738 C C . CYS A 1 222 ? -17.127 5.666 -13.323 1.00 76.12 222 CYS A C 1
ATOM 1740 O O . CYS A 1 222 ? -16.902 5.426 -12.141 1.00 76.12 222 CYS A O 1
ATOM 1742 N N . ASN A 1 223 ? -18.360 5.545 -13.831 1.00 65.00 223 ASN A N 1
ATOM 1743 C CA . ASN A 1 223 ? -19.539 5.087 -13.068 1.00 65.00 223 ASN A CA 1
ATOM 1744 C C . ASN A 1 223 ? -19.476 3.584 -12.697 1.00 65.00 223 ASN A C 1
ATOM 1746 O O . ASN A 1 223 ? -20.484 2.877 -12.703 1.00 65.00 223 ASN A O 1
ATOM 1750 N N . ASN A 1 224 ? -18.287 3.067 -12.400 1.00 67.81 224 ASN A N 1
ATOM 1751 C CA . ASN A 1 224 ? -18.064 1.687 -12.016 1.00 67.81 224 ASN A CA 1
ATOM 1752 C C . ASN A 1 224 ? -18.009 1.583 -10.501 1.00 67.81 224 ASN A C 1
ATOM 1754 O O . ASN A 1 224 ? -17.044 2.004 -9.872 1.00 67.81 224 ASN A O 1
ATOM 1758 N N . THR A 1 225 ? -19.023 0.954 -9.916 1.00 77.25 225 THR A N 1
ATOM 1759 C CA . THR A 1 225 ? -19.043 0.719 -8.476 1.00 77.25 225 THR A CA 1
ATOM 1760 C C . THR A 1 225 ? -18.032 -0.364 -8.100 1.00 77.25 225 THR A C 1
ATOM 1762 O O . THR A 1 225 ? -18.253 -1.554 -8.351 1.00 77.25 225 THR A O 1
ATOM 1765 N N . ILE A 1 226 ? -16.931 0.031 -7.466 1.00 85.00 226 ILE A N 1
ATOM 1766 C CA . ILE A 1 226 ? -16.022 -0.874 -6.765 1.00 85.00 226 ILE A CA 1
ATOM 1767 C C . ILE A 1 226 ? -16.794 -1.468 -5.583 1.00 85.00 226 ILE A C 1
ATOM 1769 O O . ILE A 1 226 ? -17.432 -0.759 -4.803 1.00 85.00 226 ILE A O 1
ATOM 1773 N N . THR A 1 227 ? -16.774 -2.794 -5.449 1.00 87.44 227 THR A N 1
ATOM 1774 C CA . THR A 1 227 ? -17.479 -3.460 -4.350 1.00 87.44 227 THR A CA 1
ATOM 1775 C C . THR A 1 227 ? -16.829 -3.114 -3.005 1.00 87.44 227 THR A C 1
ATOM 1777 O O . THR A 1 227 ? -15.610 -2.931 -2.950 1.00 87.44 227 THR A O 1
ATOM 1780 N N . PRO A 1 228 ? -17.582 -3.101 -1.890 1.00 86.69 228 PRO A N 1
ATOM 1781 C CA . PRO A 1 228 ? -17.015 -2.842 -0.563 1.00 86.69 228 PRO A CA 1
ATOM 1782 C C . PRO A 1 228 ? -15.835 -3.759 -0.200 1.00 86.69 228 PRO A C 1
ATOM 1784 O O . PRO A 1 228 ? -14.858 -3.307 0.391 1.00 86.69 228 PRO A O 1
ATOM 1787 N N . LYS A 1 229 ? -15.882 -5.030 -0.625 1.00 86.06 229 LYS A N 1
ATOM 1788 C CA . LYS A 1 229 ? -14.766 -5.982 -0.507 1.00 86.06 229 LYS A CA 1
ATOM 1789 C C . LYS A 1 229 ? -13.520 -5.514 -1.264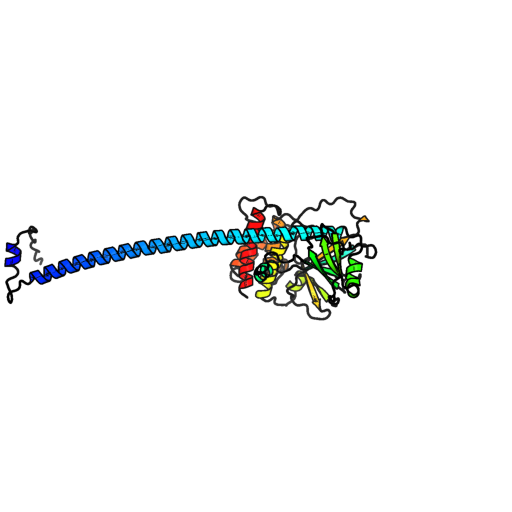 1.00 86.06 229 LYS A C 1
ATOM 1791 O O . LYS A 1 229 ? -12.408 -5.574 -0.753 1.00 86.06 229 LYS A O 1
ATOM 1796 N N . ASN A 1 230 ? -13.692 -5.056 -2.499 1.00 87.44 230 ASN A N 1
ATOM 1797 C CA . ASN A 1 230 ? -12.578 -4.610 -3.326 1.00 87.44 230 ASN A CA 1
ATOM 1798 C C . ASN A 1 230 ? -11.967 -3.296 -2.819 1.00 87.44 230 ASN A C 1
ATOM 1800 O O . ASN A 1 230 ? -10.754 -3.143 -2.907 1.00 87.44 230 ASN A O 1
ATOM 1804 N N . ILE A 1 231 ? -12.772 -2.404 -2.230 1.00 89.62 231 ILE A N 1
ATOM 1805 C CA . ILE A 1 231 ? -12.310 -1.183 -1.548 1.00 89.62 231 ILE A CA 1
ATOM 1806 C C . ILE A 1 231 ? -11.363 -1.535 -0.398 1.00 89.62 231 ILE A C 1
ATOM 1808 O O . ILE A 1 231 ? -10.258 -0.997 -0.325 1.00 89.62 231 ILE A O 1
ATOM 1812 N N . THR A 1 232 ? -11.758 -2.456 0.489 1.00 88.38 232 THR A N 1
ATOM 1813 C CA . THR A 1 232 ? -10.931 -2.822 1.652 1.00 88.38 232 THR A CA 1
ATOM 1814 C C . THR A 1 232 ? -9.644 -3.533 1.239 1.00 88.38 232 THR A C 1
ATOM 1816 O O . THR A 1 232 ? -8.580 -3.222 1.775 1.00 88.38 232 THR A O 1
ATOM 1819 N N . ILE A 1 233 ? -9.709 -4.422 0.242 1.00 88.62 233 ILE A N 1
ATOM 1820 C CA . ILE A 1 233 ? -8.526 -5.095 -0.315 1.00 88.62 233 ILE A CA 1
ATOM 1821 C C . ILE A 1 233 ? -7.588 -4.087 -0.993 1.00 88.62 233 ILE A C 1
ATOM 1823 O O . ILE A 1 233 ? -6.379 -4.133 -0.767 1.00 88.62 233 ILE A O 1
ATOM 1827 N N . LEU A 1 234 ? -8.117 -3.160 -1.802 1.00 91.44 234 LEU A N 1
ATOM 1828 C CA . LEU A 1 234 ? -7.308 -2.132 -2.462 1.00 91.44 234 LEU A CA 1
ATOM 1829 C C . LEU A 1 234 ? -6.589 -1.263 -1.429 1.00 91.44 234 LEU A C 1
ATOM 1831 O O . LEU A 1 234 ? -5.374 -1.101 -1.502 1.00 91.44 234 LEU A O 1
ATOM 1835 N N . ALA A 1 235 ? -7.324 -0.765 -0.435 1.00 92.50 235 ALA A N 1
ATOM 1836 C CA . ALA A 1 235 ? -6.777 0.031 0.656 1.00 92.50 235 ALA A CA 1
ATOM 1837 C C . ALA A 1 235 ? -5.630 -0.687 1.381 1.00 92.50 235 ALA A C 1
ATOM 1839 O O . ALA A 1 235 ? -4.566 -0.102 1.591 1.00 92.50 235 ALA A O 1
ATOM 1840 N N . LEU A 1 236 ? -5.813 -1.970 1.713 1.00 92.44 236 LEU A N 1
ATOM 1841 C CA . LEU A 1 236 ? -4.785 -2.784 2.361 1.00 92.44 236 LEU A CA 1
ATOM 1842 C C . LEU A 1 236 ? -3.536 -2.950 1.479 1.00 92.44 236 LEU A C 1
ATOM 1844 O O . LEU A 1 236 ? -2.406 -2.823 1.964 1.00 92.44 236 LEU A O 1
ATOM 1848 N N . LYS A 1 237 ? -3.718 -3.193 0.177 1.00 92.00 237 LYS A N 1
ATOM 1849 C CA . LYS A 1 237 ? -2.612 -3.304 -0.785 1.00 92.00 237 LYS A CA 1
ATOM 1850 C C . LYS A 1 237 ? -1.824 -2.009 -0.900 1.00 92.00 237 LYS A C 1
ATOM 1852 O O . LYS A 1 237 ? -0.599 -2.050 -0.820 1.00 92.00 237 LYS A O 1
ATOM 1857 N N . LEU A 1 238 ? -2.492 -0.865 -1.036 1.00 92.19 238 LEU A N 1
ATOM 1858 C CA . LEU A 1 238 ? -1.811 0.428 -1.150 1.00 92.19 238 LEU A CA 1
ATOM 1859 C C . LEU A 1 238 ? -1.074 0.790 0.145 1.00 92.19 238 LEU A C 1
ATOM 1861 O O . LEU A 1 238 ? 0.105 1.140 0.101 1.00 92.19 238 LEU A O 1
ATOM 1865 N N . ALA A 1 239 ? -1.722 0.620 1.302 1.00 92.25 239 ALA A N 1
ATOM 1866 C CA . ALA A 1 239 ? -1.109 0.912 2.594 1.00 92.25 239 ALA A CA 1
ATOM 1867 C C . ALA A 1 239 ? 0.129 0.037 2.854 1.00 92.25 239 ALA A C 1
ATOM 1869 O O . ALA A 1 239 ? 1.185 0.537 3.248 1.00 92.25 239 ALA A O 1
ATOM 1870 N N . SER A 1 240 ? 0.035 -1.269 2.584 1.00 91.31 240 SER A N 1
ATOM 1871 C CA . SER A 1 240 ? 1.173 -2.183 2.745 1.00 91.31 240 SER A CA 1
ATOM 1872 C C . SER A 1 240 ? 2.288 -1.913 1.731 1.00 91.31 240 SER A C 1
ATOM 1874 O O . SER A 1 240 ? 3.463 -2.038 2.081 1.00 91.31 240 SER A O 1
ATOM 1876 N N . SER A 1 241 ? 1.945 -1.491 0.511 1.00 90.75 241 SER A N 1
ATOM 1877 C CA . SER A 1 241 ? 2.913 -1.141 -0.533 1.00 90.75 241 SER A CA 1
ATOM 1878 C C . SER A 1 241 ? 3.711 0.114 -0.194 1.00 90.75 241 SER A C 1
ATOM 1880 O O . SER A 1 241 ? 4.915 0.127 -0.420 1.00 90.75 241 SER A O 1
ATOM 1882 N N . ILE A 1 242 ? 3.107 1.129 0.433 1.00 87.75 242 ILE A N 1
ATOM 1883 C CA . ILE A 1 242 ? 3.843 2.315 0.906 1.00 87.75 242 ILE A CA 1
ATOM 1884 C C . ILE A 1 242 ? 4.925 1.934 1.918 1.00 87.75 242 ILE A C 1
ATOM 1886 O O . ILE A 1 242 ? 6.059 2.399 1.822 1.00 87.75 242 ILE A O 1
ATOM 1890 N N . VAL A 1 243 ? 4.628 1.026 2.851 1.00 83.56 243 VAL A N 1
ATOM 1891 C CA . VAL A 1 243 ? 5.643 0.535 3.798 1.00 83.56 243 VAL A CA 1
ATOM 1892 C C . VAL A 1 243 ? 6.734 -0.253 3.069 1.00 83.56 243 VAL A C 1
ATOM 1894 O O . VAL A 1 243 ? 7.905 -0.163 3.432 1.00 83.56 243 VAL A O 1
ATOM 1897 N N . GLN A 1 244 ? 6.388 -1.016 2.036 1.00 88.06 244 GLN A N 1
ATOM 1898 C CA . GLN A 1 244 ? 7.351 -1.824 1.285 1.00 88.06 244 GLN A CA 1
ATOM 1899 C C . GLN A 1 244 ? 8.213 -1.002 0.324 1.00 88.06 244 GLN A C 1
ATOM 1901 O O . GLN A 1 244 ? 9.361 -1.363 0.113 1.00 88.06 244 GLN A O 1
ATOM 1906 N N . LEU A 1 245 ? 7.690 0.083 -0.245 1.00 88.06 245 LEU A N 1
ATOM 1907 C CA . LEU A 1 245 ? 8.313 0.779 -1.372 1.00 88.06 245 LEU A CA 1
ATOM 1908 C C . LEU A 1 245 ? 8.727 2.222 -1.049 1.00 88.06 245 LEU A C 1
ATOM 1910 O O . LEU A 1 245 ? 9.529 2.783 -1.789 1.00 88.06 245 LEU A O 1
ATOM 1914 N N . GLY A 1 246 ? 8.230 2.826 0.040 1.00 82.75 246 GLY A N 1
ATOM 1915 C CA . GLY A 1 246 ? 8.367 4.265 0.346 1.00 82.75 246 GLY A CA 1
ATOM 1916 C C . GLY A 1 246 ? 9.798 4.795 0.465 1.00 82.75 246 GLY A C 1
ATOM 1917 O O . GLY A 1 246 ? 10.033 5.980 0.255 1.00 82.75 246 GLY A O 1
ATOM 1918 N N . ALA A 1 247 ? 10.754 3.916 0.768 1.00 83.88 247 ALA A N 1
ATOM 1919 C CA . ALA A 1 247 ? 12.185 4.226 0.825 1.00 83.88 247 ALA A CA 1
ATOM 1920 C C . ALA A 1 247 ? 12.990 3.519 -0.274 1.00 83.88 247 ALA A C 1
ATOM 1922 O O . ALA A 1 247 ? 14.182 3.304 -0.116 1.00 83.88 247 ALA A O 1
ATOM 1923 N N . THR A 1 248 ? 12.342 3.111 -1.362 1.00 86.94 248 THR A N 1
ATOM 1924 C CA . THR A 1 248 ? 13.006 2.464 -2.501 1.00 86.94 248 THR A CA 1
ATOM 1925 C C . THR A 1 248 ? 12.993 3.388 -3.703 1.00 86.94 248 THR A C 1
ATOM 1927 O O . THR A 1 248 ? 12.162 4.297 -3.789 1.00 86.94 248 THR A O 1
ATOM 1930 N N . GLY A 1 249 ? 13.854 3.117 -4.680 1.00 84.00 249 GLY A N 1
ATOM 1931 C CA . GLY A 1 249 ? 13.820 3.844 -5.945 1.00 84.00 249 GLY A CA 1
ATOM 1932 C C . GLY A 1 249 ? 12.480 3.739 -6.686 1.00 84.00 249 GLY A C 1
ATOM 1933 O O . GLY A 1 249 ? 12.176 4.613 -7.488 1.00 84.00 249 GLY A O 1
ATOM 1934 N N . TRP A 1 250 ? 11.626 2.750 -6.404 1.00 85.94 250 TRP A N 1
ATOM 1935 C CA . TRP A 1 250 ? 10.301 2.637 -7.032 1.00 85.94 250 TRP A CA 1
ATOM 1936 C C . TRP A 1 250 ? 9.393 3.845 -6.791 1.00 85.94 250 TRP A C 1
ATOM 1938 O O . TRP A 1 250 ? 8.548 4.132 -7.634 1.00 85.94 250 TRP A O 1
ATOM 1948 N N . LEU A 1 251 ? 9.581 4.559 -5.679 1.00 79.31 251 LEU A N 1
ATOM 1949 C CA . LEU A 1 251 ? 8.765 5.704 -5.289 1.00 79.31 251 LEU A CA 1
ATOM 1950 C C . LEU A 1 251 ? 9.629 6.940 -5.060 1.00 79.31 251 LEU A C 1
ATOM 1952 O O . LEU A 1 251 ? 10.037 7.239 -3.939 1.00 79.31 251 LEU A O 1
ATOM 1956 N N . GLN A 1 252 ? 9.902 7.654 -6.149 1.00 67.19 252 GLN A N 1
ATOM 1957 C CA . GLN A 1 252 ? 10.608 8.940 -6.121 1.00 67.19 252 GLN A CA 1
ATOM 1958 C C . GLN A 1 252 ? 9.640 10.134 -6.117 1.00 67.19 252 GLN A C 1
ATOM 1960 O O . GLN A 1 252 ? 9.974 11.186 -5.580 1.00 67.19 252 GLN A O 1
ATOM 1965 N N . GLU A 1 253 ? 8.434 9.962 -6.664 1.00 68.31 253 GLU A N 1
ATOM 1966 C CA . GLU A 1 253 ? 7.376 10.977 -6.709 1.00 68.31 253 GLU A CA 1
ATOM 1967 C C . GLU A 1 253 ? 6.222 10.624 -5.762 1.00 68.31 253 GLU A C 1
ATOM 1969 O O . GLU A 1 253 ? 6.007 9.454 -5.437 1.00 68.31 253 GLU A O 1
ATOM 1974 N N . CYS A 1 254 ? 5.474 11.638 -5.315 1.00 66.56 254 CYS A N 1
ATOM 1975 C CA . CYS A 1 254 ? 4.357 11.471 -4.387 1.00 66.56 254 CYS A CA 1
ATOM 1976 C C . CYS A 1 254 ? 3.363 10.404 -4.874 1.00 66.56 254 CYS A C 1
ATOM 1978 O O . CYS A 1 254 ? 2.948 10.381 -6.034 1.00 66.56 254 CYS A O 1
ATOM 1980 N N . TRP A 1 255 ? 2.961 9.526 -3.956 1.00 76.94 255 TRP A N 1
ATOM 1981 C CA . TRP A 1 255 ? 2.060 8.414 -4.233 1.00 76.94 255 TRP A CA 1
ATOM 1982 C C . TRP A 1 255 ? 0.642 8.937 -4.511 1.00 76.94 255 TRP A C 1
ATOM 1984 O O . TRP A 1 255 ? -0.104 9.216 -3.581 1.00 76.94 255 TRP A O 1
ATOM 1994 N N . THR A 1 256 ? 0.265 9.095 -5.783 1.00 84.31 256 THR A N 1
ATOM 1995 C CA . THR A 1 256 ? -1.048 9.631 -6.197 1.00 84.31 256 THR A CA 1
ATOM 1996 C C . THR A 1 256 ?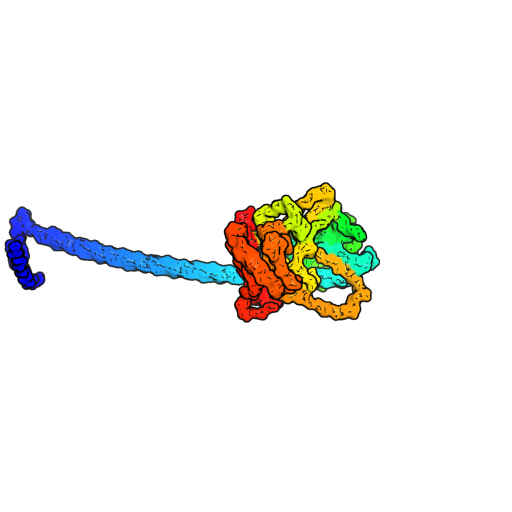 -1.878 8.608 -6.974 1.00 84.31 256 THR A C 1
ATOM 1998 O O . THR A 1 256 ? -1.382 7.584 -7.445 1.00 84.31 256 THR A O 1
ATOM 2001 N N . LYS A 1 257 ? -3.166 8.902 -7.174 1.00 88.69 257 LYS A N 1
ATOM 2002 C CA . LYS A 1 257 ? -4.079 8.085 -7.994 1.00 88.69 257 LYS A CA 1
ATOM 2003 C C . LYS A 1 257 ? -3.619 7.902 -9.451 1.00 88.69 257 LYS A C 1
ATOM 2005 O O . LYS A 1 257 ? -4.029 6.945 -10.098 1.00 88.69 257 LYS A O 1
ATOM 2010 N N . ASN A 1 258 ? -2.741 8.770 -9.953 1.00 87.31 258 ASN A N 1
ATOM 2011 C CA . ASN A 1 258 ? -2.263 8.733 -11.338 1.00 87.31 258 ASN A CA 1
ATOM 2012 C C . ASN A 1 258 ? -1.175 7.675 -11.565 1.00 87.31 258 ASN A C 1
ATOM 2014 O O . ASN A 1 258 ? -1.068 7.130 -12.658 1.00 87.31 258 ASN A O 1
ATOM 2018 N N . ILE A 1 259 ? -0.375 7.368 -10.537 1.00 85.25 259 ILE A N 1
ATOM 2019 C CA . ILE A 1 259 ? 0.714 6.385 -10.655 1.00 85.25 259 ILE A CA 1
ATOM 2020 C C . ILE A 1 259 ? 0.239 4.944 -10.410 1.00 85.25 259 ILE A C 1
ATOM 2022 O O . ILE A 1 259 ? 0.948 3.989 -10.735 1.00 85.25 259 ILE A O 1
ATOM 2026 N N . ILE A 1 260 ? -0.960 4.787 -9.837 1.00 89.94 260 ILE A N 1
ATOM 2027 C CA . ILE A 1 260 ? -1.612 3.497 -9.611 1.00 89.94 260 ILE A CA 1
ATOM 2028 C C . ILE A 1 260 ? -2.388 3.143 -10.875 1.00 89.94 260 ILE A C 1
ATOM 2030 O O . ILE A 1 260 ? -3.368 3.799 -11.222 1.00 89.94 260 ILE A O 1
ATOM 2034 N N . THR A 1 261 ? -1.952 2.087 -11.546 1.00 89.50 261 THR A N 1
ATOM 2035 C CA . THR A 1 261 ? -2.491 1.645 -12.835 1.00 89.50 261 THR A CA 1
ATOM 2036 C C . THR A 1 261 ? -3.089 0.248 -12.738 1.00 89.50 261 THR A C 1
ATOM 2038 O O . THR A 1 261 ? -2.759 -0.522 -11.839 1.00 89.50 261 THR A O 1
ATOM 2041 N N . PHE A 1 262 ? -3.986 -0.085 -13.657 1.00 89.19 262 PHE A N 1
ATOM 2042 C CA . PHE A 1 262 ? -4.625 -1.392 -13.749 1.00 89.19 262 PHE A CA 1
ATOM 2043 C C . PHE A 1 262 ? -4.648 -1.829 -15.206 1.00 89.19 262 PHE A C 1
ATOM 2045 O O . PHE A 1 262 ? -4.955 -1.024 -16.087 1.00 89.19 262 PHE A O 1
ATOM 2052 N N . PHE A 1 263 ? -4.365 -3.106 -15.454 1.00 86.94 263 PHE A N 1
ATOM 2053 C CA . PHE A 1 263 ? -4.631 -3.696 -16.759 1.00 86.94 263 PHE A CA 1
ATOM 2054 C C . PHE A 1 263 ? -6.123 -3.960 -16.918 1.00 86.94 263 PHE A C 1
ATOM 2056 O O . PHE A 1 263 ? -6.775 -4.476 -16.002 1.00 86.94 263 PHE A O 1
ATOM 2063 N N . HIS A 1 264 ? -6.641 -3.648 -18.101 1.00 83.31 264 HIS A N 1
ATOM 2064 C CA . HIS A 1 264 ? -7.959 -4.074 -18.536 1.00 83.31 264 HIS A CA 1
ATOM 2065 C C . HIS A 1 264 ? -7.893 -4.641 -19.959 1.00 83.31 264 HIS A C 1
ATOM 2067 O O . HIS A 1 264 ? -7.078 -4.195 -20.768 1.00 83.31 264 HIS A O 1
ATOM 2073 N N . PRO A 1 265 ? -8.746 -5.621 -20.302 1.00 81.62 265 PRO A N 1
ATOM 2074 C CA . PRO A 1 265 ? -8.773 -6.154 -21.655 1.00 81.62 265 PRO A CA 1
ATOM 2075 C C . PRO A 1 265 ? -9.115 -5.056 -22.662 1.00 81.62 265 PRO A C 1
ATOM 2077 O O . PRO A 1 265 ? -10.064 -4.287 -22.452 1.00 81.62 265 PRO A O 1
ATOM 2080 N N . ARG A 1 266 ? -8.373 -5.016 -23.769 1.00 80.56 266 ARG A N 1
ATOM 2081 C CA . ARG A 1 266 ? -8.601 -4.044 -24.835 1.00 80.56 266 ARG A CA 1
ATOM 2082 C C . ARG A 1 266 ? -10.006 -4.164 -25.424 1.00 80.56 266 ARG A C 1
ATOM 2084 O O . ARG A 1 266 ? -10.538 -5.259 -25.616 1.00 80.56 266 ARG A O 1
ATOM 2091 N N . GLY A 1 267 ? -10.622 -3.015 -25.699 1.00 76.44 267 GLY A N 1
ATOM 2092 C CA . GLY A 1 267 ? -11.955 -2.933 -26.309 1.00 76.44 267 GLY A CA 1
ATOM 2093 C C . GLY A 1 267 ? -13.109 -3.393 -25.410 1.00 76.44 267 GLY A C 1
ATOM 2094 O O . GLY A 1 267 ? -14.245 -3.481 -25.877 1.00 76.44 267 GLY A O 1
ATOM 2095 N N . LYS A 1 268 ? -12.847 -3.685 -24.130 1.00 78.06 268 LYS A N 1
ATOM 2096 C CA . LYS A 1 268 ? -13.882 -3.954 -23.126 1.00 78.06 268 LYS A CA 1
ATOM 2097 C C . LYS A 1 268 ? -14.077 -2.738 -22.219 1.00 78.06 268 LYS A C 1
ATOM 2099 O O . LYS A 1 268 ? -13.151 -1.941 -22.073 1.00 78.06 268 LYS A O 1
ATOM 2104 N N . PRO A 1 269 ? -15.259 -2.594 -21.591 1.00 75.50 269 PRO A N 1
ATOM 2105 C CA . PRO A 1 269 ? -15.457 -1.590 -20.559 1.00 75.50 269 PRO A CA 1
ATOM 2106 C C . PRO A 1 269 ? -14.386 -1.738 -19.485 1.00 75.50 269 PRO A C 1
ATOM 2108 O O . PRO A 1 269 ? -14.074 -2.856 -19.071 1.00 75.50 269 PRO A O 1
ATOM 2111 N N . VAL A 1 270 ? -13.845 -0.614 -19.034 1.00 75.38 270 VAL A N 1
ATOM 2112 C CA . VAL A 1 270 ? -12.939 -0.594 -17.892 1.00 75.38 270 VAL A CA 1
ATOM 2113 C C . VAL A 1 270 ? -13.697 -1.152 -16.685 1.00 75.38 270 VAL A C 1
ATOM 2115 O O . VAL A 1 270 ? -14.846 -0.786 -16.463 1.00 75.38 270 VAL A O 1
ATOM 2118 N N . TYR A 1 271 ? -13.088 -2.049 -15.915 1.00 70.62 271 TYR A N 1
ATOM 2119 C CA . TYR A 1 271 ? -13.623 -2.527 -14.641 1.00 70.62 271 TYR A CA 1
ATOM 2120 C C . TYR A 1 271 ? -12.485 -2.683 -13.639 1.00 70.62 271 TYR A C 1
ATOM 2122 O O . TYR A 1 271 ? -11.331 -2.880 -14.017 1.00 70.62 271 TYR A O 1
ATOM 2130 N N . TYR A 1 272 ? -12.811 -2.599 -12.349 1.00 73.12 272 TYR A N 1
ATOM 2131 C CA . TYR A 1 272 ? -11.815 -2.781 -11.302 1.00 73.12 272 TYR A CA 1
ATOM 2132 C C . TYR A 1 272 ? -11.239 -4.201 -11.343 1.00 73.12 272 TYR A C 1
ATOM 2134 O O . TYR A 1 272 ? -11.969 -5.187 -11.202 1.00 73.12 272 TYR A O 1
ATOM 2142 N N . THR A 1 273 ? -9.919 -4.295 -11.470 1.00 70.19 273 THR A N 1
ATOM 2143 C CA . THR A 1 273 ? -9.169 -5.533 -11.273 1.00 70.19 273 THR A CA 1
ATOM 2144 C C . THR A 1 273 ? -8.442 -5.470 -9.936 1.00 70.19 273 THR A C 1
ATOM 2146 O O . THR A 1 273 ? -7.949 -4.431 -9.509 1.00 70.19 273 THR A O 1
ATOM 2149 N N . SER A 1 274 ? -8.345 -6.601 -9.240 1.00 73.06 274 SER A N 1
ATOM 2150 C CA . SER A 1 274 ? -7.727 -6.664 -7.912 1.00 73.06 274 SER A CA 1
ATOM 2151 C C . SER A 1 274 ? -6.202 -6.508 -7.926 1.00 73.06 274 SER A C 1
ATOM 2153 O O . SER A 1 274 ? -5.572 -6.773 -6.905 1.00 73.06 274 SER A O 1
ATOM 2155 N N . ASN A 1 275 ? -5.592 -6.139 -9.052 1.00 85.50 275 ASN A N 1
ATOM 2156 C CA . ASN A 1 275 ? -4.148 -6.178 -9.273 1.00 85.50 275 ASN A CA 1
ATOM 2157 C C . ASN A 1 275 ? -3.628 -4.779 -9.637 1.00 85.50 275 ASN A C 1
ATOM 2159 O O . ASN A 1 275 ? -3.310 -4.542 -10.800 1.00 85.50 275 ASN A O 1
ATOM 2163 N N . PRO A 1 276 ? -3.566 -3.849 -8.666 1.00 91.06 276 PRO A N 1
ATOM 2164 C CA . PRO A 1 276 ? -2.973 -2.542 -8.899 1.00 91.06 276 PRO A CA 1
ATOM 2165 C C . PRO A 1 276 ? -1.487 -2.677 -9.245 1.00 91.06 276 PRO A C 1
ATOM 2167 O O . PRO A 1 276 ? -0.780 -3.538 -8.718 1.00 91.06 276 PRO A O 1
ATOM 2170 N N . LEU A 1 277 ? -1.023 -1.804 -10.127 1.00 90.88 277 LEU A N 1
ATOM 2171 C CA . LEU A 1 277 ? 0.316 -1.780 -10.692 1.00 90.88 277 LEU A CA 1
ATOM 2172 C C . LEU A 1 277 ? 0.942 -0.411 -10.433 1.00 90.88 277 LEU A C 1
ATOM 2174 O O . LEU A 1 277 ? 0.300 0.622 -10.628 1.00 90.88 277 LEU A O 1
ATOM 2178 N N . LEU A 1 278 ? 2.211 -0.405 -10.051 1.00 90.31 278 LEU A N 1
ATOM 2179 C CA . LEU A 1 278 ? 3.040 0.788 -9.995 1.00 90.31 278 LEU A CA 1
ATOM 2180 C C . LEU A 1 278 ? 3.849 0.889 -11.286 1.00 90.31 278 LEU A C 1
ATOM 2182 O O . LEU A 1 278 ? 4.655 0.009 -11.581 1.00 90.31 278 LEU A O 1
ATOM 2186 N N . SER A 1 279 ? 3.629 1.953 -12.047 1.00 84.88 279 SER A N 1
ATOM 2187 C CA . SER A 1 279 ? 4.344 2.223 -13.296 1.00 84.88 279 SER A CA 1
ATOM 2188 C C . SER A 1 279 ? 5.627 3.015 -13.044 1.00 84.88 279 SER A C 1
ATOM 2190 O O . SER A 1 279 ? 5.593 4.015 -12.332 1.00 84.88 279 SER A O 1
ATOM 2192 N N . LYS A 1 280 ? 6.746 2.607 -13.653 1.00 84.00 280 LYS A N 1
ATOM 2193 C CA . LYS A 1 280 ? 8.005 3.358 -13.623 1.00 84.00 280 LYS A CA 1
ATOM 2194 C C . LYS A 1 280 ? 8.757 3.279 -14.952 1.00 84.00 280 LYS A C 1
ATOM 2196 O O . LYS A 1 280 ? 8.883 2.208 -15.546 1.00 84.00 280 LYS A O 1
ATOM 2201 N N . THR A 1 281 ? 9.318 4.414 -15.360 1.00 83.44 281 THR A N 1
ATOM 2202 C CA . THR A 1 281 ? 10.204 4.516 -16.521 1.00 83.44 281 THR A CA 1
ATOM 2203 C C . THR A 1 281 ? 11.666 4.488 -16.083 1.00 83.44 281 THR A C 1
ATOM 2205 O O . THR A 1 281 ? 12.080 5.264 -15.222 1.00 83.44 281 THR A O 1
ATOM 2208 N N . PHE A 1 282 ? 12.450 3.593 -16.677 1.00 79.94 282 PHE A N 1
ATOM 2209 C CA . PHE A 1 282 ? 13.890 3.470 -16.467 1.00 79.94 282 PHE A CA 1
ATOM 2210 C C . PHE A 1 282 ? 14.630 4.011 -17.689 1.00 79.94 282 PHE A C 1
ATOM 2212 O O . PHE A 1 282 ? 14.295 3.661 -18.819 1.00 79.94 282 PHE A O 1
ATOM 2219 N N . HIS A 1 283 ? 15.631 4.861 -17.467 1.00 76.81 283 HIS A N 1
ATOM 2220 C CA . HIS A 1 283 ? 16.424 5.486 -18.529 1.00 76.81 283 HIS A CA 1
ATOM 2221 C C . HIS A 1 283 ? 17.811 4.852 -18.640 1.00 76.81 283 HIS A C 1
ATOM 2223 O O . HIS A 1 283 ? 18.411 4.477 -17.628 1.00 76.81 283 HIS A O 1
ATOM 2229 N N . ASN A 1 284 ? 18.347 4.784 -19.862 1.00 67.00 284 ASN A N 1
ATOM 2230 C CA . ASN A 1 284 ? 19.690 4.261 -20.101 1.00 67.00 284 ASN A CA 1
ATOM 2231 C C . ASN A 1 284 ? 20.778 5.138 -19.445 1.00 67.00 284 ASN A C 1
ATOM 2233 O O . ASN A 1 284 ? 20.723 6.370 -19.438 1.00 67.00 284 ASN A O 1
ATOM 2237 N N . ALA A 1 285 ? 21.813 4.480 -18.915 1.00 57.34 285 ALA A N 1
ATOM 2238 C CA . ALA A 1 285 ? 22.828 5.067 -18.035 1.00 57.34 285 ALA A CA 1
ATOM 2239 C C . ALA A 1 285 ? 23.667 6.226 -18.626 1.00 57.34 285 ALA A C 1
ATOM 2241 O O . ALA A 1 285 ? 24.397 6.869 -17.875 1.00 57.34 285 ALA A O 1
ATOM 2242 N N . SER A 1 286 ? 23.581 6.544 -19.927 1.00 50.34 286 SER A N 1
ATOM 2243 C CA . SER A 1 286 ? 24.313 7.692 -20.495 1.00 50.34 286 SER A CA 1
ATOM 2244 C C . SER A 1 286 ? 23.758 9.049 -20.045 1.00 50.34 286 SER A C 1
ATOM 2246 O O . SER A 1 286 ? 24.480 10.040 -20.109 1.00 50.34 286 SER A O 1
ATOM 2248 N N . ALA A 1 287 ? 22.515 9.102 -19.552 1.00 46.44 287 ALA A N 1
ATOM 2249 C CA . ALA A 1 287 ? 21.899 10.320 -19.018 1.00 46.44 287 ALA A CA 1
ATOM 2250 C C . ALA A 1 287 ? 22.098 10.505 -17.495 1.00 46.44 287 ALA A C 1
ATOM 2252 O O . ALA A 1 287 ? 21.820 11.576 -16.962 1.00 46.44 287 ALA A O 1
ATOM 2253 N N . ALA A 1 288 ? 22.602 9.489 -16.782 1.00 46.28 288 ALA A N 1
ATOM 2254 C CA . ALA A 1 288 ? 22.611 9.434 -15.314 1.00 46.28 288 ALA A CA 1
ATOM 2255 C C . ALA A 1 288 ? 23.873 10.026 -14.642 1.00 46.28 288 ALA A C 1
ATOM 2257 O O . ALA A 1 288 ? 24.092 9.821 -13.451 1.00 46.28 288 ALA A O 1
ATOM 2258 N N . LEU A 1 289 ? 24.711 10.772 -15.374 1.00 41.78 289 LEU A N 1
ATOM 2259 C CA . LEU A 1 289 ? 25.907 11.433 -14.817 1.00 41.78 289 LEU A CA 1
ATOM 2260 C C . LEU A 1 289 ? 25.596 12.685 -13.975 1.00 41.78 289 LEU A C 1
ATOM 2262 O O . LEU A 1 289 ? 26.510 13.285 -13.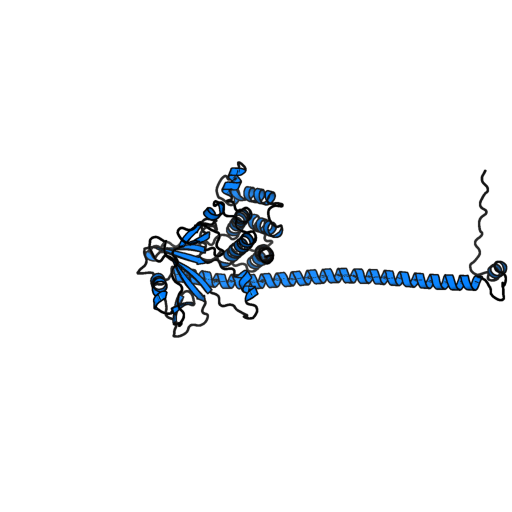411 1.00 41.78 289 LEU A O 1
ATOM 2266 N N . VAL A 1 290 ? 24.328 13.079 -13.850 1.00 40.19 290 VAL A N 1
ATOM 2267 C CA . VAL A 1 290 ? 23.921 14.144 -12.930 1.00 40.19 290 VAL A CA 1
ATOM 2268 C C . VAL A 1 290 ? 23.442 13.489 -11.642 1.00 40.19 290 VAL A C 1
ATOM 2270 O O . VAL A 1 290 ? 22.367 12.898 -11.595 1.00 40.19 290 VAL A O 1
ATOM 2273 N N . GLY A 1 291 ? 24.280 13.560 -10.608 1.00 39.91 291 GLY A N 1
ATOM 2274 C CA . GLY A 1 291 ? 24.011 13.004 -9.289 1.00 39.91 291 GLY A CA 1
ATOM 2275 C C . GLY A 1 291 ? 22.690 13.498 -8.705 1.00 39.91 291 GLY A C 1
ATOM 2276 O O . GLY A 1 291 ? 22.633 14.564 -8.100 1.00 39.91 291 GLY A O 1
ATOM 2277 N N . SER A 1 292 ? 21.641 12.692 -8.835 1.00 43.88 292 SER A N 1
ATOM 2278 C CA . SER A 1 292 ? 20.446 12.812 -8.011 1.00 43.88 292 SER A CA 1
ATOM 2279 C C . SER A 1 292 ? 20.557 11.770 -6.909 1.00 43.88 292 SER A C 1
ATOM 2281 O O . SER A 1 292 ? 20.199 10.604 -7.094 1.00 43.88 292 SER A O 1
ATOM 2283 N N . ALA A 1 293 ? 21.122 12.179 -5.769 1.00 46.16 293 ALA A N 1
ATOM 2284 C CA . ALA A 1 293 ? 20.944 11.436 -4.529 1.00 46.16 293 ALA A CA 1
ATOM 2285 C C . ALA A 1 293 ? 19.438 11.197 -4.378 1.00 46.16 293 ALA A C 1
ATOM 2287 O O . ALA A 1 293 ? 18.679 12.162 -4.318 1.00 46.16 293 ALA A O 1
ATOM 2288 N N . HIS A 1 294 ? 19.006 9.935 -4.429 1.00 52.66 294 HIS A N 1
ATOM 2289 C CA . HIS A 1 294 ? 17.593 9.579 -4.411 1.00 52.66 294 HIS A CA 1
ATOM 2290 C C . HIS A 1 294 ? 16.961 10.140 -3.134 1.00 52.66 294 HIS A C 1
ATOM 2292 O O . HIS A 1 294 ? 17.164 9.611 -2.043 1.00 52.66 294 HIS A O 1
ATOM 2298 N N . GLN A 1 295 ? 16.243 11.258 -3.247 1.00 61.03 295 GLN A N 1
ATOM 2299 C CA . GLN A 1 295 ? 15.514 11.815 -2.117 1.00 61.03 295 GLN A CA 1
ATOM 2300 C C . GLN A 1 295 ? 14.282 10.945 -1.910 1.00 61.03 295 GLN A C 1
ATOM 2302 O O . GLN A 1 295 ? 13.323 11.014 -2.673 1.00 61.03 295 GLN A O 1
ATOM 2307 N N . HIS A 1 296 ? 14.336 10.086 -0.895 1.00 70.69 296 HIS A N 1
ATOM 2308 C CA . HIS A 1 296 ? 13.180 9.304 -0.482 1.00 70.69 296 HIS A CA 1
ATOM 2309 C C . HIS A 1 296 ? 12.029 10.231 -0.095 1.00 70.69 296 HIS A C 1
ATOM 2311 O O . HIS A 1 296 ? 12.232 11.267 0.549 1.00 70.69 296 HIS A O 1
ATOM 2317 N N . ILE A 1 297 ? 10.809 9.823 -0.441 1.00 78.06 297 ILE A N 1
ATOM 2318 C CA . ILE A 1 297 ? 9.603 10.531 -0.022 1.00 78.06 297 ILE A CA 1
ATOM 2319 C C . ILE A 1 297 ? 9.580 10.557 1.504 1.00 78.06 297 ILE A C 1
ATOM 2321 O O . ILE A 1 297 ? 9.759 9.528 2.164 1.00 78.06 297 ILE A O 1
ATOM 2325 N N . LYS A 1 298 ? 9.350 11.734 2.086 1.00 84.44 298 LYS A N 1
ATOM 2326 C CA . LYS A 1 298 ? 9.250 11.859 3.539 1.00 84.44 298 LYS A CA 1
ATOM 2327 C C . LYS A 1 298 ? 8.046 11.046 4.027 1.00 84.44 298 LYS A C 1
ATOM 2329 O O . LYS A 1 298 ? 6.967 11.177 3.446 1.00 84.44 298 LYS A O 1
ATOM 2334 N N . PRO A 1 299 ? 8.171 10.267 5.117 1.00 87.38 299 PRO A N 1
ATOM 2335 C CA . PRO A 1 299 ? 7.068 9.445 5.609 1.00 87.38 299 PRO A CA 1
ATOM 2336 C C . PRO A 1 299 ? 5.768 10.217 5.841 1.00 87.38 299 PRO A C 1
ATOM 2338 O O . PRO A 1 299 ? 4.693 9.716 5.534 1.00 87.38 299 PRO A O 1
ATOM 2341 N N . ILE A 1 300 ? 5.874 11.457 6.324 1.00 87.62 300 ILE A N 1
ATOM 2342 C CA . ILE A 1 300 ? 4.726 12.335 6.567 1.00 87.62 300 ILE A CA 1
ATOM 2343 C C . ILE A 1 300 ? 3.945 12.673 5.290 1.00 87.62 300 ILE A C 1
ATOM 2345 O O . ILE A 1 300 ? 2.719 12.722 5.314 1.00 87.62 300 ILE A O 1
ATOM 2349 N N . ASP A 1 301 ? 4.638 12.877 4.171 1.00 87.38 301 ASP A N 1
ATOM 2350 C CA . ASP A 1 301 ? 4.000 13.234 2.906 1.00 87.38 301 ASP A CA 1
ATOM 2351 C C . ASP A 1 301 ? 3.395 11.981 2.254 1.00 87.38 301 ASP A C 1
ATOM 2353 O O . ASP A 1 301 ? 2.252 12.009 1.809 1.00 87.38 301 ASP A O 1
ATOM 2357 N N . ALA A 1 302 ? 4.092 10.840 2.315 1.00 89.12 302 ALA A N 1
ATOM 2358 C CA . ALA A 1 302 ? 3.560 9.564 1.833 1.00 89.12 302 ALA A CA 1
ATOM 2359 C C . ALA A 1 302 ? 2.303 9.110 2.596 1.00 89.12 302 ALA A C 1
ATOM 2361 O O . ALA A 1 302 ? 1.339 8.646 1.989 1.00 89.12 302 ALA A O 1
ATOM 2362 N N . LEU A 1 303 ? 2.302 9.236 3.927 1.00 91.25 303 LEU A N 1
ATOM 2363 C CA . LEU A 1 303 ? 1.148 8.877 4.753 1.00 91.25 303 LEU A CA 1
ATOM 2364 C C . LEU A 1 303 ? -0.016 9.845 4.555 1.00 91.25 303 LEU A C 1
ATOM 2366 O O . LEU A 1 303 ? -1.166 9.414 4.553 1.00 91.25 303 LEU A O 1
ATOM 2370 N N . PHE A 1 304 ? 0.260 11.129 4.340 1.00 92.62 304 PHE A N 1
ATOM 2371 C CA . PHE A 1 304 ? -0.786 12.076 3.993 1.00 92.62 304 PHE A CA 1
ATOM 2372 C C . PHE A 1 304 ? -1.475 11.707 2.674 1.00 92.62 304 PHE A C 1
ATOM 2374 O O . PHE A 1 304 ? -2.702 11.598 2.649 1.00 92.62 304 PHE A O 1
ATOM 2381 N N . GLU A 1 305 ? -0.708 11.448 1.610 1.00 92.62 305 GLU A N 1
ATOM 2382 C CA . GLU A 1 305 ? -1.288 11.034 0.327 1.00 92.62 305 GLU A CA 1
ATOM 2383 C C . GLU A 1 305 ? -2.025 9.696 0.432 1.00 92.62 305 GLU A C 1
ATOM 2385 O O . GLU A 1 305 ? -3.090 9.536 -0.162 1.00 92.62 305 GLU A O 1
ATOM 2390 N N . LEU A 1 306 ? -1.534 8.759 1.254 1.00 93.88 306 LEU A N 1
ATOM 2391 C CA . LEU A 1 306 ? -2.283 7.545 1.579 1.00 93.88 306 LEU A CA 1
ATOM 2392 C C . LEU A 1 306 ? -3.642 7.883 2.200 1.00 93.88 306 LEU A C 1
ATOM 2394 O O . LEU A 1 306 ? -4.651 7.317 1.797 1.00 93.88 306 LEU A O 1
ATOM 2398 N N . GLY A 1 307 ? -3.687 8.807 3.161 1.00 95.25 307 GLY A N 1
ATOM 2399 C CA . GLY A 1 307 ? -4.932 9.240 3.794 1.00 95.25 307 GLY A CA 1
ATOM 2400 C C . GLY A 1 307 ? -5.933 9.820 2.794 1.00 95.25 307 GLY A C 1
ATOM 2401 O O . GLY A 1 307 ? -7.113 9.471 2.846 1.00 95.25 307 GLY A O 1
ATOM 2402 N N . VAL A 1 308 ? -5.463 10.649 1.856 1.00 95.31 308 VAL A N 1
ATOM 2403 C CA . VAL A 1 308 ? -6.299 11.184 0.770 1.00 95.31 308 VAL A CA 1
ATOM 2404 C C . VAL A 1 308 ? -6.789 10.059 -0.140 1.00 95.31 308 VAL A C 1
ATOM 2406 O O . VAL A 1 308 ? -7.986 9.957 -0.377 1.00 95.31 308 VAL A O 1
ATOM 2409 N N . LEU A 1 309 ? -5.909 9.164 -0.586 1.00 94.69 309 LEU A N 1
ATOM 2410 C CA . LEU A 1 309 ? -6.294 8.036 -1.437 1.00 94.69 309 LEU A CA 1
ATOM 2411 C C . LEU A 1 309 ? -7.313 7.116 -0.774 1.00 94.69 309 LEU A C 1
ATOM 2413 O O . LEU A 1 309 ? -8.228 6.630 -1.431 1.00 94.69 309 LEU A O 1
ATOM 2417 N N . LEU A 1 310 ? -7.182 6.872 0.529 1.00 95.38 310 LEU A N 1
ATOM 2418 C CA . LEU A 1 310 ? -8.146 6.066 1.269 1.00 95.38 310 LEU A CA 1
ATOM 2419 C C . LEU A 1 310 ? -9.528 6.732 1.312 1.00 95.38 310 LEU A C 1
ATOM 2421 O O . LEU A 1 310 ? -10.524 6.009 1.222 1.00 95.38 310 LEU A O 1
ATOM 2425 N N . LEU A 1 311 ? -9.602 8.067 1.407 1.00 95.88 311 LEU A N 1
ATOM 2426 C CA . LEU A 1 311 ? -10.858 8.811 1.248 1.00 95.88 311 LEU A CA 1
ATOM 2427 C C . LEU A 1 311 ? -11.409 8.653 -0.170 1.00 95.88 311 LEU A C 1
ATOM 2429 O O . LEU A 1 311 ? -12.570 8.282 -0.325 1.00 95.88 311 LEU A O 1
ATOM 2433 N N . GLU A 1 312 ? -10.572 8.857 -1.187 1.00 95.12 312 GLU A N 1
ATOM 2434 C CA . GLU A 1 312 ? -10.980 8.754 -2.589 1.00 95.12 312 GLU A CA 1
ATOM 2435 C C . GLU A 1 312 ? -11.530 7.365 -2.933 1.00 95.12 312 GLU A C 1
ATOM 2437 O O . GLU A 1 312 ? -12.588 7.240 -3.543 1.00 95.12 312 GLU A O 1
ATOM 2442 N N . ILE A 1 313 ? -10.849 6.310 -2.480 1.00 93.31 313 ILE A N 1
ATOM 2443 C CA . ILE A 1 313 ? -11.249 4.911 -2.675 1.00 93.31 313 ILE A CA 1
ATOM 2444 C C . ILE A 1 313 ? -12.520 4.583 -1.887 1.00 93.31 313 ILE A C 1
ATOM 2446 O O . ILE A 1 313 ? -13.399 3.894 -2.400 1.00 93.31 313 ILE A O 1
ATOM 2450 N N . GLY A 1 314 ? -12.634 5.079 -0.651 1.00 93.06 314 GLY A N 1
ATOM 2451 C CA . GLY A 1 314 ? -13.804 4.849 0.197 1.00 93.06 314 GLY A CA 1
ATOM 2452 C C . GLY A 1 314 ? -15.076 5.484 -0.368 1.00 93.06 314 GLY A C 1
ATOM 2453 O O . GLY A 1 314 ? -16.133 4.858 -0.346 1.00 93.06 314 GLY A O 1
ATOM 2454 N N . HIS A 1 315 ? -14.962 6.699 -0.907 1.00 92.75 315 HIS A N 1
ATOM 2455 C CA . HIS A 1 315 ? -16.071 7.438 -1.522 1.00 92.75 315 HIS A CA 1
ATOM 2456 C C . HIS A 1 315 ? -16.236 7.179 -3.019 1.00 92.75 315 HIS A C 1
ATOM 2458 O O . HIS A 1 315 ? -17.197 7.663 -3.611 1.00 92.75 315 HIS A O 1
ATOM 2464 N N . GLN A 1 316 ? -15.310 6.431 -3.625 1.00 92.12 316 GLN A N 1
ATOM 2465 C CA . GLN A 1 316 ? -15.242 6.179 -5.067 1.00 92.12 316 GLN A CA 1
ATOM 2466 C C . GLN A 1 316 ? -15.305 7.471 -5.887 1.00 92.12 316 GLN A C 1
ATOM 2468 O O . GLN A 1 316 ? -16.047 7.582 -6.858 1.00 92.12 316 GLN A O 1
ATOM 2473 N N . LYS A 1 317 ? -14.560 8.482 -5.439 1.00 91.88 317 LYS A N 1
ATOM 2474 C CA . LYS A 1 317 ? -14.576 9.823 -6.017 1.00 91.88 317 LYS A CA 1
ATOM 2475 C C . LYS A 1 317 ? -13.222 10.493 -5.814 1.00 91.88 317 LYS A C 1
ATOM 2477 O O . LYS A 1 317 ? -12.678 10.385 -4.717 1.00 91.88 317 LYS A O 1
ATOM 2482 N N . PRO A 1 318 ? -12.674 11.202 -6.812 1.00 93.56 318 PRO A N 1
ATOM 2483 C CA . PRO A 1 318 ? -11.438 11.944 -6.613 1.00 93.56 318 PRO A CA 1
ATOM 2484 C C . PRO A 1 318 ? -11.645 13.139 -5.668 1.00 93.56 318 PRO A C 1
ATOM 2486 O O . PRO A 1 318 ? -12.716 13.751 -5.626 1.00 93.56 318 PRO A O 1
ATOM 2489 N N . PHE A 1 319 ? -10.596 13.495 -4.932 1.00 94.38 319 PHE A N 1
ATOM 2490 C CA . PHE A 1 319 ? -10.588 14.575 -3.945 1.00 94.38 319 PHE A CA 1
ATOM 2491 C C . PHE A 1 319 ? -11.012 15.919 -4.548 1.00 94.38 319 PHE A C 1
ATOM 2493 O O . PHE A 1 319 ? -11.773 16.675 -3.947 1.00 94.38 319 PHE A O 1
ATOM 2500 N N . GLU A 1 320 ? -10.577 16.193 -5.775 1.00 92.88 320 GLU A N 1
ATOM 2501 C CA . GLU A 1 320 ? -10.869 17.428 -6.501 1.00 92.88 320 GLU A CA 1
ATOM 2502 C C . GLU A 1 320 ? -12.348 17.524 -6.897 1.00 92.88 320 GLU A C 1
ATOM 2504 O O . GLU A 1 320 ? -12.915 18.620 -6.919 1.00 92.88 320 GLU A O 1
ATOM 2509 N N . ALA A 1 321 ? -13.006 16.387 -7.154 1.00 92.88 321 ALA A N 1
ATOM 2510 C CA . ALA A 1 321 ? -14.442 16.370 -7.412 1.00 92.88 321 ALA A CA 1
ATOM 2511 C C . ALA A 1 321 ? -15.232 16.678 -6.135 1.00 92.88 321 ALA A C 1
ATOM 2513 O O . ALA A 1 321 ? -16.145 17.498 -6.184 1.00 92.88 321 ALA A O 1
ATOM 2514 N N . TRP A 1 322 ? -14.845 16.112 -4.984 1.00 94.62 322 TRP A N 1
ATOM 2515 C CA . TRP A 1 322 ? -15.472 16.462 -3.702 1.00 94.62 322 TRP A CA 1
ATOM 2516 C C . TRP A 1 322 ? -15.282 17.947 -3.352 1.00 94.62 322 TRP A C 1
ATOM 2518 O O . TRP A 1 322 ? -16.233 18.602 -2.923 1.00 94.62 322 TRP A O 1
ATOM 2528 N N . LEU A 1 323 ? -14.090 18.509 -3.589 1.00 94.88 323 LEU A N 1
ATOM 2529 C CA . LEU A 1 323 ? -13.850 19.947 -3.416 1.00 94.88 323 LEU A CA 1
ATOM 2530 C C . LEU A 1 323 ? -14.804 20.781 -4.280 1.00 94.88 323 LEU A C 1
ATOM 2532 O O . LEU A 1 323 ? -15.454 21.697 -3.775 1.00 94.88 323 LEU A O 1
ATOM 2536 N N . SER A 1 324 ? -14.924 20.429 -5.561 1.00 93.31 324 SER A N 1
ATOM 2537 C CA . SER A 1 324 ? -15.777 21.136 -6.521 1.00 93.31 324 SER A CA 1
ATOM 2538 C C . SER A 1 324 ? -17.258 21.075 -6.134 1.00 93.31 324 SER A C 1
ATOM 2540 O O . SER A 1 324 ? -17.942 22.094 -6.165 1.00 93.31 324 SER A O 1
ATOM 2542 N N . GLU A 1 325 ? -17.745 19.908 -5.704 1.00 93.75 325 GLU A N 1
ATOM 2543 C CA . GLU A 1 325 ? -19.128 19.710 -5.244 1.00 93.75 325 GLU A CA 1
ATOM 2544 C C . GLU A 1 325 ? -19.478 20.565 -4.019 1.00 93.75 325 GLU A C 1
ATOM 2546 O O . GLU A 1 325 ? -20.616 21.012 -3.878 1.00 93.75 325 GLU A O 1
ATOM 2551 N N . ASN A 1 326 ? -18.495 20.834 -3.158 1.00 92.69 326 ASN A N 1
ATOM 2552 C CA . ASN A 1 326 ? -18.667 21.629 -1.943 1.00 92.69 326 ASN A CA 1
ATOM 2553 C C . ASN A 1 326 ? -18.269 23.104 -2.115 1.00 92.69 326 ASN A C 1
ATOM 2555 O O . ASN A 1 326 ? -18.251 23.852 -1.137 1.00 92.69 326 ASN A O 1
ATOM 2559 N N . ASN A 1 327 ? -17.965 23.550 -3.342 1.00 92.69 327 ASN A N 1
ATOM 2560 C CA . ASN A 1 327 ? -17.454 24.896 -3.639 1.00 92.69 327 ASN A CA 1
ATOM 2561 C C . ASN A 1 327 ? -16.204 25.262 -2.813 1.00 92.69 327 ASN A C 1
ATOM 2563 O O . ASN A 1 327 ? -16.030 26.404 -2.379 1.00 92.69 327 ASN A O 1
ATOM 2567 N N . LEU A 1 328 ? -15.338 24.279 -2.571 1.00 92.50 328 LEU A N 1
ATOM 2568 C CA . LEU A 1 328 ? -14.088 24.424 -1.837 1.00 92.50 328 LEU A CA 1
ATOM 2569 C C . LEU A 1 328 ? -12.903 24.473 -2.803 1.00 92.50 328 LEU A C 1
ATOM 2571 O O . LEU A 1 328 ? -12.909 23.855 -3.863 1.00 92.50 328 LEU A O 1
ATOM 2575 N N . THR A 1 329 ? -11.845 25.170 -2.398 1.00 90.75 329 THR A N 1
ATOM 2576 C CA . THR A 1 329 ? -10.563 25.191 -3.108 1.00 90.75 329 THR A CA 1
ATOM 2577 C C . THR A 1 329 ? -9.399 25.063 -2.126 1.00 90.75 329 THR A C 1
ATOM 2579 O O . THR A 1 329 ? -9.519 25.368 -0.928 1.00 90.75 329 THR A O 1
ATOM 2582 N N . CYS A 1 330 ? -8.270 24.586 -2.645 1.00 88.25 330 CYS A N 1
ATOM 2583 C CA . CYS A 1 330 ? -6.968 24.645 -1.993 1.00 88.25 330 CYS A CA 1
ATOM 2584 C C . CYS A 1 330 ? -6.148 25.775 -2.627 1.00 88.25 330 CYS A C 1
ATOM 2586 O O . CYS A 1 330 ? -6.323 26.087 -3.803 1.00 88.25 330 CYS A O 1
ATOM 2588 N N . VAL A 1 331 ? -5.280 26.406 -1.833 1.00 85.19 331 VAL A N 1
ATOM 2589 C CA . VAL A 1 331 ? -4.397 27.485 -2.316 1.00 85.19 331 VAL A CA 1
ATOM 2590 C C . VAL A 1 331 ? -3.353 26.935 -3.290 1.00 85.19 331 VAL A C 1
ATOM 2592 O O . VAL A 1 331 ? -3.021 27.588 -4.274 1.00 85.19 331 VAL A O 1
ATOM 2595 N N . ASP A 1 332 ? -2.865 25.729 -3.012 1.00 88.12 332 ASP A N 1
ATOM 2596 C CA . ASP A 1 332 ? -1.924 24.968 -3.823 1.00 88.12 332 ASP A CA 1
ATOM 2597 C C . ASP A 1 332 ? -2.102 23.458 -3.555 1.00 88.12 332 ASP A C 1
ATOM 2599 O O . ASP A 1 332 ? -2.918 23.053 -2.717 1.00 88.12 332 ASP A O 1
ATOM 2603 N N . ASP A 1 333 ? -1.321 22.628 -4.250 1.00 85.25 333 ASP A N 1
ATOM 2604 C CA . ASP A 1 333 ? -1.330 21.165 -4.100 1.00 85.25 333 ASP A CA 1
ATOM 2605 C C . ASP A 1 333 ? -0.500 20.662 -2.906 1.00 85.25 333 ASP A C 1
ATOM 2607 O O . ASP A 1 333 ? -0.324 19.453 -2.720 1.00 85.25 333 ASP A O 1
ATOM 2611 N N . SER A 1 334 ? 0.020 21.563 -2.065 1.00 88.94 334 SER A N 1
ATOM 2612 C CA . SER A 1 334 ? 0.822 21.171 -0.913 1.00 88.94 334 SER A CA 1
ATOM 2613 C C . SER A 1 334 ? -0.024 20.470 0.147 1.00 88.94 334 SER A C 1
ATOM 2615 O O . SER A 1 334 ? -1.211 20.748 0.358 1.00 88.94 334 SER A O 1
ATOM 2617 N N . ARG A 1 335 ? 0.635 19.599 0.914 1.00 89.56 335 ARG A N 1
ATOM 2618 C CA . ARG A 1 335 ? 0.034 18.942 2.079 1.00 89.56 335 ARG A CA 1
ATOM 2619 C C . ARG A 1 335 ? -0.591 19.939 3.056 1.00 89.56 335 ARG A C 1
ATOM 2621 O O . ARG A 1 335 ? -1.665 19.675 3.585 1.00 89.56 335 ARG A O 1
ATOM 2628 N N . LEU A 1 336 ? 0.061 21.077 3.304 1.00 88.50 336 LEU A N 1
ATOM 2629 C CA . LEU A 1 336 ? -0.427 22.078 4.259 1.00 88.50 336 LEU A CA 1
ATOM 2630 C C . LEU A 1 336 ? -1.743 22.717 3.799 1.00 88.50 336 LEU A C 1
ATOM 2632 O O . LEU A 1 336 ? -2.631 22.919 4.626 1.00 88.50 336 LEU A O 1
ATOM 2636 N N . ALA A 1 337 ? -1.895 22.985 2.499 1.00 92.56 337 ALA A N 1
ATOM 2637 C CA . ALA A 1 337 ? -3.125 23.541 1.939 1.00 92.56 337 ALA A CA 1
ATOM 2638 C C . ALA A 1 337 ? -4.257 22.503 1.844 1.00 92.56 337 ALA A C 1
ATOM 2640 O O . ALA A 1 337 ? -5.428 22.839 2.044 1.00 92.56 337 ALA A O 1
ATOM 2641 N N . ARG A 1 338 ? -3.923 21.237 1.561 1.00 94.56 338 ARG A N 1
ATOM 2642 C CA . ARG A 1 338 ? -4.900 20.145 1.405 1.00 94.56 338 ARG A CA 1
ATOM 2643 C C . ARG A 1 338 ? -5.367 19.547 2.734 1.00 94.56 338 ARG A C 1
ATOM 2645 O O . ARG A 1 338 ? -6.503 19.085 2.817 1.00 94.56 338 ARG A O 1
ATOM 2652 N N . LEU A 1 339 ? -4.548 19.583 3.789 1.00 95.00 339 LEU A N 1
ATOM 2653 C CA . LEU A 1 339 ? -4.846 18.932 5.071 1.00 95.00 339 LEU A CA 1
ATOM 2654 C C . LEU A 1 339 ? -6.166 19.381 5.727 1.00 95.00 339 LEU A C 1
ATOM 2656 O O . LEU A 1 339 ? -6.947 18.499 6.085 1.00 95.00 339 LEU A O 1
ATOM 2660 N N . PRO A 1 340 ? -6.481 20.686 5.865 1.00 94.81 340 PRO A N 1
ATOM 2661 C CA . PRO A 1 340 ? -7.749 21.106 6.464 1.00 94.81 340 PRO A CA 1
ATOM 2662 C C . PRO A 1 340 ? -8.964 20.583 5.690 1.00 94.81 340 PRO A C 1
ATOM 2664 O O . PRO A 1 340 ? -9.961 20.190 6.287 1.00 94.81 340 PRO A O 1
ATOM 2667 N N . ARG A 1 341 ? -8.860 20.526 4.356 1.00 96.56 341 ARG A N 1
ATOM 2668 C CA . ARG A 1 341 ? -9.918 20.023 3.472 1.00 96.56 341 ARG A CA 1
ATOM 2669 C C . ARG A 1 341 ? -10.080 18.509 3.571 1.00 96.56 341 ARG A C 1
ATOM 2671 O O . ARG A 1 341 ? -11.200 18.025 3.657 1.00 96.56 341 ARG A O 1
ATOM 2678 N N . ALA A 1 342 ? -8.975 17.769 3.625 1.00 96.38 342 ALA A N 1
ATOM 2679 C CA . ALA A 1 342 ? -9.005 16.323 3.823 1.00 96.38 342 ALA A CA 1
ATOM 2680 C C . ALA A 1 342 ? -9.585 15.936 5.197 1.00 96.38 342 ALA A C 1
ATOM 2682 O O . ALA A 1 342 ? -10.343 14.973 5.291 1.00 96.38 342 ALA A O 1
ATOM 2683 N N . LEU A 1 343 ? -9.270 16.695 6.255 1.00 95.69 343 LEU A N 1
ATOM 2684 C CA . LEU A 1 343 ? -9.867 16.498 7.581 1.00 95.69 343 LEU A CA 1
ATOM 2685 C C . LEU A 1 343 ? -11.367 16.809 7.584 1.00 95.69 343 LEU A C 1
ATOM 2687 O O . LEU A 1 343 ? -12.134 16.023 8.127 1.00 95.69 343 LEU A O 1
ATOM 2691 N N . GLN A 1 344 ? -11.788 17.889 6.920 1.00 95.88 344 GLN A N 1
ATOM 2692 C CA . GLN A 1 344 ? -13.207 18.203 6.757 1.00 95.88 344 GLN A CA 1
ATOM 2693 C C . GLN A 1 344 ? -13.954 17.057 6.048 1.00 95.88 344 GLN A C 1
ATOM 2695 O O . GLN A 1 344 ? -14.973 16.586 6.547 1.00 95.88 344 GLN A O 1
ATOM 2700 N N . TRP A 1 345 ? -13.415 16.537 4.938 1.00 96.88 345 TRP A N 1
ATOM 2701 C CA . TRP A 1 345 ? -14.032 15.404 4.239 1.00 96.88 345 TRP A CA 1
ATOM 2702 C C . TRP A 1 345 ? -14.096 14.143 5.115 1.00 96.88 345 TRP A C 1
ATOM 2704 O O . TRP A 1 345 ? -15.090 13.415 5.116 1.00 96.88 345 TRP A O 1
ATOM 2714 N N . HIS A 1 346 ? -13.053 13.880 5.905 1.00 96.44 346 HIS A N 1
ATOM 2715 C CA . HIS A 1 346 ? -13.019 12.761 6.852 1.00 96.44 346 HIS A CA 1
ATOM 2716 C C . HIS A 1 346 ? -14.091 12.862 7.949 1.00 96.44 346 HIS A C 1
ATOM 2718 O O . HIS A 1 346 ? -14.694 11.844 8.317 1.00 96.44 346 HIS A O 1
ATOM 2724 N N . GLU A 1 347 ? -14.348 14.067 8.455 1.00 94.62 347 GLU A N 1
ATOM 2725 C CA . GLU A 1 347 ? -15.406 14.334 9.432 1.00 94.62 347 GLU A CA 1
ATOM 2726 C C . GLU A 1 347 ? -16.791 14.085 8.821 1.00 94.62 347 GLU A C 1
ATOM 2728 O O . GLU A 1 347 ? -17.585 13.348 9.404 1.00 94.62 347 GLU A O 1
ATOM 2733 N N . GLU A 1 348 ? -17.030 14.575 7.601 1.00 93.50 348 GLU A N 1
ATOM 2734 C CA . GLU A 1 348 ? -18.265 14.346 6.830 1.00 93.50 348 GLU A CA 1
ATOM 2735 C C . GLU A 1 348 ? -18.467 12.877 6.413 1.00 93.50 348 GLU A C 1
ATOM 2737 O O . GLU A 1 348 ? -19.568 12.469 6.053 1.00 93.50 348 GLU A O 1
ATOM 2742 N N . SER A 1 349 ? -17.419 12.052 6.489 1.00 91.50 349 SER A N 1
ATOM 2743 C CA . SER A 1 349 ? -17.483 10.619 6.169 1.00 91.50 349 SER A CA 1
ATOM 2744 C C . SER A 1 349 ? -18.115 9.763 7.278 1.00 91.50 349 SER A C 1
ATOM 2746 O O . SER A 1 349 ? -18.140 8.532 7.160 1.00 91.50 349 SER A O 1
ATOM 2748 N N . ASP A 1 350 ? -18.562 10.371 8.382 1.00 89.81 350 ASP A N 1
ATOM 2749 C CA . ASP A 1 350 ? -19.225 9.662 9.477 1.00 89.81 350 ASP A CA 1
ATOM 2750 C C . ASP A 1 350 ? -20.512 8.969 9.009 1.00 89.81 350 ASP A C 1
ATOM 2752 O O . ASP A 1 350 ? -21.292 9.511 8.232 1.00 89.81 350 ASP A O 1
ATOM 2756 N N . GLY A 1 351 ? -20.709 7.718 9.425 1.00 84.38 351 GLY A N 1
ATOM 2757 C CA . GLY A 1 351 ? -21.825 6.883 8.962 1.00 84.38 351 GLY A CA 1
ATOM 2758 C C . GLY A 1 351 ? -21.732 6.372 7.513 1.00 84.38 351 GLY A C 1
ATOM 2759 O O . GLY A 1 351 ? -22.445 5.428 7.180 1.00 84.38 351 GLY A O 1
ATOM 2760 N N . VAL A 1 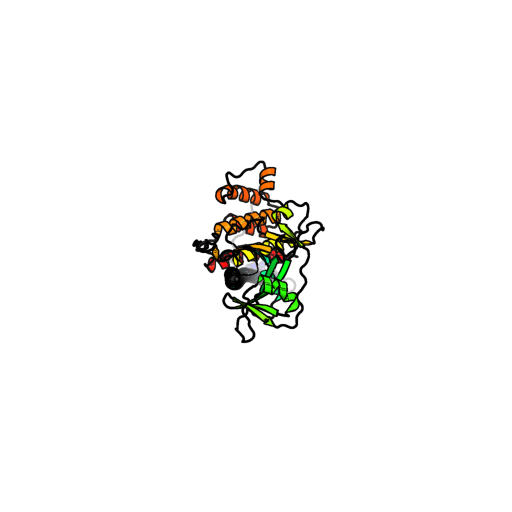352 ? -20.844 6.917 6.672 1.00 87.81 352 VAL A N 1
ATOM 2761 C CA . VAL A 1 352 ? -20.617 6.444 5.290 1.00 87.81 352 VAL A CA 1
ATOM 2762 C C . VAL A 1 352 ? -19.544 5.357 5.247 1.00 87.81 352 VAL A C 1
ATOM 2764 O O . VAL A 1 352 ? -19.729 4.311 4.626 1.00 87.81 352 VAL A O 1
ATOM 2767 N N . LEU A 1 353 ? -18.415 5.589 5.924 1.00 88.94 353 LEU A N 1
ATOM 2768 C CA . LEU A 1 353 ? -17.278 4.668 5.940 1.00 88.94 353 LEU A CA 1
ATOM 2769 C C . LEU A 1 353 ? -17.205 3.873 7.257 1.00 88.94 353 LEU A C 1
ATOM 2771 O O . LEU A 1 353 ? -17.500 4.424 8.322 1.00 88.94 353 LEU A O 1
ATOM 2775 N N . PRO A 1 354 ? -16.733 2.608 7.236 1.00 89.50 354 PRO A N 1
ATOM 2776 C CA . PRO A 1 354 ? -16.555 1.815 8.451 1.00 89.50 354 PRO A CA 1
ATOM 2777 C C . PRO A 1 354 ? -15.646 2.500 9.482 1.00 89.50 354 PRO A C 1
ATOM 2779 O O . PRO A 1 354 ? -14.614 3.077 9.134 1.00 89.50 354 PRO A O 1
ATOM 2782 N N . ILE A 1 355 ? -15.977 2.363 10.771 1.00 88.75 355 ILE A N 1
ATOM 2783 C CA . ILE A 1 355 ? -15.277 3.041 11.881 1.00 88.75 355 ILE A CA 1
ATOM 2784 C C . ILE A 1 355 ? -13.763 2.783 11.845 1.00 88.75 355 ILE A C 1
ATOM 2786 O O . ILE A 1 355 ? -12.973 3.725 11.871 1.00 88.75 355 ILE A O 1
ATOM 2790 N N . LYS A 1 356 ? -13.340 1.517 11.720 1.00 88.69 356 LYS A N 1
ATOM 2791 C CA . LYS A 1 356 ? -11.912 1.156 11.653 1.00 88.69 356 LYS A CA 1
ATOM 2792 C C . LYS A 1 356 ? -11.211 1.785 10.445 1.00 88.69 356 LYS A C 1
ATOM 2794 O O . LYS A 1 356 ? -10.075 2.223 10.566 1.00 88.69 356 LYS A O 1
ATOM 2799 N N . TYR A 1 357 ? -11.893 1.873 9.302 1.00 91.56 357 TYR A N 1
ATOM 2800 C CA . TYR A 1 357 ? -11.352 2.498 8.092 1.00 91.56 357 TYR A CA 1
ATOM 2801 C C . TYR A 1 357 ? -11.136 4.006 8.301 1.00 91.56 357 TYR A C 1
ATOM 2803 O O . TYR A 1 357 ? -10.077 4.540 7.981 1.00 91.56 357 TYR A O 1
ATOM 2811 N N . ARG A 1 358 ? -12.093 4.686 8.944 1.00 93.12 358 ARG A N 1
ATOM 2812 C CA . ARG A 1 358 ? -11.973 6.107 9.305 1.00 93.12 358 ARG A CA 1
ATOM 2813 C C . ARG A 1 358 ? -10.862 6.384 10.309 1.00 93.12 358 ARG A C 1
ATOM 2815 O O . ARG A 1 358 ? -10.188 7.402 10.176 1.00 93.12 358 ARG A O 1
ATOM 2822 N N . ILE A 1 359 ? -10.658 5.513 11.297 1.00 91.19 359 ILE A N 1
ATOM 2823 C CA . ILE A 1 359 ? -9.546 5.650 12.252 1.00 91.19 359 ILE A CA 1
ATOM 2824 C C . ILE A 1 359 ? -8.207 5.633 11.505 1.00 91.19 359 ILE A C 1
ATOM 2826 O O . ILE A 1 359 ? -7.348 6.475 11.767 1.00 91.19 359 ILE A O 1
ATOM 2830 N N . VAL A 1 360 ? -8.060 4.733 10.528 1.00 93.88 360 VAL A N 1
ATOM 2831 C CA . VAL A 1 360 ? -6.853 4.644 9.696 1.00 93.88 360 VAL A CA 1
ATOM 2832 C C . VAL A 1 360 ? -6.645 5.911 8.868 1.00 93.88 360 VAL A C 1
ATOM 2834 O O . VAL A 1 360 ? -5.541 6.454 8.878 1.00 93.88 360 VAL A O 1
ATOM 2837 N N . ILE A 1 361 ? -7.691 6.429 8.212 1.00 95.12 361 ILE A N 1
ATOM 2838 C CA . ILE A 1 361 ? -7.612 7.700 7.468 1.00 95.12 361 ILE A CA 1
ATOM 2839 C C . ILE A 1 361 ? -7.141 8.830 8.387 1.00 95.12 361 ILE A C 1
ATOM 2841 O O . ILE A 1 361 ? -6.195 9.539 8.053 1.00 95.12 361 ILE A O 1
ATOM 2845 N N . ALA A 1 362 ? -7.758 8.981 9.563 1.00 93.62 362 ALA A N 1
ATOM 2846 C CA . ALA A 1 362 ? -7.392 10.032 10.508 1.00 93.62 362 ALA A CA 1
ATOM 2847 C C . ALA A 1 362 ? -5.921 9.933 10.931 1.00 93.62 362 ALA A C 1
ATOM 2849 O O . ALA A 1 362 ? -5.231 10.951 10.994 1.00 93.62 362 ALA A O 1
ATOM 2850 N N . ARG A 1 363 ? -5.433 8.711 11.188 1.00 92.06 363 ARG A N 1
ATOM 2851 C CA . ARG A 1 363 ? -4.033 8.454 11.546 1.00 92.06 363 ARG A CA 1
ATOM 2852 C C . ARG A 1 363 ? -3.083 8.838 10.411 1.00 92.06 363 ARG A C 1
ATOM 2854 O O . ARG A 1 363 ? -2.074 9.491 10.669 1.00 92.06 363 ARG A O 1
ATOM 2861 N N . CYS A 1 364 ? -3.430 8.489 9.172 1.00 93.38 364 CYS A N 1
ATOM 2862 C CA . CYS A 1 364 ? -2.669 8.841 7.973 1.00 93.38 364 CYS A CA 1
ATOM 2863 C C . CYS A 1 364 ? -2.606 10.364 7.765 1.00 93.38 364 CYS A C 1
ATOM 2865 O O . CYS A 1 364 ? -1.522 10.922 7.627 1.00 93.38 364 CYS A O 1
ATOM 2867 N N . LEU A 1 365 ? -3.748 11.059 7.829 1.00 92.81 365 LEU A N 1
ATOM 2868 C CA . LEU A 1 365 ? -3.824 12.509 7.606 1.00 92.81 365 LEU A CA 1
ATOM 2869 C C . LEU A 1 365 ? -3.108 13.319 8.692 1.00 92.81 365 LEU A C 1
ATOM 2871 O O . LEU A 1 365 ? -2.393 14.272 8.388 1.00 92.81 365 LEU A O 1
ATOM 2875 N N . LYS A 1 366 ? -3.295 12.948 9.964 1.00 87.06 366 LYS A N 1
ATOM 2876 C CA . LYS A 1 366 ? -2.686 13.657 11.100 1.00 87.06 366 LYS A CA 1
ATOM 2877 C C . LYS A 1 366 ? -1.216 13.292 11.298 1.00 87.06 366 LYS A C 1
ATOM 2879 O O . LYS A 1 366 ? -0.505 14.048 11.952 1.00 87.06 366 LYS A O 1
ATOM 2884 N N . CYS A 1 367 ? -0.770 12.151 10.758 1.00 75.94 367 CYS A N 1
ATOM 2885 C CA . CYS A 1 367 ? 0.567 11.592 10.980 1.00 75.94 367 CYS A CA 1
ATOM 2886 C C . CYS A 1 367 ? 0.959 11.556 12.469 1.00 75.94 367 CYS A C 1
ATOM 2888 O O . CYS A 1 367 ? 2.110 11.786 12.830 1.00 75.94 367 CYS A O 1
ATOM 2890 N N . SER A 1 368 ? -0.008 11.287 13.349 1.00 68.62 368 SER A N 1
ATOM 2891 C CA . SER A 1 368 ? 0.192 11.268 14.798 1.00 68.62 368 SER A CA 1
ATOM 2892 C C . SER A 1 368 ? 0.692 9.891 15.241 1.00 68.62 368 SER A C 1
ATOM 2894 O O . SER A 1 368 ? -0.114 9.019 15.581 1.00 68.62 368 SER A O 1
ATOM 2896 N N . PHE A 1 369 ? 2.009 9.704 15.192 1.00 69.56 369 PHE A N 1
ATOM 2897 C CA . PHE A 1 369 ? 2.720 8.589 15.816 1.00 69.56 369 PHE A CA 1
ATOM 2898 C C . PHE A 1 369 ? 3.546 9.170 16.963 1.00 69.56 369 PHE A C 1
ATOM 2900 O O . PHE A 1 369 ? 4.306 10.114 16.747 1.00 69.56 369 PHE A O 1
ATOM 2907 N N . ASP A 1 370 ? 3.344 8.667 18.177 1.00 54.97 370 ASP A N 1
ATOM 2908 C CA . ASP A 1 370 ? 3.986 9.216 19.373 1.00 54.97 370 ASP A CA 1
ATOM 2909 C C . ASP A 1 370 ? 5.506 8.954 19.354 1.00 54.97 370 ASP A C 1
ATOM 2911 O O . ASP A 1 370 ? 5.939 7.896 18.922 1.00 54.97 370 ASP A O 1
ATOM 2915 N N . GLU A 1 371 ? 6.312 9.914 19.821 1.00 56.84 371 GLU A N 1
ATOM 2916 C CA . GLU A 1 371 ? 7.709 9.764 20.297 1.00 56.84 371 GLU A CA 1
ATOM 2917 C C . GLU A 1 371 ? 8.803 9.179 19.362 1.00 56.84 371 GLU A C 1
ATOM 2919 O O . GLU A 1 371 ? 9.969 9.146 19.760 1.00 56.84 371 GLU A O 1
ATOM 2924 N N . TYR A 1 372 ? 8.508 8.781 18.120 1.00 65.81 372 TYR A N 1
ATOM 2925 C CA . TYR A 1 372 ? 9.487 8.124 17.232 1.00 65.81 372 TYR A CA 1
ATOM 2926 C C . TYR A 1 372 ? 10.147 9.052 16.204 1.00 65.81 372 TYR A C 1
ATOM 2928 O O . TYR A 1 372 ? 9.598 10.073 15.779 1.00 65.81 372 TYR A O 1
ATOM 2936 N N . ALA A 1 373 ? 11.330 8.651 15.726 1.00 65.94 373 ALA A N 1
ATOM 2937 C CA . ALA A 1 373 ? 11.926 9.261 14.546 1.00 65.94 373 ALA A CA 1
ATOM 2938 C C . ALA A 1 373 ? 11.045 8.962 13.321 1.00 65.94 373 ALA A C 1
ATOM 2940 O O . ALA A 1 373 ? 10.842 7.804 12.960 1.00 65.94 373 ALA A O 1
ATOM 2941 N N . PHE A 1 374 ? 10.544 10.006 12.653 1.00 76.69 374 PHE A N 1
ATOM 2942 C CA . PHE A 1 374 ? 9.760 9.900 11.417 1.00 76.69 374 PHE A CA 1
ATOM 2943 C C . PHE A 1 374 ? 10.653 9.507 10.231 1.00 76.69 374 PHE A C 1
ATOM 2945 O O . PHE A 1 374 ? 10.920 10.303 9.330 1.00 76.69 374 PHE A O 1
ATOM 2952 N N . SER A 1 375 ? 11.142 8.269 10.249 1.00 83.94 375 SER A N 1
ATOM 2953 C CA . SER A 1 375 ? 12.015 7.690 9.234 1.00 83.94 375 SER A CA 1
ATOM 2954 C C . SER A 1 375 ? 11.517 6.312 8.832 1.00 83.94 375 SER A C 1
ATOM 2956 O O . SER A 1 375 ? 11.136 5.496 9.668 1.00 83.94 375 SER A O 1
ATOM 2958 N N . TRP A 1 376 ? 11.591 6.009 7.538 1.00 85.12 376 TRP A N 1
ATOM 2959 C CA . TRP A 1 376 ? 11.279 4.678 7.032 1.00 85.12 376 TRP A CA 1
ATOM 2960 C C . TRP A 1 376 ? 12.176 3.587 7.627 1.00 85.12 376 TRP A C 1
ATOM 2962 O O . TRP A 1 376 ? 11.742 2.431 7.718 1.00 85.12 376 TRP A O 1
ATOM 2972 N N . ASP A 1 377 ? 13.395 3.933 8.036 1.00 85.44 377 ASP A N 1
ATOM 2973 C CA . ASP A 1 377 ? 14.373 3.003 8.605 1.00 85.44 377 ASP A CA 1
ATOM 2974 C C . ASP A 1 377 ? 14.223 2.804 10.113 1.00 85.44 377 ASP A C 1
ATOM 2976 O O . ASP A 1 377 ? 14.753 1.827 10.653 1.00 85.44 377 ASP A O 1
ATOM 2980 N N . ASP A 1 378 ? 13.383 3.600 10.772 1.00 88.25 378 ASP A N 1
ATOM 2981 C CA . ASP A 1 378 ? 13.056 3.399 12.177 1.00 88.25 378 ASP A CA 1
ATOM 2982 C C . ASP A 1 378 ? 12.134 2.179 12.373 1.00 88.25 378 ASP A C 1
ATOM 2984 O O . ASP A 1 378 ? 11.080 2.034 11.745 1.00 88.25 378 ASP A O 1
ATOM 2988 N N . ALA A 1 379 ? 12.562 1.239 13.219 1.00 87.75 379 ALA A N 1
ATOM 2989 C CA . ALA A 1 379 ? 11.841 -0.014 13.433 1.00 87.75 379 ALA A CA 1
ATOM 2990 C C . ALA A 1 379 ? 10.537 0.178 14.216 1.00 87.75 379 ALA A C 1
ATOM 2992 O O . ALA A 1 379 ? 9.554 -0.506 13.916 1.00 87.75 379 ALA A O 1
ATOM 2993 N N . GLN A 1 380 ? 10.527 1.107 15.176 1.00 87.75 380 GLN A N 1
ATOM 2994 C CA . GLN A 1 380 ? 9.366 1.397 16.014 1.00 87.75 380 GLN A CA 1
ATOM 2995 C C . GLN A 1 380 ? 8.286 2.098 15.189 1.00 87.75 380 GLN A C 1
ATOM 2997 O O . GLN A 1 380 ? 7.130 1.685 15.216 1.00 87.75 380 GLN A O 1
ATOM 3002 N N . PHE A 1 381 ? 8.673 3.046 14.338 1.00 88.19 381 PHE A N 1
ATOM 3003 C CA . PHE A 1 381 ? 7.798 3.703 13.376 1.00 88.19 381 PHE A CA 1
ATOM 3004 C C . PHE A 1 381 ? 7.155 2.701 12.406 1.00 88.19 381 PHE A C 1
ATOM 3006 O O . PHE A 1 381 ? 5.935 2.690 12.237 1.00 88.19 381 PHE A O 1
ATOM 3013 N N . ARG A 1 382 ? 7.939 1.785 11.813 1.00 89.69 382 ARG A N 1
ATOM 3014 C CA . ARG A 1 382 ? 7.377 0.730 10.945 1.00 89.69 382 ARG A CA 1
ATOM 3015 C C . ARG A 1 382 ? 6.412 -0.193 11.692 1.00 89.69 382 ARG A C 1
ATOM 3017 O O . ARG A 1 382 ? 5.389 -0.583 11.128 1.00 89.69 382 ARG A O 1
ATOM 3024 N N . GLN A 1 383 ? 6.729 -0.553 12.938 1.00 90.00 383 GLN A N 1
ATOM 3025 C CA . GLN A 1 383 ? 5.841 -1.353 13.784 1.00 90.00 383 GLN A CA 1
ATOM 3026 C C . GLN A 1 383 ? 4.541 -0.599 14.087 1.00 90.00 383 GLN A C 1
ATOM 3028 O O . GLN A 1 383 ? 3.466 -1.189 13.982 1.00 90.00 383 GLN A O 1
ATOM 3033 N N . ALA A 1 384 ? 4.621 0.697 14.391 1.00 89.69 384 ALA A N 1
ATOM 3034 C CA . ALA A 1 384 ? 3.461 1.541 14.645 1.00 89.69 384 ALA A CA 1
ATOM 3035 C C . ALA A 1 384 ? 2.554 1.646 13.409 1.00 89.69 384 ALA A C 1
ATOM 3037 O O . ALA A 1 384 ? 1.345 1.473 13.535 1.00 89.69 384 ALA A O 1
ATOM 3038 N N . ILE A 1 385 ? 3.113 1.804 12.200 1.00 90.94 385 ILE A N 1
ATOM 3039 C CA . ILE A 1 385 ? 2.326 1.754 10.954 1.00 90.94 385 ILE A CA 1
ATOM 3040 C C . ILE A 1 385 ? 1.633 0.394 10.797 1.00 90.94 385 ILE A C 1
ATOM 3042 O O . ILE A 1 385 ? 0.444 0.337 10.480 1.00 90.94 385 ILE A O 1
ATOM 3046 N N . CYS A 1 386 ? 2.344 -0.712 11.034 1.00 91.50 386 CYS A N 1
ATOM 3047 C CA . CYS A 1 386 ? 1.741 -2.042 10.933 1.00 91.50 386 CYS A CA 1
ATOM 3048 C C . CYS A 1 386 ? 0.570 -2.203 11.911 1.00 91.50 386 CYS A C 1
ATOM 3050 O O . CYS A 1 386 ? -0.496 -2.659 11.511 1.00 91.50 386 CYS A O 1
ATOM 3052 N N . ARG A 1 387 ? 0.742 -1.760 13.159 1.00 90.75 387 ARG A N 1
ATOM 3053 C CA . ARG A 1 387 ? -0.271 -1.846 14.217 1.00 90.75 387 ARG A CA 1
ATOM 3054 C C . ARG A 1 387 ? -1.473 -0.928 13.987 1.00 90.75 387 ARG A C 1
ATOM 3056 O O . ARG A 1 387 ?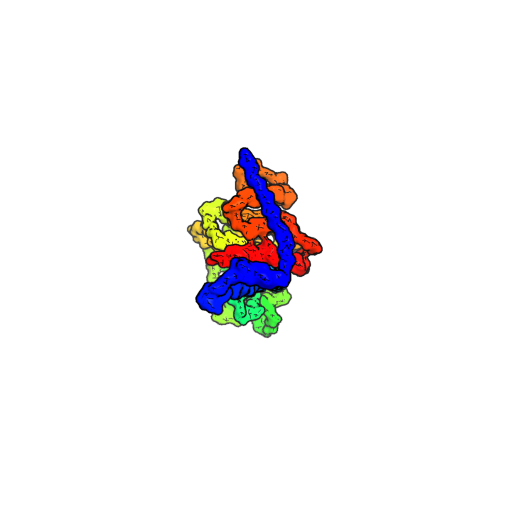 -2.598 -1.312 14.270 1.00 90.75 387 ARG A O 1
ATOM 3063 N N . GLU A 1 388 ? -1.245 0.302 13.541 1.00 90.56 388 GLU A N 1
ATOM 3064 C CA . GLU A 1 388 ? -2.271 1.356 13.570 1.00 90.56 388 GLU A CA 1
ATOM 3065 C C . GLU A 1 388 ? -2.906 1.637 12.207 1.00 90.56 388 GLU A C 1
ATOM 3067 O O . GLU A 1 388 ? -3.969 2.254 12.150 1.00 90.56 388 GLU A O 1
ATOM 3072 N N . ILE A 1 389 ? -2.281 1.184 11.117 1.00 92.88 389 ILE A N 1
ATOM 3073 C CA . ILE A 1 389 ? -2.775 1.362 9.744 1.00 92.88 389 ILE A CA 1
ATOM 3074 C C . ILE A 1 389 ? -3.055 0.006 9.099 1.00 92.88 389 ILE A C 1
ATOM 3076 O O . ILE A 1 389 ? -4.178 -0.244 8.666 1.00 92.88 389 ILE A O 1
ATOM 3080 N N . ILE A 1 390 ? -2.052 -0.874 9.027 1.00 92.50 390 ILE A N 1
ATOM 3081 C CA . ILE A 1 390 ? -2.181 -2.130 8.270 1.00 92.50 390 ILE A CA 1
ATOM 3082 C C . ILE A 1 390 ? -3.146 -3.089 8.962 1.00 92.50 390 ILE A C 1
ATOM 3084 O O . ILE A 1 390 ? -4.022 -3.648 8.308 1.00 92.50 390 ILE A O 1
ATOM 3088 N N . GLU A 1 391 ? -3.031 -3.238 10.279 1.00 89.88 391 GLU A N 1
ATOM 3089 C CA . GLU A 1 391 ? -3.840 -4.174 11.050 1.00 89.88 391 GLU A CA 1
ATOM 3090 C C . GLU A 1 391 ? -5.344 -3.844 11.030 1.00 89.88 391 GLU A C 1
ATOM 3092 O O . GLU A 1 391 ? -6.145 -4.722 10.698 1.00 89.88 391 GLU A O 1
ATOM 3097 N N . PRO A 1 392 ? -5.788 -2.593 11.265 1.00 90.38 392 PRO A N 1
ATOM 3098 C CA . PRO A 1 392 ? -7.212 -2.282 11.173 1.00 90.38 392 PRO A CA 1
ATOM 3099 C C . PRO A 1 392 ? -7.762 -2.422 9.745 1.00 90.38 392 PRO A C 1
ATOM 3101 O O . PRO A 1 392 ? -8.921 -2.804 9.574 1.00 90.38 392 PRO A O 1
ATOM 3104 N N . LEU A 1 393 ? -6.949 -2.152 8.711 1.00 91.19 393 LEU A N 1
ATOM 3105 C CA . LEU A 1 393 ? -7.332 -2.410 7.317 1.00 91.19 393 LEU A CA 1
ATOM 3106 C C . LEU A 1 393 ? -7.436 -3.913 7.027 1.00 91.19 393 LEU A C 1
ATOM 3108 O O . LEU A 1 393 ? -8.392 -4.329 6.373 1.00 91.19 393 LEU A O 1
ATOM 3112 N N . ARG A 1 394 ? -6.515 -4.727 7.560 1.00 88.12 394 ARG A N 1
ATOM 3113 C CA . ARG A 1 394 ? -6.543 -6.196 7.474 1.00 88.12 394 ARG A CA 1
ATOM 3114 C C . ARG A 1 394 ? -7.836 -6.745 8.060 1.00 88.12 394 ARG A C 1
ATOM 3116 O O . ARG A 1 394 ? -8.550 -7.477 7.383 1.00 88.12 394 ARG A O 1
ATOM 3123 N N . GLN A 1 395 ? -8.179 -6.317 9.272 1.00 85.06 395 GLN A N 1
ATOM 3124 C CA . GLN A 1 395 ? -9.402 -6.735 9.956 1.00 85.06 395 GLN A CA 1
ATOM 3125 C C . GLN A 1 395 ? -10.675 -6.320 9.212 1.00 85.06 395 GLN A C 1
ATOM 3127 O O . GLN A 1 395 ? -11.683 -7.008 9.312 1.00 85.06 395 GLN A O 1
ATOM 3132 N N . ASN A 1 396 ? -10.656 -5.205 8.474 1.00 81.94 396 ASN A N 1
ATOM 3133 C CA . ASN A 1 396 ? -11.779 -4.813 7.617 1.00 81.94 396 ASN A CA 1
ATOM 3134 C C . ASN A 1 396 ? -11.859 -5.656 6.339 1.00 81.94 396 ASN A C 1
ATOM 3136 O O . ASN A 1 396 ? -12.954 -5.936 5.853 1.00 81.94 396 ASN A O 1
ATOM 3140 N N . ALA A 1 397 ? -10.714 -6.039 5.773 1.00 80.56 397 ALA A N 1
ATOM 3141 C CA . ALA A 1 397 ? -10.655 -6.894 4.594 1.00 80.56 397 ALA A CA 1
ATOM 3142 C C . ALA A 1 397 ? -11.099 -8.333 4.907 1.00 80.56 397 ALA A C 1
ATOM 3144 O O . ALA A 1 397 ? -11.780 -8.935 4.083 1.00 80.56 397 ALA A O 1
ATOM 3145 N N . SER A 1 398 ? -10.801 -8.846 6.107 1.00 75.00 398 SER A N 1
ATOM 3146 C CA . SER A 1 398 ? -11.171 -10.200 6.549 1.00 75.00 398 SER A CA 1
ATOM 3147 C C . SER A 1 398 ? -12.660 -10.399 6.863 1.00 75.00 398 SER A C 1
ATOM 3149 O O . SER A 1 398 ? -13.063 -11.507 7.200 1.00 75.00 398 SER A O 1
ATOM 3151 N N . ILE A 1 399 ? -13.482 -9.344 6.806 1.00 73.56 399 ILE A N 1
ATOM 3152 C CA . ILE A 1 399 ? -14.944 -9.439 6.999 1.00 73.56 399 ILE A CA 1
ATOM 3153 C C . ILE A 1 399 ? -15.621 -10.137 5.799 1.00 73.56 399 ILE A C 1
ATOM 3155 O O . ILE A 1 399 ? -16.753 -10.606 5.920 1.00 73.56 399 ILE A O 1
ATOM 3159 N N . TRP A 1 400 ? -14.934 -10.222 4.654 1.00 56.72 400 TRP A N 1
ATOM 3160 C CA . TRP A 1 400 ? -15.445 -10.710 3.367 1.00 56.72 400 TRP A CA 1
ATOM 3161 C C . TRP A 1 400 ? -14.731 -11.961 2.867 1.00 56.72 400 TRP A C 1
ATOM 3163 O O . TRP A 1 400 ? -15.259 -12.582 1.910 1.00 56.72 400 TRP A O 1
#

Radius of gyration: 35.98 Å; chains: 1; bounding box: 84×59×113 Å

Secondary structure (DSSP, 8-state):
------------TT-HHHHHHTS--BTTB-HHHHHHHHHHHHHHHHHHHHHHHHHHHHHHHHHHHHHHHHHHHHHHHHHHHHHHHHHHHHHHHHHHHHHHHHHHHS--TTS-SEEEEEEE---HHHHHHHTTT-SSPPPEEEEEEESSTTS-BEEEEEEEE-SS--TT-EE-S-HHHHHHHHHHH-EEEEEETTEEEEEE-S-PPPPPPBEEEEEHHHHHHSS----HHHHHHHHHHHHHHHHHHTTSTT--S---TTTEEEEEETTSPP---S--EEEEEEE-GGGTTS-----PPPHHHHHHHHHHHHHHHHHTS-HHHHHHHTT---SSSSHHHHHHHHHHHHHHTTTTS-HHHHHHHHHHHHT---SS---TT-HHHHHHHIIIIIHHHHHHHTT-